Protein AF-0000000085152393 (afdb_homodimer)

pLDDT: mean 83.65, std 14.24, range [37.91, 97.69]

Sequence (770 aa):
MPQLDILIYAHDGRGLGHASRSIAIGSALRRLAPDAKVLFVSGCAMSGELIADAPLDWCKLPSYKTMVVDGKSRGIRGESGFTDEALGLLRARQLQSLVEVYRPRIVLVDHAPQGKHRELLPALESEAGQAAHWLLGVRGVVGGVNQTLSDYPARIFSRYYKSLLWYGDRAVLGEGHLQTLKDTYGQEAQECGYVSRFFEQGQQTDVAKSYAGVISIPWLGEHSLQFLQALLVALENVGGGWGPWRIFMDGEGSPEAKRLYAGFAALDHCRVEPPGRAYLQALTASRIAVIYGGYNSLVDLLSLRIPALVCLRAMRDREQQIHLQSLQENVAHGFQVFAEEEVTAEELQTMLLVALQEEDGIRHEVRLSGADRAAEIMLEMLSYSMPQLDILIYAHDGRGLGHASRSIAIGSALRRLAPDAKVLFVSGCAMSGELIADAPLDWCKLPSYKTMVVDGKSRGIRGESGFTDEALGLLRARQLQSLVEVYRPRIVLVDHAPQGKHRELLPALESEAGQAAHWLLGVRGVVGGVNQTLSDYPARIFSRYYKSLLWYGDRAVLGEGHLQTLKDTYGQEAQECGYVSRFFEQGQQTDVAKSYAGVISIPWLGEHSLQFLQALLVALENVGGGWGPWRIFMDGEGSPEAKRLYAGFAALDHCRVEPPGRAYLQALTASRIAVIYGGYNSLVDLLSLRIPALVCLRAMRDREQQIHLQSLQENVAHGFQVFAEEEVTAEELQTMLLVALQEEDGIRHEVRLSGADRAAEIMLEMLSYS

Foldseek 3Di:
DPAQEEEEEFAAALDCVRLLLSLLLVQLLCVVPVRHAYEYEYQFQQSCQNCVPGPHHYDHQPHDQHDPFQNNSVGCCVCCCDDPVRSLQRLLVVLLVCLVVSLHQEYEYEDALCGPNNSCVNNLPDPSNQNHAYEYEYEAQDDDPPDPPPLPRLVSLQVRHDAYEYQADCLQQNPVRVVVVCVSNNVRYDYQFHAAPCQPVLVPDDDAAQAQEEEADQGDDPLNLVVLVLQLVLCVVCACVSAAYEYEYDLPRDPSSVVSQVSQVPRPRYDYDYDDPVRLVNHLNHQEYEEEQDRHVVLSQVSNLHAYEYEYEPDDDSRSVSNVVSCCVRWKPRYHYDYSNDDHSVRVNVVSVVNSPCRVGIGGDGDHRSSNSSSVVSVVVVVVD/DPAQEEEEEFAAALDCVRLLLSLLLVQLLCVVPVRHAYEYEYQFQQSCQNCVPGPHHYDHQPHDQHDPFQNNSVGCSVCCCDDPVRSLQRLLVVLLVCLVVSLHQEYEYEDALCGPNNSCVNNLPDPSNQNHAYEYEYEAQDDDPPDPPPLPRLVSLQVRHDAYEYAADCLQQNPVRVVVVCVSNHVRYDYQFHAAPCQPVLVPDDDAAQAQEEEADQGDDPLNLVVLVLQLVLCVVCACVSAAYEYEYDLPRDPSSVVSQVSQVPRPRYDYDYDDPVRLVNHLNHQEYEEEQDRHVVLSQVSNLHAYEYEYEPPDDSRSVSNVVSCCVRWWVRYHYDYSNDDHSVRVNVVSVVNSPCRVGIGGDGDHRSSNRSSVVSVVVVVVD

Radius of gyration: 27.08 Å; Cα contacts (8 Å, |Δi|>4): 1602; chains: 2; bounding box: 64×71×63 Å

Solvent-accessible surface area (backbone atoms only — not comparable to full-atom values): 39309 Å² total; per-residue (Å²): 126,83,84,44,33,34,35,38,40,26,43,66,56,91,56,62,55,46,46,49,44,50,50,31,24,51,44,33,33,35,69,78,34,73,82,42,16,40,35,36,35,31,25,46,76,64,45,32,63,68,42,69,83,40,90,43,17,50,30,34,40,67,49,70,73,42,66,55,52,82,80,42,49,71,44,65,43,19,53,52,72,63,50,69,67,55,45,31,50,46,49,18,52,41,46,25,48,48,34,58,66,64,48,31,52,32,34,40,30,37,72,42,73,37,38,91,70,50,26,36,46,62,22,55,71,32,72,43,33,63,69,24,45,28,32,35,34,40,61,61,69,70,58,48,95,78,47,64,69,57,64,60,52,40,51,52,33,63,71,62,40,68,36,35,39,33,32,30,37,54,82,45,67,32,66,64,52,56,50,51,49,24,68,61,63,34,85,46,54,39,79,30,12,28,53,34,83,40,45,73,60,36,71,50,83,80,64,73,62,78,24,40,26,26,38,47,45,64,70,68,46,78,50,51,49,51,38,49,50,21,48,47,52,29,49,60,73,58,49,59,76,71,44,36,33,42,34,26,34,51,44,78,64,45,74,65,34,33,48,50,43,50,54,44,49,69,36,88,38,35,46,63,40,63,59,56,72,67,51,60,58,43,51,67,21,20,51,23,36,38,34,55,48,43,73,60,51,47,38,46,29,61,36,61,21,37,16,27,42,31,35,41,72,78,82,84,46,63,44,41,51,53,50,52,50,27,34,50,72,59,49,39,86,37,65,43,75,47,54,39,89,71,56,48,29,68,55,49,42,51,54,50,52,57,35,68,64,48,80,83,39,39,63,68,82,74,51,45,51,9,19,49,41,48,27,48,53,53,51,55,57,56,70,75,98,126,84,84,45,34,35,34,37,39,26,43,66,56,90,58,62,54,46,45,48,44,49,49,33,24,51,42,33,33,36,69,79,34,72,78,41,18,40,34,36,35,30,26,45,76,64,46,33,64,68,42,69,83,40,89,46,16,50,31,34,41,66,49,68,73,39,62,54,51,78,80,43,49,71,43,61,41,19,54,53,70,62,49,69,65,56,44,31,50,46,49,18,51,43,46,26,46,46,35,61,68,65,48,31,51,32,35,40,29,36,74,42,71,38,36,92,70,49,26,37,45,63,22,55,70,32,72,43,33,63,69,24,46,28,32,36,34,39,61,61,68,70,58,49,94,79,47,64,67,57,66,60,52,40,51,52,33,63,72,62,41,69,36,35,40,32,33,29,37,54,84,44,66,32,65,65,53,56,49,50,49,24,68,61,63,33,85,48,52,39,79,30,13,27,54,32,83,40,44,73,60,36,70,51,83,80,66,73,62,79,24,39,25,26,38,47,46,65,70,67,46,77,49,51,50,51,36,48,51,21,48,48,52,28,48,62,73,58,49,58,77,70,46,37,33,42,35,25,34,51,44,77,60,46,74,65,35,32,50,49,44,50,54,43,47,68,37,90,38,35,46,63,40,63,58,58,73,66,50,61,59,46,51,65,21,22,50,23,37,36,34,56,47,43,71,59,52,46,38,47,30,60,37,62,21,37,15,26,42,31,34,41,73,77,81,84,48,62,43,38,52,53,50,51,50,27,35,50,74,59,49,38,86,36,64,44,75,44,52,40,87,70,55,48,29,68,57,48,43,51,52,49,52,57,36,68,64,49,81,83,38,37,63,68,82,76,50,46,54,10,18,50,41,49,27,48,53,54,51,53,55,56,70,75,98

Structure (mmCIF, N/CA/C/O backbone):
data_AF-0000000085152393-model_v1
#
loop_
_entity.id
_entity.type
_entity.pdbx_description
1 polymer 'Glycosyl transferase family 28 C-terminal domain-containing protein'
#
loop_
_atom_site.group_PDB
_atom_site.id
_atom_site.type_symbol
_atom_site.label_atom_id
_atom_site.label_alt_id
_atom_site.label_comp_id
_atom_site.label_asym_id
_atom_site.label_entity_id
_atom_site.label_seq_id
_atom_site.pdbx_PDB_ins_code
_atom_site.Cartn_x
_atom_site.Cartn_y
_atom_site.Cartn_z
_atom_site.occupancy
_atom_site.B_iso_or_equiv
_atom_site.auth_seq_id
_atom_site.auth_comp_id
_atom_site.auth_asym_id
_atom_site.auth_atom_id
_atom_site.pdbx_PDB_model_num
ATOM 1 N N . MET A 1 1 ? 8.477 22.828 -22.938 1 42.06 1 MET A N 1
ATOM 2 C CA . MET A 1 1 ? 8.289 23.312 -21.578 1 42.06 1 MET A CA 1
ATOM 3 C C . MET A 1 1 ? 9.344 22.719 -20.641 1 42.06 1 MET A C 1
ATOM 5 O O . MET A 1 1 ? 9.836 21.609 -20.875 1 42.06 1 MET A O 1
ATOM 9 N N . PRO A 1 2 ? 9.922 23.609 -19.922 1 51.25 2 PRO A N 1
ATOM 10 C CA . PRO A 1 2 ? 10.984 23.078 -19.062 1 51.25 2 PRO A CA 1
ATOM 11 C C . PRO A 1 2 ? 10.555 21.844 -18.266 1 51.25 2 PRO A C 1
ATOM 13 O O . PRO A 1 2 ? 9.367 21.703 -17.953 1 51.25 2 PRO A O 1
ATOM 16 N N . GLN A 1 3 ? 11.375 20.812 -18.25 1 63.56 3 GLN A N 1
ATOM 17 C CA . GLN A 1 3 ? 11.125 19.562 -17.547 1 63.56 3 GLN A CA 1
ATOM 18 C C . GLN A 1 3 ? 10.875 19.812 -16.062 1 63.56 3 GLN A C 1
ATOM 20 O O . GLN A 1 3 ? 11.633 20.531 -15.406 1 63.56 3 GLN A O 1
ATOM 25 N N . LEU A 1 4 ? 9.656 19.75 -15.547 1 81.38 4 LEU A N 1
ATOM 26 C CA . LEU A 1 4 ? 9.242 19.938 -14.156 1 81.38 4 LEU A CA 1
ATOM 27 C C . LEU A 1 4 ? 9.398 18.656 -13.359 1 81.38 4 LEU A C 1
ATOM 29 O O . LEU A 1 4 ? 8.414 17.953 -13.102 1 81.38 4 LEU A O 1
ATOM 33 N N . ASP A 1 5 ? 10.711 18.453 -12.977 1 89.06 5 ASP A N 1
ATOM 34 C CA . ASP A 1 5 ? 11.008 17.25 -12.195 1 89.06 5 ASP A CA 1
ATOM 35 C C . ASP A 1 5 ? 11.148 17.578 -10.711 1 89.06 5 ASP A C 1
ATOM 37 O O . ASP A 1 5 ? 12.023 18.344 -10.312 1 89.06 5 ASP A O 1
ATOM 41 N N . ILE A 1 6 ? 10.281 17.016 -9.961 1 93.69 6 ILE A N 1
ATOM 42 C CA . ILE A 1 6 ? 10.219 17.344 -8.539 1 93.69 6 ILE A CA 1
ATOM 43 C C . ILE A 1 6 ? 10.344 16.062 -7.715 1 93.69 6 ILE A C 1
ATOM 45 O O . ILE A 1 6 ? 9.742 15.031 -8.055 1 93.69 6 ILE A O 1
ATOM 49 N N . LEU A 1 7 ? 11.227 16.109 -6.754 1 94.69 7 LEU A N 1
ATOM 50 C CA . LEU A 1 7 ? 11.359 15.031 -5.781 1 94.69 7 LEU A CA 1
ATOM 51 C C . LEU A 1 7 ? 10.836 15.461 -4.418 1 94.69 7 LEU A C 1
ATOM 53 O O . LEU A 1 7 ? 11.18 16.547 -3.926 1 94.69 7 LEU A O 1
ATOM 57 N N . ILE A 1 8 ? 9.938 14.641 -3.844 1 95.75 8 ILE A N 1
ATOM 58 C CA . ILE A 1 8 ? 9.414 14.914 -2.51 1 95.75 8 ILE A CA 1
ATOM 59 C C . ILE A 1 8 ? 9.852 13.805 -1.549 1 95.75 8 ILE A C 1
ATOM 61 O O . ILE A 1 8 ? 9.57 12.625 -1.777 1 95.75 8 ILE A O 1
ATOM 65 N N . TYR A 1 9 ? 10.555 14.188 -0.506 1 96.19 9 TYR A N 1
ATOM 66 C CA . TYR A 1 9 ? 11 13.281 0.542 1 96.19 9 TYR A CA 1
ATOM 67 C C . TYR A 1 9 ? 10.203 13.492 1.822 1 96.19 9 TYR A C 1
ATOM 69 O O . TYR A 1 9 ? 10.133 14.609 2.342 1 96.19 9 TYR A O 1
ATOM 77 N N . ALA A 1 10 ? 9.617 12.422 2.258 1 91 10 ALA A N 1
ATOM 78 C CA . ALA A 1 10 ? 8.859 12.508 3.504 1 91 10 ALA A CA 1
ATOM 79 C C . ALA A 1 10 ? 9.57 11.766 4.633 1 91 10 ALA A C 1
ATOM 81 O O . ALA A 1 10 ? 10.031 10.633 4.449 1 91 10 ALA A O 1
ATOM 82 N N . HIS A 1 11 ? 9.539 12.375 5.75 1 77.31 11 HIS A N 1
ATOM 83 C CA . HIS A 1 11 ? 10.125 11.852 6.977 1 77.31 11 HIS A CA 1
ATOM 84 C C . HIS A 1 11 ? 9.359 10.633 7.477 1 77.31 11 HIS A C 1
ATOM 86 O O . HIS A 1 11 ? 8.125 10.594 7.406 1 77.31 11 HIS A O 1
ATOM 92 N N . ASP A 1 12 ? 10.219 9.641 7.953 1 73.06 12 ASP A N 1
ATOM 93 C CA . ASP A 1 12 ? 9.609 8.477 8.578 1 73.06 12 ASP A CA 1
ATOM 94 C C . ASP A 1 12 ? 9.234 8.758 10.031 1 73.06 12 ASP A C 1
ATOM 96 O O . ASP A 1 12 ? 10.094 8.773 10.906 1 73.06 12 ASP A O 1
ATOM 100 N N . GLY A 1 13 ? 8.062 9.227 10.203 1 64.81 13 GLY A N 1
ATOM 101 C CA . GLY A 1 13 ? 7.633 9.438 11.578 1 64.81 13 GLY A CA 1
ATOM 102 C C . GLY A 1 13 ? 6.812 8.281 12.125 1 64.81 13 GLY A C 1
ATOM 103 O O . GLY A 1 13 ? 6.828 7.184 11.57 1 64.81 13 GLY A O 1
ATOM 104 N N . ARG A 1 14 ? 6.336 8.383 13.305 1 62.5 14 ARG A N 1
ATOM 105 C CA . ARG A 1 14 ? 5.504 7.391 13.969 1 62.5 14 ARG A CA 1
ATOM 106 C C . ARG A 1 14 ? 4.195 7.18 13.211 1 62.5 14 ARG A C 1
ATOM 108 O O . ARG A 1 14 ? 3.68 6.062 13.156 1 62.5 14 ARG A O 1
ATOM 115 N N . GLY A 1 15 ? 3.857 8.297 12.664 1 67.06 15 GLY A N 1
ATOM 116 C CA . GLY A 1 15 ? 2.582 8.258 11.969 1 67.06 15 GLY A CA 1
ATOM 117 C C . GLY A 1 15 ? 2.711 8.484 10.477 1 67.06 15 GLY A C 1
ATOM 118 O O . GLY A 1 15 ? 3.814 8.438 9.93 1 67.06 15 GLY A O 1
ATOM 119 N N . LEU A 1 16 ? 1.561 8.625 9.891 1 74.56 16 LEU A N 1
ATOM 120 C CA . LEU A 1 16 ? 1.479 8.773 8.438 1 74.56 16 LEU A CA 1
ATOM 121 C C . LEU A 1 16 ? 1.343 10.242 8.047 1 74.56 16 LEU A C 1
ATOM 123 O O . LEU A 1 16 ? 1.14 10.555 6.871 1 74.56 16 LEU A O 1
ATOM 127 N N . GLY A 1 17 ? 1.538 11.07 9.039 1 83.31 17 GLY A N 1
ATOM 128 C CA . GLY A 1 17 ? 1.242 12.477 8.805 1 83.31 17 GLY A CA 1
ATOM 129 C C . GLY A 1 17 ? 2.162 13.109 7.781 1 83.31 17 GLY A C 1
ATOM 130 O O . GLY A 1 17 ? 1.705 13.828 6.891 1 83.31 17 GLY A O 1
ATOM 131 N N . HIS A 1 18 ? 3.441 12.805 7.883 1 87.56 18 HIS A N 1
ATOM 132 C CA . HIS A 1 18 ? 4.418 13.375 6.961 1 87.56 18 HIS A CA 1
ATOM 133 C C . HIS A 1 18 ? 4.16 12.914 5.531 1 87.56 18 HIS A C 1
ATOM 135 O O . HIS A 1 18 ? 4.184 13.719 4.598 1 87.56 18 HIS A O 1
ATOM 141 N N . ALA A 1 19 ? 3.912 11.672 5.449 1 88.06 19 ALA A N 1
ATOM 142 C CA . ALA A 1 19 ? 3.635 11.117 4.125 1 88.06 19 ALA A CA 1
ATOM 143 C C . ALA A 1 19 ? 2.34 11.688 3.553 1 88.06 19 ALA A C 1
ATOM 145 O O . ALA A 1 19 ? 2.283 12.055 2.375 1 88.06 19 ALA A O 1
ATOM 146 N N . SER A 1 20 ? 1.373 11.781 4.406 1 87.44 20 SER A N 1
ATOM 147 C CA . SER A 1 20 ? 0.073 12.273 3.963 1 87.44 20 SER A CA 1
ATOM 148 C C . SER A 1 20 ? 0.173 13.695 3.428 1 87.44 20 SER A C 1
ATOM 150 O O . SER A 1 20 ? -0.351 14 2.354 1 87.44 20 SER A O 1
ATOM 152 N N . ARG A 1 21 ? 0.84 14.539 4.09 1 91.88 21 ARG A N 1
ATOM 153 C CA . ARG A 1 21 ? 1.004 15.922 3.666 1 91.88 21 ARG A CA 1
ATOM 154 C C . ARG A 1 21 ? 1.802 16 2.369 1 91.88 21 ARG A C 1
ATOM 156 O O . ARG A 1 21 ? 1.441 16.766 1.46 1 91.88 21 ARG A O 1
ATOM 163 N N . SER A 1 22 ? 2.836 15.242 2.305 1 93.5 22 SER A N 1
ATOM 164 C CA . SER A 1 22 ? 3.695 15.242 1.124 1 93.5 22 SER A CA 1
ATOM 165 C C . SER A 1 22 ? 2.939 14.758 -0.109 1 93.5 22 SER A C 1
ATOM 167 O O . SER A 1 22 ? 3.092 15.32 -1.196 1 93.5 22 SER A O 1
ATOM 169 N N . ILE A 1 23 ? 2.143 13.766 0.116 1 90.5 23 ILE A N 1
ATOM 170 C CA . ILE A 1 23 ? 1.356 13.219 -0.985 1 90.5 23 ILE A CA 1
ATOM 171 C C . ILE A 1 23 ? 0.313 14.242 -1.432 1 90.5 23 ILE A C 1
ATOM 173 O O . ILE A 1 23 ? 0.067 14.398 -2.629 1 90.5 23 ILE A O 1
ATOM 177 N N . ALA A 1 24 ? -0.283 14.953 -0.51 1 93 24 ALA A N 1
ATOM 178 C CA . ALA A 1 24 ? -1.245 16 -0.842 1 93 24 ALA A CA 1
ATOM 179 C C . ALA A 1 24 ? -0.594 17.094 -1.682 1 93 24 ALA A C 1
ATOM 181 O O . ALA A 1 24 ? -1.179 17.562 -2.66 1 93 24 ALA A O 1
ATOM 182 N N . ILE A 1 25 ? 0.583 17.438 -1.316 1 96 25 ILE A N 1
ATOM 183 C CA . ILE A 1 25 ? 1.304 18.469 -2.047 1 96 25 ILE A CA 1
ATOM 184 C C . ILE A 1 25 ? 1.676 17.969 -3.438 1 96 25 ILE A C 1
ATOM 186 O O . ILE A 1 25 ? 1.5 18.672 -4.434 1 96 25 ILE A O 1
ATOM 190 N N . GLY A 1 26 ? 2.188 16.75 -3.488 1 93.38 26 GLY A N 1
ATOM 191 C CA . GLY A 1 26 ? 2.479 16.156 -4.781 1 93.38 26 GLY A CA 1
ATOM 192 C C . GLY A 1 26 ? 1.267 16.078 -5.691 1 93.38 26 GLY A C 1
ATOM 193 O O . GLY A 1 26 ? 1.368 16.359 -6.887 1 93.38 26 GLY A O 1
ATOM 194 N N . SER A 1 27 ? 0.17 15.719 -5.125 1 90.62 27 SER A N 1
ATOM 195 C CA . SER A 1 27 ? -1.067 15.633 -5.895 1 90.62 27 SER A CA 1
ATOM 196 C C . SER A 1 27 ? -1.493 17 -6.406 1 90.62 27 SER A C 1
ATOM 198 O O . SER A 1 27 ? -1.963 17.141 -7.539 1 90.62 27 SER A O 1
ATOM 200 N N . ALA A 1 28 ? -1.357 18 -5.566 1 94.5 28 ALA A N 1
ATOM 201 C CA . ALA A 1 28 ? -1.66 19.359 -5.98 1 94.5 28 ALA A CA 1
ATOM 202 C C . ALA A 1 28 ? -0.766 19.797 -7.141 1 94.5 28 ALA A C 1
ATOM 204 O O . ALA A 1 28 ? -1.229 20.453 -8.078 1 94.5 28 ALA A O 1
ATOM 205 N N . LEU A 1 29 ? 0.496 19.438 -7.066 1 93.69 29 LEU A N 1
ATOM 206 C CA . LEU A 1 29 ? 1.439 19.75 -8.133 1 93.69 29 LEU A CA 1
ATOM 207 C C . LEU A 1 29 ? 0.974 19.156 -9.461 1 93.69 29 LEU A C 1
ATOM 209 O O . LEU A 1 29 ? 0.969 19.828 -10.484 1 93.69 29 LEU A O 1
ATOM 213 N N . ARG A 1 30 ? 0.553 17.906 -9.344 1 89.81 30 ARG A N 1
ATOM 214 C CA . ARG A 1 30 ? 0.117 17.219 -10.555 1 89.81 30 ARG A CA 1
ATOM 215 C C . ARG A 1 30 ? -1.177 17.812 -11.094 1 89.81 30 ARG A C 1
ATOM 217 O O . ARG A 1 30 ? -1.393 17.859 -12.305 1 89.81 30 ARG A O 1
ATOM 224 N N . ARG A 1 31 ? -2.014 18.266 -10.25 1 89.56 31 ARG A N 1
ATOM 225 C CA . ARG A 1 31 ? -3.258 18.922 -10.664 1 89.56 31 ARG A CA 1
ATOM 226 C C . ARG A 1 31 ? -2.984 20.25 -11.344 1 89.56 31 ARG A C 1
ATOM 228 O O . ARG A 1 31 ? -3.582 20.562 -12.383 1 89.56 31 ARG A O 1
ATOM 235 N N . LEU A 1 32 ? -2.113 21 -10.828 1 91.81 32 LEU A N 1
ATOM 236 C CA . LEU A 1 32 ? -1.829 22.328 -11.32 1 91.81 32 LEU A CA 1
ATOM 237 C C . LEU A 1 32 ? -0.91 22.281 -12.539 1 91.81 32 LEU A C 1
ATOM 239 O O . LEU A 1 32 ? -0.959 23.172 -13.398 1 91.81 32 LEU A O 1
ATOM 243 N N . ALA A 1 33 ? -0.079 21.266 -12.57 1 91.31 33 ALA A N 1
ATOM 244 C CA . ALA A 1 33 ? 0.85 21.031 -13.672 1 91.31 33 ALA A CA 1
ATOM 245 C C . ALA A 1 33 ? 0.893 19.562 -14.062 1 91.31 33 ALA A C 1
ATOM 247 O O . ALA A 1 33 ? 1.813 18.844 -13.672 1 91.31 33 ALA A O 1
ATOM 248 N N . PRO A 1 34 ? -0.002 19.125 -14.906 1 84.25 34 PRO A N 1
ATOM 249 C CA . PRO A 1 34 ? -0.147 17.703 -15.242 1 84.25 34 PRO A CA 1
ATOM 250 C C . PRO A 1 34 ? 1.1 17.125 -15.906 1 84.25 34 PRO A C 1
ATOM 252 O O . PRO A 1 34 ? 1.312 15.906 -15.867 1 84.25 34 PRO A O 1
ATOM 255 N N . ASP A 1 35 ? 1.93 17.969 -16.391 1 81.75 35 ASP A N 1
ATOM 256 C CA . ASP A 1 35 ? 3.119 17.484 -17.094 1 81.75 35 ASP A CA 1
ATOM 257 C C . ASP A 1 35 ? 4.305 17.375 -16.141 1 81.75 35 ASP A C 1
ATOM 259 O O . ASP A 1 35 ? 5.363 16.859 -16.5 1 81.75 35 ASP A O 1
ATOM 263 N N . ALA A 1 36 ? 4.109 17.875 -14.914 1 84.81 36 ALA A N 1
ATOM 264 C CA . ALA A 1 36 ? 5.188 17.766 -13.938 1 84.81 36 ALA A CA 1
ATOM 265 C C . ALA A 1 36 ? 5.438 16.312 -13.539 1 84.81 36 ALA A C 1
ATOM 267 O O . ALA A 1 36 ? 4.492 15.531 -13.398 1 84.81 36 ALA A O 1
ATOM 268 N N . LYS A 1 37 ? 6.664 16.016 -13.484 1 84.62 37 LYS A N 1
ATOM 269 C CA . LYS A 1 37 ? 7.055 14.719 -12.938 1 84.62 37 LYS A CA 1
ATOM 270 C C . LYS A 1 37 ? 7.344 14.812 -11.445 1 84.62 37 LYS A C 1
ATOM 272 O O . LYS A 1 37 ? 8.203 15.594 -11.023 1 84.62 37 LYS A O 1
ATOM 277 N N . VAL A 1 38 ? 6.594 14.047 -10.719 1 89.88 38 VAL A N 1
ATOM 278 C CA . VAL A 1 38 ? 6.738 14.102 -9.273 1 89.88 38 VAL A CA 1
ATOM 279 C C . VAL A 1 38 ? 7.051 12.703 -8.734 1 89.88 38 VAL A C 1
ATOM 281 O O . VAL A 1 38 ? 6.297 11.758 -8.969 1 89.88 38 VAL A O 1
ATOM 284 N N . LEU A 1 39 ? 8.188 12.617 -8.109 1 89.31 39 LEU A N 1
ATOM 285 C CA . LEU A 1 39 ? 8.586 11.375 -7.461 1 89.31 39 LEU A CA 1
ATOM 286 C C . LEU A 1 39 ? 8.523 11.508 -5.941 1 89.31 39 LEU A C 1
ATOM 288 O O . LEU A 1 39 ? 9.148 12.398 -5.367 1 89.31 39 LEU A O 1
ATOM 292 N N . PHE A 1 40 ? 7.762 10.617 -5.352 1 90.56 40 PHE A N 1
ATOM 293 C CA . PHE A 1 40 ? 7.617 10.586 -3.9 1 90.56 40 PHE A CA 1
ATOM 294 C C . PHE A 1 40 ? 8.523 9.531 -3.289 1 90.56 40 PHE A C 1
ATOM 296 O O . PHE A 1 40 ? 8.562 8.391 -3.762 1 90.56 40 PHE A O 1
ATOM 303 N N . VAL A 1 41 ? 9.289 9.93 -2.223 1 92.06 41 VAL A N 1
ATOM 304 C CA . VAL A 1 41 ? 10.219 9.008 -1.573 1 92.06 41 VAL A CA 1
ATOM 305 C C . VAL A 1 41 ? 9.961 9 -0.067 1 92.06 41 VAL A C 1
ATOM 307 O O . VAL A 1 41 ? 9.891 10.055 0.565 1 92.06 41 VAL A O 1
ATOM 310 N N . SER A 1 42 ? 9.82 7.828 0.504 1 89 42 SER A N 1
ATOM 311 C CA . SER A 1 42 ? 9.609 7.711 1.943 1 89 42 SER A CA 1
ATOM 312 C C . SER A 1 42 ? 10.031 6.34 2.457 1 89 42 SER A C 1
ATOM 314 O O . SER A 1 42 ? 10.102 5.379 1.689 1 89 42 SER A O 1
ATOM 316 N N . GLY A 1 43 ? 10.336 6.297 3.707 1 84.31 43 GLY A N 1
ATOM 317 C CA . GLY A 1 43 ? 10.602 5.016 4.348 1 84.31 43 GLY A CA 1
ATOM 318 C C . GLY A 1 43 ? 9.414 4.48 5.121 1 84.31 43 GLY A C 1
ATOM 319 O O . GLY A 1 43 ? 9.477 3.395 5.699 1 84.31 43 GLY A O 1
ATOM 320 N N . CYS A 1 44 ? 8.383 5.191 5.059 1 75.88 44 CYS A N 1
ATOM 321 C CA . CYS A 1 44 ? 7.215 4.801 5.836 1 75.88 44 CYS A CA 1
ATOM 322 C C . CYS A 1 44 ? 6.531 3.588 5.219 1 75.88 44 CYS A C 1
ATOM 324 O O . CYS A 1 44 ? 6.191 3.602 4.031 1 75.88 44 CYS A O 1
ATOM 326 N N . ALA A 1 45 ? 6.273 2.557 5.984 1 67.69 45 ALA A N 1
ATOM 327 C CA . ALA A 1 45 ? 5.711 1.289 5.523 1 67.69 45 ALA A CA 1
ATOM 328 C C . ALA A 1 45 ? 4.301 1.479 4.98 1 67.69 45 ALA A C 1
ATOM 330 O O . ALA A 1 45 ? 3.891 0.789 4.043 1 67.69 45 ALA A O 1
ATOM 331 N N . MET A 1 46 ? 3.619 2.375 5.516 1 63.56 46 MET A N 1
ATOM 332 C CA . MET A 1 46 ? 2.201 2.523 5.195 1 63.56 46 MET A CA 1
ATOM 333 C C . MET A 1 46 ? 2.004 3.492 4.035 1 63.56 46 MET A C 1
ATOM 335 O O . MET A 1 46 ? 0.873 3.75 3.621 1 63.56 46 MET A O 1
ATOM 339 N N . SER A 1 47 ? 3.09 3.908 3.533 1 59.44 47 SER A N 1
ATOM 340 C CA . SER A 1 47 ? 3.002 4.867 2.438 1 59.44 47 SER A CA 1
ATOM 341 C C . SER A 1 47 ? 2.338 4.246 1.213 1 59.44 47 SER A C 1
ATOM 343 O O . SER A 1 47 ? 1.672 4.941 0.442 1 59.44 47 SER A O 1
ATOM 345 N N . GLY A 1 48 ? 2.508 2.939 1.172 1 62.88 48 GLY A N 1
ATOM 346 C CA . GLY A 1 48 ? 1.933 2.275 0.012 1 62.88 48 GLY A CA 1
ATOM 347 C C . GLY A 1 48 ? 0.419 2.363 -0.036 1 62.88 48 GLY A C 1
ATOM 348 O O . GLY A 1 48 ? -0.162 2.568 -1.104 1 62.88 48 GLY A O 1
ATOM 349 N N . GLU A 1 49 ? -0.168 2.33 1.066 1 65 49 GLU A N 1
ATOM 350 C CA . GLU A 1 49 ? -1.623 2.428 1.125 1 65 49 GLU A CA 1
ATOM 351 C C . GLU A 1 49 ? -2.094 3.85 0.826 1 65 49 GLU A C 1
ATOM 353 O O . GLU A 1 49 ? -3.129 4.043 0.187 1 65 49 GLU A O 1
ATOM 358 N N . LEU A 1 50 ? -1.235 4.777 1.236 1 68.5 50 LEU A N 1
ATOM 359 C CA . LEU A 1 50 ? -1.618 6.176 1.092 1 68.5 50 LEU A CA 1
ATOM 360 C C . LEU A 1 50 ? -1.456 6.641 -0.352 1 68.5 50 LEU A C 1
ATOM 362 O O . LEU A 1 50 ? -2.211 7.492 -0.823 1 68.5 50 LEU A O 1
ATOM 366 N N . ILE A 1 51 ? -0.5 5.996 -0.976 1 70.88 51 ILE A N 1
ATOM 367 C CA . ILE A 1 51 ? -0.108 6.512 -2.283 1 70.88 51 ILE A CA 1
ATOM 368 C C . ILE A 1 51 ? -0.915 5.812 -3.375 1 70.88 51 ILE A C 1
ATOM 370 O O . ILE A 1 51 ? -0.949 6.273 -4.52 1 70.88 51 ILE A O 1
ATOM 374 N N . ALA A 1 52 ? -1.587 4.781 -3.053 1 64.5 52 ALA A N 1
ATOM 375 C CA . ALA A 1 52 ? -2.238 3.916 -4.031 1 64.5 52 ALA A CA 1
ATOM 376 C C . ALA A 1 52 ? -3.154 4.719 -4.953 1 64.5 52 ALA A C 1
ATOM 378 O O . ALA A 1 52 ? -3.219 4.457 -6.156 1 64.5 52 ALA A O 1
ATOM 379 N N . ASP A 1 53 ? -3.746 5.82 -4.484 1 67.38 53 ASP A N 1
ATOM 380 C CA . ASP A 1 53 ? -4.703 6.562 -5.297 1 67.38 53 ASP A CA 1
ATOM 381 C C . ASP A 1 53 ? -4.125 7.902 -5.746 1 67.38 53 ASP A C 1
ATOM 383 O O . ASP A 1 53 ? -4.809 8.695 -6.395 1 67.38 53 ASP A O 1
ATOM 387 N N . ALA A 1 54 ? -2.879 8.094 -5.387 1 77.69 54 ALA A N 1
ATOM 388 C CA . ALA A 1 54 ? -2.246 9.359 -5.75 1 77.69 54 ALA A CA 1
ATOM 389 C C . ALA A 1 54 ? -1.573 9.266 -7.113 1 77.69 54 ALA A C 1
ATOM 391 O O . ALA A 1 54 ? -1.039 8.219 -7.48 1 77.69 54 ALA A O 1
ATOM 392 N N . PRO A 1 55 ? -1.661 10.328 -7.875 1 80.31 55 PRO A N 1
ATOM 393 C CA . PRO A 1 55 ? -1.018 10.344 -9.188 1 80.31 55 PRO A CA 1
ATOM 394 C C . PRO A 1 55 ? 0.488 10.578 -9.109 1 80.31 55 PRO A C 1
ATOM 396 O O . PRO A 1 55 ? 1.022 11.43 -9.828 1 80.31 55 PRO A O 1
ATOM 399 N N . LEU A 1 56 ? 1.17 9.867 -8.227 1 82.19 56 LEU A N 1
ATOM 400 C CA . LEU A 1 56 ? 2.605 10.023 -8.016 1 82.19 56 LEU A CA 1
ATOM 401 C C . LEU A 1 56 ? 3.324 8.688 -8.195 1 82.19 56 LEU A C 1
ATOM 403 O O . LEU A 1 56 ? 2.785 7.637 -7.844 1 82.19 56 LEU A O 1
ATOM 407 N N . ASP A 1 57 ? 4.477 8.789 -8.781 1 80.38 57 ASP A N 1
ATOM 408 C CA . ASP A 1 57 ? 5.379 7.656 -8.617 1 80.38 57 ASP A CA 1
ATOM 409 C C . ASP A 1 57 ? 6.078 7.707 -7.262 1 80.38 57 ASP A C 1
ATOM 411 O O . ASP A 1 57 ? 6.109 8.758 -6.613 1 80.38 57 ASP A O 1
ATOM 415 N N . TRP A 1 58 ? 6.559 6.543 -6.848 1 83.88 58 TRP A N 1
ATOM 416 C CA . TRP A 1 58 ? 7.125 6.574 -5.504 1 83.88 58 TRP A CA 1
ATOM 417 C C . TRP A 1 58 ? 8.219 5.52 -5.348 1 83.88 58 TRP A C 1
ATOM 419 O O . TRP A 1 58 ? 8.281 4.566 -6.125 1 83.88 58 TRP A O 1
ATOM 429 N N . CYS A 1 59 ? 9.109 5.832 -4.492 1 86.06 59 CYS A N 1
ATOM 430 C CA . CYS A 1 59 ? 10.156 4.941 -4.008 1 86.06 59 CYS A CA 1
ATOM 431 C C . CYS A 1 59 ? 10.047 4.738 -2.502 1 86.06 59 CYS A C 1
ATOM 433 O O . CYS A 1 59 ? 9.93 5.707 -1.747 1 86.06 59 CYS A O 1
ATOM 435 N N . LYS A 1 60 ? 9.938 3.486 -2.131 1 85.81 60 LYS A N 1
ATOM 436 C CA . LYS A 1 60 ? 9.914 3.16 -0.708 1 85.81 60 LYS A CA 1
ATOM 437 C C . LYS A 1 60 ? 11.297 2.73 -0.22 1 85.81 60 LYS A C 1
ATOM 439 O O . LYS A 1 60 ? 11.844 1.733 -0.692 1 85.81 60 LYS A O 1
ATOM 444 N N . LEU A 1 61 ? 11.844 3.531 0.707 1 87.5 61 LEU A N 1
ATOM 445 C CA . LEU A 1 61 ? 13.094 3.18 1.36 1 87.5 61 LEU A CA 1
ATOM 446 C C . LEU A 1 61 ? 12.867 2.168 2.477 1 87.5 61 LEU A C 1
ATOM 448 O O . LEU A 1 61 ? 11.758 2.066 3.006 1 87.5 61 LEU A O 1
ATOM 452 N N . PRO A 1 62 ? 13.898 1.421 2.805 1 82.44 62 PRO A N 1
ATOM 453 C CA . PRO A 1 62 ? 13.734 0.558 3.977 1 82.44 62 PRO A CA 1
ATOM 454 C C . PRO A 1 62 ? 13.375 1.338 5.238 1 82.44 62 PRO A C 1
ATOM 456 O O . PRO A 1 62 ? 13.852 2.455 5.434 1 82.44 62 PRO A O 1
ATOM 459 N N . SER A 1 63 ? 12.523 0.772 6.031 1 79.69 63 SER A N 1
ATOM 460 C CA . SER A 1 63 ? 11.945 1.503 7.156 1 79.69 63 SER A CA 1
ATOM 461 C C . SER A 1 63 ? 12.852 1.424 8.383 1 79.69 63 SER A C 1
ATOM 463 O O . SER A 1 63 ? 13.445 0.381 8.656 1 79.69 63 SER A O 1
ATOM 465 N N . TYR A 1 64 ? 12.992 2.605 8.938 1 76.5 64 TYR A N 1
ATOM 466 C CA . TYR A 1 64 ? 13.523 2.541 10.297 1 76.5 64 TYR A CA 1
ATOM 467 C C . TYR A 1 64 ? 12.508 1.908 11.25 1 76.5 64 TYR A C 1
ATOM 469 O O . TYR A 1 64 ? 11.305 1.951 11 1 76.5 64 TYR A O 1
ATOM 477 N N . LYS A 1 65 ? 13.039 1.112 12.133 1 60.06 65 LYS A N 1
ATOM 478 C CA . LYS A 1 65 ? 12.172 0.456 13.102 1 60.06 65 LYS A CA 1
ATOM 479 C C . LYS A 1 65 ? 11.203 1.451 13.727 1 60.06 65 LYS A C 1
ATOM 481 O O . LYS A 1 65 ? 11.594 2.559 14.102 1 60.06 65 LYS A O 1
ATOM 486 N N . THR A 1 66 ? 10.164 1.58 13.094 1 52.56 66 THR A N 1
ATOM 487 C CA . THR A 1 66 ? 9.195 2.42 13.797 1 52.56 66 THR A CA 1
ATOM 488 C C . THR A 1 66 ? 8.984 1.923 15.227 1 52.56 66 THR A C 1
ATOM 490 O O . THR A 1 66 ? 9.234 0.753 15.523 1 52.56 66 THR A O 1
ATOM 493 N N . MET A 1 67 ? 8.445 2.707 16.016 1 42.44 67 MET A N 1
ATOM 494 C CA . MET A 1 67 ? 8.125 2.648 17.438 1 42.44 67 MET A CA 1
ATOM 495 C C . MET A 1 67 ? 7.262 1.429 17.75 1 42.44 67 MET A C 1
ATOM 497 O O . MET A 1 67 ? 6.363 1.083 16.984 1 42.44 67 MET A O 1
ATOM 501 N N . VAL A 1 68 ? 7.895 0.348 18.188 1 40.47 68 VAL A N 1
ATOM 502 C CA . VAL A 1 68 ? 7.184 -0.609 19.031 1 40.47 68 VAL A CA 1
ATOM 503 C C . VAL A 1 68 ? 6.184 0.126 19.906 1 40.47 68 VAL A C 1
ATOM 505 O O . VAL A 1 68 ? 6.547 1.059 20.625 1 40.47 68 VAL A O 1
ATOM 508 N N . VAL A 1 69 ? 5.129 0.297 19.547 1 38.22 69 VAL A N 1
ATOM 509 C CA . VAL A 1 69 ? 4.219 0.713 20.609 1 38.22 69 VAL A CA 1
ATOM 510 C C . VAL A 1 69 ? 3.688 -0.515 21.344 1 38.22 69 VAL A C 1
ATOM 512 O O . VAL A 1 69 ? 3.125 -1.422 20.734 1 38.22 69 VAL A O 1
ATOM 515 N N . ASP A 1 70 ? 3.715 -0.471 22.641 1 38.84 70 ASP A N 1
ATOM 516 C CA . ASP A 1 70 ? 3.377 -1.37 23.734 1 38.84 70 ASP A CA 1
ATOM 517 C C . ASP A 1 70 ? 3.77 -2.809 23.406 1 38.84 70 ASP A C 1
ATOM 519 O O . ASP A 1 70 ? 3 -3.74 23.656 1 38.84 70 ASP A O 1
ATOM 523 N N . GLY A 1 71 ? 4.77 -2.988 22.797 1 37.91 71 GLY A N 1
ATOM 524 C CA . GLY A 1 71 ? 5.406 -4.285 22.609 1 37.91 71 GLY A CA 1
ATOM 525 C C . GLY A 1 71 ? 5.227 -4.84 21.219 1 37.91 71 GLY A C 1
ATOM 526 O O . GLY A 1 71 ? 5.742 -5.91 20.891 1 37.91 71 GLY A O 1
ATOM 527 N N . LYS A 1 72 ? 4.148 -4.406 20.625 1 40.75 72 LYS A N 1
ATOM 528 C CA . LYS A 1 72 ? 3.902 -4.941 19.297 1 40.75 72 LYS A CA 1
ATOM 529 C C . LYS A 1 72 ? 4.273 -3.928 18.219 1 40.75 72 LYS A C 1
ATOM 531 O O . LYS A 1 72 ? 3.938 -2.746 18.328 1 40.75 72 LYS A O 1
ATOM 536 N N . SER A 1 73 ? 5.281 -4.02 17.641 1 39.81 73 SER A N 1
ATOM 537 C CA . SER A 1 73 ? 5.766 -3.24 16.5 1 39.81 73 SER A CA 1
ATOM 538 C C . SER A 1 73 ? 4.727 -3.182 15.391 1 39.81 73 SER A C 1
ATOM 540 O O . SER A 1 73 ? 4.25 -4.219 14.922 1 39.81 73 SER A O 1
ATOM 542 N N . ARG A 1 74 ? 3.684 -2.465 15.602 1 42.06 74 ARG A N 1
ATOM 543 C CA . ARG A 1 74 ? 2.68 -2.41 14.539 1 42.06 74 ARG A CA 1
ATOM 544 C C . ARG A 1 74 ? 3.307 -2.021 13.211 1 42.06 74 ARG A C 1
ATOM 546 O O . ARG A 1 74 ? 2.643 -2.051 12.172 1 42.06 74 ARG A O 1
ATOM 553 N N . GLY A 1 75 ? 4.105 -1.007 13.219 1 40.25 75 GLY A N 1
ATOM 554 C CA . GLY A 1 75 ? 4.715 -0.794 11.914 1 40.25 75 GLY A CA 1
ATOM 555 C C . GLY A 1 75 ? 5.414 -2.027 11.375 1 40.25 75 GLY A C 1
ATOM 556 O O . GLY A 1 75 ? 5.762 -2.934 12.133 1 40.25 75 GLY A O 1
ATOM 557 N N . ILE A 1 76 ? 5.09 -2.389 10.297 1 39.31 76 ILE A N 1
ATOM 558 C CA . ILE A 1 76 ? 5.875 -3.465 9.703 1 39.31 76 ILE A CA 1
ATOM 559 C C . ILE A 1 76 ? 7.316 -3.383 10.195 1 39.31 76 ILE A C 1
ATOM 561 O O . ILE A 1 76 ? 8.055 -2.463 9.828 1 39.31 76 ILE A O 1
ATOM 565 N N . ARG A 1 77 ? 7.543 -3.316 11.445 1 42.19 77 ARG A N 1
ATOM 566 C CA . ARG A 1 77 ? 8.961 -3.512 11.734 1 42.19 77 ARG A CA 1
ATOM 567 C C . ARG A 1 77 ? 9.602 -4.449 10.711 1 42.19 77 ARG A C 1
ATOM 569 O O . ARG A 1 77 ? 9.328 -5.648 10.703 1 42.19 77 ARG A O 1
ATOM 576 N N . GLY A 1 78 ? 9.539 -4.168 9.539 1 45.81 78 GLY A N 1
ATOM 577 C CA . GLY A 1 78 ? 10.43 -4.953 8.703 1 45.81 78 GLY A CA 1
ATOM 578 C C . GLY A 1 78 ? 11.75 -5.273 9.375 1 45.81 78 GLY A C 1
ATOM 579 O O . GLY A 1 78 ? 12.555 -4.379 9.633 1 45.81 78 GLY A O 1
ATOM 580 N N . GLU A 1 79 ? 11.648 -5.891 10.484 1 51.88 79 GLU A N 1
ATOM 581 C CA . GLU A 1 79 ? 12.953 -6.254 11.031 1 51.88 79 GLU A CA 1
ATOM 582 C C . GLU A 1 79 ? 13.938 -6.602 9.922 1 51.88 79 GLU A C 1
ATOM 584 O O . GLU A 1 79 ? 14.031 -7.758 9.508 1 51.88 79 GLU A O 1
ATOM 589 N N . SER A 1 80 ? 14.102 -5.625 9.008 1 56.09 80 SER A N 1
ATOM 590 C CA . SER A 1 80 ? 15.133 -5.848 8 1 56.09 80 SER A CA 1
ATOM 591 C C . SER A 1 80 ? 16.422 -6.34 8.641 1 56.09 80 SER A C 1
ATOM 593 O O . SER A 1 80 ? 17.281 -6.906 7.969 1 56.09 80 SER A O 1
ATOM 595 N N . GLY A 1 81 ? 16.344 -6.402 10.047 1 63.5 81 GLY A N 1
ATOM 596 C CA . GLY A 1 81 ? 17.547 -6.84 10.734 1 63.5 81 GLY A CA 1
ATOM 597 C C . GLY A 1 81 ? 18.719 -5.879 10.562 1 63.5 81 GLY A C 1
ATOM 598 O O . GLY A 1 81 ? 19.797 -6.102 11.117 1 63.5 81 GLY A O 1
ATOM 599 N N . PHE A 1 82 ? 18.453 -4.676 9.828 1 70.5 82 PHE A N 1
ATOM 600 C CA . PHE A 1 82 ? 19.516 -3.693 9.664 1 70.5 82 PHE A CA 1
ATOM 601 C C . PHE A 1 82 ? 19.781 -2.953 10.977 1 70.5 82 PHE A C 1
ATOM 603 O O . PHE A 1 82 ? 18.844 -2.664 11.727 1 70.5 82 PHE A O 1
ATOM 610 N N . THR A 1 83 ? 21.047 -2.771 11.234 1 75.25 83 THR A N 1
ATOM 611 C CA . THR A 1 83 ? 21.344 -1.759 12.242 1 75.25 83 THR A CA 1
ATOM 612 C C . THR A 1 83 ? 20.969 -0.369 11.742 1 75.25 83 THR A C 1
ATOM 614 O O . THR A 1 83 ? 20.875 -0.143 10.531 1 75.25 83 THR A O 1
ATOM 617 N N . ASP A 1 84 ? 20.766 0.528 12.602 1 77.69 84 ASP A N 1
ATOM 618 C CA . ASP A 1 84 ? 20.438 1.896 12.211 1 77.69 84 ASP A CA 1
ATOM 619 C C . ASP A 1 84 ? 21.531 2.498 11.336 1 77.69 84 ASP A C 1
ATOM 621 O O . ASP A 1 84 ? 21.25 3.236 10.391 1 77.69 84 ASP A O 1
ATOM 625 N N . GLU A 1 85 ? 22.703 2.158 11.695 1 83.25 85 GLU A N 1
ATOM 626 C CA . GLU A 1 85 ? 23.828 2.68 10.922 1 83.25 85 GLU A CA 1
ATOM 627 C C . GLU A 1 85 ? 23.812 2.146 9.492 1 83.25 85 GLU A C 1
ATOM 629 O O . GLU A 1 85 ? 23.969 2.91 8.539 1 83.25 85 GLU A O 1
ATOM 634 N N . ALA A 1 86 ? 23.641 0.888 9.367 1 83.44 86 ALA A N 1
ATOM 635 C CA . ALA A 1 86 ? 23.594 0.266 8.047 1 83.44 86 ALA A CA 1
ATOM 636 C C . ALA A 1 86 ? 22.406 0.784 7.238 1 83.44 86 ALA A C 1
ATOM 638 O O . ALA A 1 86 ? 22.516 1.033 6.039 1 83.44 86 ALA A O 1
ATOM 639 N N . LEU A 1 87 ? 21.344 0.904 7.922 1 86.25 87 LEU A N 1
ATOM 640 C CA . LEU A 1 87 ? 20.141 1.421 7.27 1 86.25 87 LEU A CA 1
ATOM 641 C C . LEU A 1 87 ? 20.359 2.861 6.812 1 86.25 87 LEU A C 1
ATOM 643 O O . LEU A 1 87 ? 19.953 3.23 5.707 1 86.25 87 LEU A O 1
ATOM 647 N N . GLY A 1 88 ? 20.984 3.607 7.715 1 87.88 88 GLY A N 1
ATOM 648 C CA . GLY A 1 88 ? 21.297 4.98 7.348 1 87.88 88 GLY A CA 1
ATOM 649 C C . GLY A 1 88 ? 22.172 5.086 6.117 1 87.88 88 GLY A C 1
ATOM 650 O O . GLY A 1 88 ? 21.922 5.914 5.238 1 87.88 88 GLY A O 1
ATOM 651 N N . LEU A 1 89 ? 23.141 4.246 6.078 1 89.69 89 LEU A N 1
ATOM 652 C CA . LEU A 1 89 ? 24.047 4.227 4.938 1 89.69 89 LEU A CA 1
ATOM 653 C C . LEU A 1 89 ? 23.312 3.816 3.666 1 89.69 89 LEU A C 1
ATOM 655 O O . LEU A 1 89 ? 23.484 4.43 2.611 1 89.69 89 LEU A O 1
ATOM 659 N N . LEU A 1 90 ? 22.531 2.807 3.746 1 88.81 90 LEU A N 1
ATOM 660 C CA . LEU A 1 90 ? 21.766 2.326 2.604 1 88.81 90 LEU A CA 1
ATOM 661 C C . LEU A 1 90 ? 20.844 3.412 2.078 1 88.81 90 LEU A C 1
ATOM 663 O O . LEU A 1 90 ? 20.812 3.688 0.876 1 88.81 90 LEU A O 1
ATOM 667 N N . ARG A 1 91 ? 20.141 4.012 2.947 1 92.19 91 ARG A N 1
ATOM 668 C CA . ARG A 1 91 ? 19.203 5.062 2.553 1 92.19 91 ARG A CA 1
ATOM 669 C C . ARG A 1 91 ? 19.938 6.25 1.944 1 92.19 91 ARG A C 1
ATOM 671 O O . ARG A 1 91 ? 19.469 6.832 0.96 1 92.19 91 ARG A O 1
ATOM 678 N N . ALA A 1 92 ? 21.062 6.578 2.553 1 94.44 92 ALA A N 1
ATOM 679 C CA . ALA A 1 92 ? 21.859 7.684 2.023 1 94.44 92 ALA A CA 1
ATOM 680 C C . ALA A 1 92 ? 22.297 7.402 0.589 1 94.44 92 ALA A C 1
ATOM 682 O O . ALA A 1 92 ? 22.203 8.273 -0.279 1 94.44 92 ALA A O 1
ATOM 683 N N . ARG A 1 93 ? 22.75 6.211 0.317 1 91.88 93 ARG A N 1
ATOM 684 C CA . ARG A 1 93 ? 23.172 5.832 -1.021 1 91.88 93 ARG A CA 1
ATOM 685 C C . ARG A 1 93 ? 22.016 5.855 -2.004 1 91.88 93 ARG A C 1
ATOM 687 O O . ARG A 1 93 ? 22.156 6.309 -3.141 1 91.88 93 ARG A O 1
ATOM 694 N N . GLN A 1 94 ? 20.953 5.363 -1.59 1 91.56 94 GLN A N 1
ATOM 695 C CA . GLN A 1 94 ? 19.766 5.328 -2.447 1 91.56 94 GLN A CA 1
ATOM 696 C C . GLN A 1 94 ? 19.312 6.738 -2.807 1 91.56 94 GLN A C 1
ATOM 698 O O . GLN A 1 94 ? 19.031 7.031 -3.973 1 91.56 94 GLN A O 1
ATOM 703 N N . LEU A 1 95 ? 19.297 7.551 -1.833 1 95.12 95 LEU A N 1
ATOM 704 C CA . LEU A 1 95 ? 18.844 8.922 -2.045 1 95.12 95 LEU A CA 1
ATOM 705 C C . LEU A 1 95 ? 19.812 9.688 -2.926 1 95.12 95 LEU A C 1
ATOM 707 O O . LEU A 1 95 ? 19.406 10.453 -3.799 1 95.12 95 LEU A O 1
ATOM 711 N N . GLN A 1 96 ? 21.047 9.492 -2.672 1 95.5 96 GLN A N 1
ATOM 712 C CA . GLN A 1 96 ? 22.047 10.133 -3.512 1 95.5 96 GLN A CA 1
ATOM 713 C C . GLN A 1 96 ? 21.922 9.688 -4.965 1 95.5 96 GLN A C 1
ATOM 715 O O . GLN A 1 96 ? 21.938 10.516 -5.879 1 95.5 96 GLN A O 1
ATOM 720 N N . SER A 1 97 ? 21.766 8.398 -5.184 1 91.38 97 SER A N 1
ATOM 721 C CA . SER A 1 97 ? 21.609 7.867 -6.531 1 91.38 97 SER A CA 1
ATOM 722 C C . SER A 1 97 ? 20.344 8.422 -7.199 1 91.38 97 SER A C 1
ATOM 724 O O . SER A 1 97 ? 20.359 8.742 -8.391 1 91.38 97 SER A O 1
ATOM 726 N N . LEU A 1 98 ? 19.344 8.531 -6.449 1 91.56 98 LEU A N 1
ATOM 727 C CA . LEU A 1 98 ? 18.094 9.062 -6.969 1 91.56 98 LEU A CA 1
ATOM 728 C C . LEU A 1 98 ? 18.266 10.5 -7.457 1 91.56 98 LEU A C 1
ATOM 730 O O . LEU A 1 98 ? 17.844 10.836 -8.562 1 91.56 98 LEU A O 1
ATOM 734 N N . VAL A 1 99 ? 18.906 11.289 -6.672 1 94.25 99 VAL A N 1
ATOM 735 C CA . VAL A 1 99 ? 19.094 12.688 -7.027 1 94.25 99 VAL A CA 1
ATOM 736 C C . VAL A 1 99 ? 20.031 12.789 -8.234 1 94.25 99 VAL A C 1
ATOM 738 O O . VAL A 1 99 ? 19.797 13.602 -9.141 1 94.25 99 VAL A O 1
ATOM 741 N N . GLU A 1 100 ? 20.969 11.969 -8.32 1 92.56 100 GLU A N 1
ATOM 742 C CA . GLU A 1 100 ? 21.953 12.023 -9.391 1 92.56 100 GLU A CA 1
ATOM 743 C C . GLU A 1 100 ? 21.359 11.57 -10.719 1 92.56 100 GLU A C 1
ATOM 745 O O . GLU A 1 100 ? 21.75 12.055 -11.781 1 92.56 100 GLU A O 1
ATOM 750 N N . VAL A 1 101 ? 20.469 10.703 -10.648 1 87.19 101 VAL A N 1
ATOM 751 C CA . VAL A 1 101 ? 19.906 10.141 -11.875 1 87.19 101 VAL A CA 1
ATOM 752 C C . VAL A 1 101 ? 18.656 10.914 -12.273 1 87.19 101 VAL A C 1
ATOM 754 O O . VAL A 1 101 ? 18.469 11.258 -13.445 1 87.19 101 VAL A O 1
ATOM 757 N N . TYR A 1 102 ? 17.859 11.227 -11.305 1 85.5 102 TYR A N 1
ATOM 758 C CA . TYR A 1 102 ? 16.609 11.922 -11.562 1 85.5 102 TYR A CA 1
ATOM 759 C C . TYR A 1 102 ? 16.844 13.391 -11.867 1 85.5 102 TYR A C 1
ATOM 761 O O . TYR A 1 102 ? 16.109 14 -12.641 1 85.5 102 TYR A O 1
ATOM 769 N N . ARG A 1 103 ? 17.844 13.922 -11.266 1 90 103 ARG A N 1
ATOM 770 C CA . ARG A 1 103 ? 18.25 15.32 -11.422 1 90 103 ARG A CA 1
ATOM 771 C C . ARG A 1 103 ? 17.047 16.25 -11.273 1 90 103 ARG A C 1
ATOM 773 O O . ARG A 1 103 ? 16.766 17.047 -12.164 1 90 103 ARG A O 1
ATOM 780 N N . PRO A 1 104 ? 16.406 16.156 -10.148 1 92.5 104 PRO A N 1
ATOM 781 C CA . PRO A 1 104 ? 15.25 17.031 -9.938 1 92.5 104 PRO A CA 1
ATOM 782 C C . PRO A 1 104 ? 15.617 18.516 -9.93 1 92.5 104 PRO A C 1
ATOM 784 O O . PRO A 1 104 ? 16.719 18.875 -9.484 1 92.5 104 PRO A O 1
ATOM 787 N N . ARG A 1 105 ? 14.719 19.297 -10.422 1 93.5 105 ARG A N 1
ATOM 788 C CA . ARG A 1 105 ? 14.906 20.734 -10.328 1 93.5 105 ARG A CA 1
ATOM 789 C C . ARG A 1 105 ? 14.57 21.25 -8.93 1 93.5 105 ARG A C 1
ATOM 791 O O . ARG A 1 105 ? 15.164 22.219 -8.461 1 93.5 105 ARG A O 1
ATOM 798 N N . ILE A 1 106 ? 13.609 20.609 -8.312 1 95.88 106 ILE A N 1
ATOM 799 C CA . ILE A 1 106 ? 13.195 20.953 -6.957 1 95.88 106 ILE A CA 1
ATOM 800 C C . ILE A 1 106 ? 13.148 19.703 -6.09 1 95.88 106 ILE A C 1
ATOM 802 O O . ILE A 1 106 ? 12.688 18.641 -6.535 1 95.88 106 ILE A O 1
ATOM 806 N N . VAL A 1 107 ? 13.664 19.812 -4.887 1 97.19 107 VAL A N 1
ATOM 807 C CA . VAL A 1 107 ? 13.516 18.781 -3.865 1 97.19 107 VAL A CA 1
ATOM 808 C C . VAL A 1 107 ? 12.797 19.344 -2.648 1 97.19 107 VAL A C 1
ATOM 810 O O . VAL A 1 107 ? 13.266 20.312 -2.037 1 97.19 107 VAL A O 1
ATOM 813 N N . LEU A 1 108 ? 11.656 18.828 -2.354 1 97.69 108 LEU A N 1
ATOM 814 C CA . LEU A 1 108 ? 10.922 19.203 -1.155 1 97.69 108 LEU A CA 1
ATOM 815 C C . LEU A 1 108 ? 11.117 18.172 -0.045 1 97.69 108 LEU A C 1
ATOM 817 O O . LEU A 1 108 ? 10.852 16.984 -0.235 1 97.69 108 LEU A O 1
ATOM 821 N N . VAL A 1 109 ? 11.602 18.625 1.07 1 96.94 109 VAL A N 1
ATOM 822 C CA . VAL A 1 109 ? 11.836 17.766 2.23 1 96.94 109 VAL A CA 1
ATOM 823 C C . VAL A 1 109 ? 10.859 18.141 3.346 1 96.94 109 VAL A C 1
ATOM 825 O O . VAL A 1 109 ? 10.727 19.312 3.695 1 96.94 109 VAL A O 1
ATOM 828 N N . ASP A 1 110 ? 10.25 17.156 3.871 1 94.12 110 ASP A N 1
ATOM 829 C CA . ASP A 1 110 ? 9.32 17.391 4.973 1 94.12 110 ASP A CA 1
ATOM 830 C C . ASP A 1 110 ? 10.008 17.172 6.32 1 94.12 110 ASP A C 1
ATOM 832 O O . ASP A 1 110 ? 10.547 16.109 6.59 1 94.12 110 ASP A O 1
ATOM 836 N N . HIS A 1 111 ? 10.055 18.234 7.191 1 89.75 111 HIS A N 1
ATOM 837 C CA . HIS A 1 111 ? 10.328 18.172 8.625 1 89.75 111 HIS A CA 1
ATOM 838 C C . HIS A 1 111 ? 11.82 18.297 8.906 1 89.75 111 HIS A C 1
ATOM 840 O O . HIS A 1 111 ? 12.258 19.266 9.531 1 89.75 111 HIS A O 1
ATOM 846 N N . ALA A 1 112 ? 12.648 17.359 8.414 1 89.62 112 ALA A N 1
ATOM 847 C CA . ALA A 1 112 ? 14.062 17.375 8.781 1 89.62 112 ALA A CA 1
ATOM 848 C C . ALA A 1 112 ? 14.938 17.594 7.551 1 89.62 112 ALA A C 1
ATOM 850 O O . ALA A 1 112 ? 15.055 16.719 6.691 1 89.62 112 ALA A O 1
ATOM 851 N N . PRO A 1 113 ? 15.641 18.75 7.535 1 93.38 113 PRO A N 1
ATOM 852 C CA . PRO A 1 113 ? 16.406 19.094 6.336 1 93.38 113 PRO A CA 1
ATOM 853 C C . PRO A 1 113 ? 17.531 18.094 6.051 1 93.38 113 PRO A C 1
ATOM 855 O O . PRO A 1 113 ? 17.953 17.953 4.898 1 93.38 113 PRO A O 1
ATOM 858 N N . GLN A 1 114 ? 18.078 17.406 7.07 1 93.75 114 GLN A N 1
ATOM 859 C CA . GLN A 1 114 ? 19.156 16.453 6.875 1 93.75 114 GLN A CA 1
ATOM 860 C C . GLN A 1 114 ? 18.609 15.039 6.664 1 93.75 114 GLN A C 1
ATOM 862 O O . GLN A 1 114 ? 19.375 14.102 6.414 1 93.75 114 GLN A O 1
ATOM 867 N N . GLY A 1 115 ? 17.281 14.891 6.703 1 91 115 GLY A N 1
ATOM 868 C CA . GLY A 1 115 ? 16.703 13.562 6.766 1 91 115 GLY A CA 1
ATOM 869 C C . GLY A 1 115 ? 16.688 12.977 8.164 1 91 115 GLY A C 1
ATOM 870 O O . GLY A 1 115 ? 17.297 13.531 9.078 1 91 115 GLY A O 1
ATOM 871 N N . LYS A 1 116 ? 16.016 11.914 8.383 1 85.38 116 LYS A N 1
ATOM 872 C CA . LYS A 1 116 ? 15.828 11.32 9.703 1 85.38 116 LYS A CA 1
ATOM 873 C C . LYS A 1 116 ? 17.172 10.977 10.352 1 85.38 116 LYS A C 1
ATOM 875 O O . LYS A 1 116 ? 17.406 11.305 11.516 1 85.38 116 LYS A O 1
ATOM 880 N N . HIS A 1 117 ? 18.094 10.414 9.672 1 86 117 HIS A N 1
ATOM 881 C CA . HIS A 1 117 ? 19.422 10.07 10.18 1 86 117 HIS A CA 1
ATOM 882 C C . HIS A 1 117 ? 20.516 10.617 9.273 1 86 117 HIS A C 1
ATOM 884 O O . HIS A 1 117 ? 21.469 9.898 8.922 1 86 117 HIS A O 1
ATOM 890 N N . ARG A 1 118 ? 20.297 11.883 8.828 1 91.94 118 ARG A N 1
ATOM 891 C CA . ARG A 1 118 ? 21.25 12.617 8.016 1 91.94 118 ARG A CA 1
ATOM 892 C C . ARG A 1 118 ? 21.438 11.945 6.656 1 91.94 118 ARG A C 1
ATOM 894 O O . ARG A 1 118 ? 22.469 12.133 5.996 1 91.94 118 ARG A O 1
ATOM 901 N N . GLU A 1 119 ? 20.453 11.18 6.305 1 94 119 GLU A N 1
ATOM 902 C CA . GLU A 1 119 ? 20.562 10.367 5.102 1 94 119 GLU A CA 1
ATOM 903 C C . GLU A 1 119 ? 20.484 11.227 3.844 1 94 119 GLU A C 1
ATOM 905 O O . GLU A 1 119 ? 20.797 10.766 2.744 1 94 119 GLU A O 1
ATOM 910 N N . LEU A 1 120 ? 20.188 12.492 3.965 1 96.56 120 LEU A N 1
ATOM 911 C CA . LEU A 1 120 ? 20.062 13.359 2.797 1 96.56 120 LEU A CA 1
ATOM 912 C C . LEU A 1 120 ? 21.391 14.062 2.51 1 96.56 120 LEU A C 1
ATOM 914 O O . LEU A 1 120 ? 21.562 14.648 1.44 1 96.56 120 LEU A O 1
ATOM 918 N N . LEU A 1 121 ? 22.312 14.039 3.428 1 96.69 121 LEU A N 1
ATOM 919 C CA . LEU A 1 121 ? 23.516 14.859 3.344 1 96.69 121 LEU A CA 1
ATOM 920 C C . LEU A 1 121 ? 24.312 14.531 2.086 1 96.69 121 LEU A C 1
ATOM 922 O O . LEU A 1 121 ? 24.703 15.43 1.341 1 96.69 121 LEU A O 1
ATOM 926 N N . PRO A 1 122 ? 24.531 13.242 1.754 1 96.56 122 PRO A N 1
ATOM 927 C CA . PRO A 1 122 ? 25.281 12.953 0.529 1 96.56 122 PRO A CA 1
ATOM 928 C C . PRO A 1 122 ? 24.594 13.484 -0.725 1 96.56 122 PRO A C 1
ATOM 930 O O . PRO A 1 122 ? 25.266 13.93 -1.66 1 96.56 122 PRO A O 1
ATOM 933 N N . ALA A 1 123 ? 23.312 13.383 -0.75 1 96.94 123 ALA A N 1
ATOM 934 C CA . ALA A 1 123 ? 22.578 13.914 -1.889 1 96.94 123 ALA A CA 1
ATOM 935 C C . ALA A 1 123 ? 22.703 15.43 -1.97 1 96.94 123 ALA A C 1
ATOM 937 O O . ALA A 1 123 ? 22.922 15.984 -3.051 1 96.94 123 ALA A O 1
ATOM 938 N N . LEU A 1 124 ? 22.578 16.109 -0.82 1 97.5 124 LEU A N 1
ATOM 939 C CA . LEU A 1 124 ? 22.719 17.562 -0.744 1 97.5 124 LEU A CA 1
ATOM 940 C C . LEU A 1 124 ? 24.078 18 -1.256 1 97.5 124 LEU A C 1
ATOM 942 O O . LEU A 1 124 ? 24.188 19.047 -1.914 1 97.5 124 LEU A O 1
ATOM 946 N N . GLU A 1 125 ? 25.078 17.266 -1.02 1 96.75 125 GLU A N 1
ATOM 947 C CA . GLU A 1 125 ? 26.453 17.641 -1.302 1 96.75 125 GLU A CA 1
ATOM 948 C C . GLU A 1 125 ? 26.859 17.234 -2.715 1 96.75 125 GLU A C 1
ATOM 950 O O . GLU A 1 125 ? 27.875 17.703 -3.232 1 96.75 125 GLU A O 1
ATOM 955 N N . SER A 1 126 ? 26.078 16.391 -3.342 1 96.25 126 SER A N 1
ATOM 956 C CA . SER A 1 126 ? 26.406 15.953 -4.695 1 96.25 126 SER A CA 1
ATOM 957 C C . SER A 1 126 ? 26.25 17.094 -5.699 1 96.25 126 SER A C 1
ATOM 959 O O . SER A 1 126 ? 25.594 18.094 -5.418 1 96.25 126 SER A O 1
ATOM 961 N N . GLU A 1 127 ? 26.812 16.922 -6.898 1 94.44 127 GLU A N 1
ATOM 962 C CA . GLU A 1 127 ? 26.703 17.922 -7.957 1 94.44 127 GLU A CA 1
ATOM 963 C C . GLU A 1 127 ? 25.25 18.109 -8.383 1 94.44 127 GLU A C 1
ATOM 965 O O . GLU A 1 127 ? 24.781 19.25 -8.516 1 94.44 127 GLU A O 1
ATOM 970 N N . ALA A 1 128 ? 24.625 17.031 -8.547 1 91.5 128 ALA A N 1
ATOM 971 C CA . ALA A 1 128 ? 23.219 17.094 -8.938 1 91.5 128 ALA A CA 1
ATOM 972 C C . ALA A 1 128 ? 22.375 17.766 -7.852 1 91.5 128 ALA A C 1
ATOM 974 O O . ALA A 1 128 ? 21.453 18.531 -8.156 1 91.5 128 ALA A O 1
ATOM 975 N N . GLY A 1 129 ? 22.734 17.469 -6.609 1 94.75 129 GLY A N 1
ATOM 976 C CA . GLY A 1 129 ? 22.031 18.109 -5.5 1 94.75 129 GLY A CA 1
ATOM 977 C C . GLY A 1 129 ? 22.219 19.609 -5.445 1 94.75 129 GLY A C 1
ATOM 978 O O . GLY A 1 129 ? 21.281 20.344 -5.172 1 94.75 129 GLY A O 1
ATOM 979 N N . GLN A 1 130 ? 23.359 20.016 -5.773 1 93.88 130 GLN A N 1
ATOM 980 C CA . GLN A 1 130 ? 23.672 21.438 -5.715 1 93.88 130 GLN A CA 1
ATOM 981 C C . GLN A 1 130 ? 23 22.188 -6.859 1 93.88 130 GLN A C 1
ATOM 983 O O . GLN A 1 130 ? 22.875 23.422 -6.805 1 93.88 130 GLN A O 1
ATOM 988 N N . ALA A 1 131 ? 22.625 21.484 -7.855 1 94.31 131 ALA A N 1
ATOM 989 C CA . ALA A 1 131 ? 21.953 22.109 -8.992 1 94.31 131 ALA A CA 1
ATOM 990 C C . ALA A 1 131 ? 20.453 22.25 -8.734 1 94.31 131 ALA A C 1
ATOM 992 O O . ALA A 1 131 ? 19.766 22.984 -9.445 1 94.31 131 ALA A O 1
ATOM 993 N N . ALA A 1 132 ? 19.922 21.594 -7.727 1 95.12 132 ALA A N 1
ATOM 994 C CA . ALA A 1 132 ? 18.484 21.609 -7.426 1 95.12 132 ALA A CA 1
ATOM 995 C C . ALA A 1 132 ? 18.141 22.703 -6.426 1 95.12 132 ALA A C 1
ATOM 997 O O . ALA A 1 132 ? 19.016 23.156 -5.672 1 95.12 132 ALA A O 1
ATOM 998 N N . HIS A 1 133 ? 16.938 23.125 -6.453 1 95.38 133 HIS A N 1
ATOM 999 C CA . HIS A 1 133 ? 16.406 23.969 -5.391 1 95.38 133 HIS A CA 1
ATOM 1000 C C . HIS A 1 133 ? 15.781 23.141 -4.281 1 95.38 133 HIS A C 1
ATOM 1002 O O . HIS A 1 133 ? 14.789 22.438 -4.504 1 95.38 133 HIS A O 1
ATOM 1008 N N . TRP A 1 134 ? 16.391 23.219 -3.127 1 97 134 TRP A N 1
ATOM 1009 C CA . TRP A 1 134 ? 15.883 22.469 -1.983 1 97 134 TRP A CA 1
ATOM 1010 C C . TRP A 1 134 ? 14.93 23.312 -1.154 1 97 134 TRP A C 1
ATOM 1012 O O . TRP A 1 134 ? 15.234 24.453 -0.815 1 97 134 TRP A O 1
ATOM 1022 N N . LEU A 1 135 ? 13.758 22.797 -0.875 1 96.75 135 LEU A N 1
ATOM 1023 C CA . LEU A 1 135 ? 12.75 23.422 -0.022 1 96.75 135 LEU A CA 1
ATOM 1024 C C . LEU A 1 135 ? 12.453 22.547 1.194 1 96.75 135 LEU A C 1
ATOM 1026 O O . LEU A 1 135 ? 12.445 21.312 1.096 1 96.75 135 LEU A O 1
ATOM 1030 N N . LEU A 1 136 ? 12.234 23.219 2.309 1 95.5 136 LEU A N 1
ATOM 1031 C CA . LEU A 1 136 ? 11.867 22.516 3.535 1 95.5 136 LEU A CA 1
ATOM 1032 C C . LEU A 1 136 ? 10.422 22.828 3.926 1 95.5 136 LEU A C 1
ATOM 1034 O O . LEU A 1 136 ? 10.023 23.984 3.98 1 95.5 136 LEU A O 1
ATOM 1038 N N . GLY A 1 137 ? 9.641 21.781 4.074 1 94.56 137 GLY A N 1
ATOM 1039 C CA . GLY A 1 137 ? 8.305 21.938 4.629 1 94.56 137 GLY A CA 1
ATOM 1040 C C . GLY A 1 137 ? 8.234 21.625 6.113 1 94.56 137 GLY A C 1
ATOM 1041 O O . GLY A 1 137 ? 8.781 20.625 6.57 1 94.56 137 GLY A O 1
ATOM 1042 N N . VAL A 1 138 ? 7.574 22.484 6.855 1 90.5 138 VAL A N 1
ATOM 1043 C CA . VAL A 1 138 ? 7.41 22.266 8.289 1 90.5 138 VAL A CA 1
ATOM 1044 C C . VAL A 1 138 ? 5.961 22.516 8.688 1 90.5 138 VAL A C 1
ATOM 1046 O O . VAL A 1 138 ? 5.324 23.438 8.172 1 90.5 138 VAL A O 1
ATOM 1049 N N . ARG A 1 139 ? 5.516 21.609 9.586 1 87.06 139 ARG A N 1
ATOM 1050 C CA . ARG A 1 139 ? 4.117 21.734 9.992 1 87.06 139 ARG A CA 1
ATOM 1051 C C . ARG A 1 139 ? 3.979 22.578 11.258 1 87.06 139 ARG A C 1
ATOM 1053 O O . ARG A 1 139 ? 4.84 22.531 12.141 1 87.06 139 ARG A O 1
ATOM 1060 N N . GLY A 1 140 ? 2.832 23.25 11.312 1 74.44 140 GLY A N 1
ATOM 1061 C CA . GLY A 1 140 ? 2.209 23.844 12.484 1 74.44 140 GLY A CA 1
ATOM 1062 C C . GLY A 1 140 ? 3.193 24.578 13.375 1 74.44 140 GLY A C 1
ATOM 1063 O O . GLY A 1 140 ? 3.893 25.484 12.922 1 74.44 140 GLY A O 1
ATOM 1064 N N . VAL A 1 141 ? 3.172 23.969 14.594 1 70.06 141 VAL A N 1
ATOM 1065 C CA . VAL A 1 141 ? 3.91 24.609 15.664 1 70.06 141 VAL A CA 1
ATOM 1066 C C . VAL A 1 141 ? 5.344 24.094 15.695 1 70.06 141 VAL A C 1
ATOM 1068 O O . VAL A 1 141 ? 5.57 22.891 15.805 1 70.06 141 VAL A O 1
ATOM 1071 N N . VAL A 1 142 ? 6.195 24.953 15.055 1 61.44 142 VAL A N 1
ATOM 1072 C CA . VAL A 1 142 ? 7.609 24.594 15.102 1 61.44 142 VAL A CA 1
ATOM 1073 C C . VAL A 1 142 ? 8.203 25.047 16.438 1 61.44 142 VAL A C 1
ATOM 1075 O O . VAL A 1 142 ? 7.977 26.172 16.891 1 61.44 142 VAL A O 1
ATOM 1078 N N . GLY A 1 143 ? 9.078 24.234 17.188 1 53.03 143 GLY A N 1
ATOM 1079 C CA . GLY A 1 143 ? 9.805 24.625 18.375 1 53.03 143 GLY A CA 1
ATOM 1080 C C . GLY A 1 143 ? 8.953 24.578 19.641 1 53.03 143 GLY A C 1
ATOM 1081 O O . GLY A 1 143 ? 8.062 25.406 19.812 1 53.03 143 GLY A O 1
ATOM 1082 N N . GLY A 1 144 ? 8.43 23.469 20 1 44.47 144 GLY A N 1
ATOM 1083 C CA . GLY A 1 144 ? 8.023 23.719 21.375 1 44.47 144 GLY A CA 1
ATOM 1084 C C . GLY A 1 144 ? 8.992 24.609 22.125 1 44.47 144 GLY A C 1
ATOM 1085 O O . GLY A 1 144 ? 10.086 24.906 21.641 1 44.47 144 GLY A O 1
ATOM 1086 N N . VAL A 1 145 ? 8.492 25.234 23.359 1 39.62 145 VAL A N 1
ATOM 1087 C CA . VAL A 1 145 ? 9.242 26.172 24.188 1 39.62 145 VAL A CA 1
ATOM 1088 C C . VAL A 1 145 ? 10.727 25.812 24.156 1 39.62 145 VAL A C 1
ATOM 1090 O O . VAL A 1 145 ? 11.578 26.703 24.0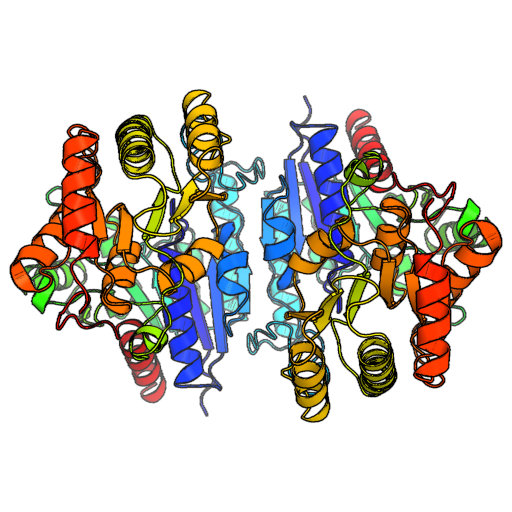16 1 39.62 145 VAL A O 1
ATOM 1093 N N . ASN A 1 146 ? 11.016 24.703 24.672 1 38.03 146 ASN A N 1
ATOM 1094 C CA . ASN A 1 146 ? 12.383 24.375 25.047 1 38.03 146 ASN A CA 1
ATOM 1095 C C . ASN A 1 146 ? 13.117 23.656 23.906 1 38.03 146 ASN A C 1
ATOM 1097 O O . ASN A 1 146 ? 14.219 23.141 24.109 1 38.03 146 ASN A O 1
ATOM 1101 N N . GLN A 1 147 ? 12.492 23.297 22.922 1 41.94 147 GLN A N 1
ATOM 1102 C CA . GLN A 1 147 ? 13.406 22.578 22.031 1 41.94 147 GLN A CA 1
ATOM 1103 C C . GLN A 1 147 ? 14.164 23.562 21.125 1 41.94 147 GLN A C 1
ATOM 1105 O O . GLN A 1 147 ? 13.555 24.266 20.328 1 41.94 147 GLN A O 1
ATOM 1110 N N . THR A 1 148 ? 15.008 24.094 21.672 1 39.84 148 THR A N 1
ATOM 1111 C CA . THR A 1 148 ? 16.078 24.703 20.875 1 39.84 148 THR A CA 1
ATOM 1112 C C . THR A 1 148 ? 16.234 23.969 19.547 1 39.84 148 THR A C 1
ATOM 1114 O O . THR A 1 148 ? 16.516 22.781 19.516 1 39.84 148 THR A O 1
ATOM 1117 N N . LEU A 1 149 ? 15.305 24.281 18.562 1 50.19 149 LEU A N 1
ATOM 1118 C CA . LEU A 1 149 ? 15.734 23.75 17.281 1 50.19 149 LEU A CA 1
ATOM 1119 C C . LEU A 1 149 ? 17.25 23.516 17.266 1 50.19 149 LEU A C 1
ATOM 1121 O O . LEU A 1 149 ? 18.016 24.406 17.578 1 50.19 149 LEU A O 1
ATOM 1125 N N . SER A 1 150 ? 17.609 22.359 17.688 1 56.53 150 SER A N 1
ATOM 1126 C CA . SER A 1 150 ? 19.047 22.109 17.516 1 56.53 150 SER A CA 1
ATOM 1127 C C . SER A 1 150 ? 19.594 22.891 16.344 1 56.53 150 SER A C 1
ATOM 1129 O O . SER A 1 150 ? 18.906 23.125 15.352 1 56.53 150 SER A O 1
ATOM 1131 N N . ASP A 1 151 ? 20.562 23.578 16.594 1 69.94 151 ASP A N 1
ATOM 1132 C CA . ASP A 1 151 ? 21.359 24.391 15.672 1 69.94 151 ASP A CA 1
ATOM 1133 C C . ASP A 1 151 ? 21.703 23.609 14.414 1 69.94 151 ASP A C 1
ATOM 1135 O O . ASP A 1 151 ? 21.844 24.188 13.328 1 69.94 151 ASP A O 1
ATOM 1139 N N . TYR A 1 152 ? 21.484 22.344 14.523 1 77.56 152 TYR A N 1
ATOM 1140 C CA . TYR A 1 152 ? 22.047 21.578 13.406 1 77.56 152 TYR A CA 1
ATOM 1141 C C . TYR A 1 152 ? 21.109 21.625 12.203 1 77.56 152 TYR A C 1
ATOM 1143 O O . TYR A 1 152 ? 21.531 21.953 11.094 1 77.56 152 TYR A O 1
ATOM 1151 N N . PRO A 1 153 ? 19.797 21.516 12.391 1 82.06 153 PRO A N 1
ATOM 1152 C CA . PRO A 1 153 ? 18.906 21.641 11.227 1 82.06 153 PRO A CA 1
ATOM 1153 C C . PRO A 1 153 ? 18.953 23.031 10.594 1 82.06 153 PRO A C 1
ATOM 1155 O O . PRO A 1 153 ? 18.891 23.156 9.367 1 82.06 153 PRO A O 1
ATOM 1158 N N . ALA A 1 154 ? 19.047 23.969 11.461 1 85.31 154 ALA A N 1
ATOM 1159 C CA . ALA A 1 154 ? 19.109 25.344 10.953 1 85.31 154 ALA A CA 1
ATOM 1160 C C . ALA A 1 154 ? 20.375 25.562 10.133 1 85.31 154 ALA A C 1
ATOM 1162 O O . ALA A 1 154 ? 20.344 26.281 9.125 1 85.31 154 ALA A O 1
ATOM 1163 N N . ARG A 1 155 ? 21.406 24.953 10.531 1 88.44 155 ARG A N 1
ATOM 1164 C CA . ARG A 1 155 ? 22.672 25.078 9.797 1 88.44 155 ARG A CA 1
ATOM 1165 C C . ARG A 1 155 ? 22.578 24.391 8.438 1 88.44 155 ARG A C 1
ATOM 1167 O O . ARG A 1 155 ? 23.047 24.922 7.43 1 88.44 155 ARG A O 1
ATOM 1174 N N . ILE A 1 156 ? 22.016 23.219 8.438 1 92.06 156 ILE A N 1
ATOM 1175 C CA . ILE A 1 156 ? 21.844 22.5 7.18 1 92.06 156 ILE A CA 1
ATOM 1176 C C . ILE A 1 156 ? 20.938 23.297 6.242 1 92.06 156 ILE A C 1
ATOM 1178 O O . ILE A 1 156 ? 21.219 23.422 5.051 1 92.06 156 ILE A O 1
ATOM 1182 N N . PHE A 1 157 ? 19.906 23.828 6.855 1 92.62 157 PHE A N 1
ATOM 1183 C CA . PHE A 1 157 ? 18.984 24.641 6.07 1 92.62 157 PHE A CA 1
ATOM 1184 C C . PHE A 1 157 ? 19.703 25.828 5.426 1 92.62 157 PHE A C 1
ATOM 1186 O O . PHE A 1 157 ? 19.594 26.031 4.215 1 92.62 157 PHE A O 1
ATOM 1193 N N . SER A 1 158 ? 20.406 26.516 6.188 1 90.5 158 SER A N 1
ATOM 1194 C CA . SER A 1 158 ? 21.078 27.719 5.715 1 90.5 158 SER A CA 1
ATOM 1195 C C . SER A 1 158 ? 22.062 27.406 4.605 1 90.5 158 SER A C 1
ATOM 1197 O O . SER A 1 158 ? 22.266 28.203 3.688 1 90.5 158 SER A O 1
ATOM 1199 N N . ARG A 1 159 ? 22.594 26.281 4.68 1 92.69 159 ARG A N 1
ATOM 1200 C CA . ARG A 1 159 ? 23.656 25.922 3.746 1 92.69 159 ARG A CA 1
ATOM 1201 C C . ARG A 1 159 ? 23.078 25.422 2.426 1 92.69 159 ARG A C 1
ATOM 1203 O O . ARG A 1 159 ? 23.641 25.688 1.359 1 92.69 159 ARG A O 1
ATOM 1210 N N . TYR A 1 160 ? 21.969 24.719 2.496 1 95.31 160 TYR A N 1
ATOM 1211 C CA . TYR A 1 160 ? 21.609 23.969 1.304 1 95.31 160 TYR A CA 1
ATOM 1212 C C . TYR A 1 160 ? 20.219 24.359 0.809 1 95.31 160 TYR A C 1
ATOM 1214 O O . TYR A 1 160 ? 19.875 24.109 -0.346 1 95.31 160 TYR A O 1
ATOM 1222 N N . TYR A 1 161 ? 19.375 24.953 1.591 1 95.44 161 TYR A N 1
ATOM 1223 C CA . TYR A 1 161 ? 17.969 25.125 1.247 1 95.44 161 TYR A CA 1
ATOM 1224 C C . TYR A 1 161 ? 17.688 26.547 0.793 1 95.44 161 TYR A C 1
ATOM 1226 O O . TYR A 1 161 ? 18.281 27.5 1.3 1 95.44 161 TYR A O 1
ATOM 1234 N N . LYS A 1 162 ? 16.719 26.609 -0.105 1 93 162 LYS A N 1
ATOM 1235 C CA . LYS A 1 162 ? 16.375 27.891 -0.706 1 93 162 LYS A CA 1
ATOM 1236 C C . LYS A 1 162 ? 15.227 28.562 0.056 1 93 162 LYS A C 1
ATOM 1238 O O . LYS A 1 162 ? 15.18 29.781 0.166 1 93 162 LYS A O 1
ATOM 1243 N N . SER A 1 163 ? 14.266 27.797 0.507 1 93 163 SER A N 1
ATOM 1244 C CA . SER A 1 163 ? 13.078 28.375 1.128 1 93 163 SER A CA 1
ATOM 1245 C C . SER A 1 163 ? 12.414 27.391 2.08 1 93 163 SER A C 1
ATOM 1247 O O . SER A 1 163 ? 12.602 26.172 1.957 1 93 163 SER A O 1
ATOM 1249 N N . LEU A 1 164 ? 11.734 27.984 3.027 1 93.56 164 LEU A N 1
ATOM 1250 C CA . LEU A 1 164 ? 10.938 27.219 3.98 1 93.56 164 LEU A CA 1
ATOM 1251 C C . LEU A 1 164 ? 9.445 27.406 3.707 1 93.56 164 LEU A C 1
ATOM 1253 O O . LEU A 1 164 ? 8.977 28.531 3.525 1 93.56 164 LEU A O 1
ATOM 1257 N N . LEU A 1 165 ? 8.773 26.297 3.561 1 95 165 LEU A N 1
ATOM 1258 C CA . LEU A 1 165 ? 7.316 26.312 3.447 1 95 165 LEU A CA 1
ATOM 1259 C C . LEU A 1 165 ? 6.664 25.953 4.777 1 95 165 LEU A C 1
ATOM 1261 O O . LEU A 1 165 ? 6.84 24.844 5.281 1 95 165 LEU A O 1
ATOM 1265 N N . TRP A 1 166 ? 5.961 26.875 5.332 1 93.81 166 TRP A N 1
ATOM 1266 C CA . TRP A 1 166 ? 5.289 26.656 6.609 1 93.81 166 TRP A CA 1
ATOM 1267 C C . TRP A 1 166 ? 3.838 26.234 6.395 1 93.81 166 TRP A C 1
ATOM 1269 O O . TRP A 1 166 ? 3.051 26.969 5.805 1 93.81 166 TRP A O 1
ATOM 1279 N N . TYR A 1 167 ? 3.525 25.016 6.852 1 94.44 167 TYR A N 1
ATOM 1280 C CA . TYR A 1 167 ? 2.172 24.484 6.738 1 94.44 167 TYR A CA 1
ATOM 1281 C C . TYR A 1 167 ? 1.315 24.922 7.926 1 94.44 167 TYR A C 1
ATOM 1283 O O . TYR A 1 167 ? 0.853 24.078 8.703 1 94.44 167 TYR A O 1
ATOM 1291 N N . GLY A 1 168 ? 1.125 26.188 8.055 1 92.12 168 GLY A N 1
ATOM 1292 C CA . GLY A 1 168 ? 0.336 26.812 9.102 1 92.12 168 GLY A CA 1
ATOM 1293 C C . GLY A 1 168 ? -0.347 28.094 8.648 1 92.12 168 GLY A C 1
ATOM 1294 O O . GLY A 1 168 ? -0.151 28.531 7.512 1 92.12 168 GLY A O 1
ATOM 1295 N N . ASP A 1 169 ? -1.146 28.547 9.484 1 91.94 169 ASP A N 1
ATOM 1296 C CA . ASP A 1 169 ? -1.916 29.766 9.273 1 91.94 169 ASP A CA 1
ATOM 1297 C C . ASP A 1 169 ? -1.657 30.781 10.391 1 91.94 169 ASP A C 1
ATOM 1299 O O . ASP A 1 169 ? -1.943 30.516 11.562 1 91.94 169 ASP A O 1
ATOM 1303 N N . ARG A 1 170 ? -1.182 31.938 9.961 1 89.88 170 ARG A N 1
ATOM 1304 C CA . ARG A 1 170 ? -0.845 32.969 10.961 1 89.88 170 ARG A CA 1
ATOM 1305 C C . ARG A 1 170 ? -2.09 33.438 11.703 1 89.88 170 ARG A C 1
ATOM 1307 O O . ARG A 1 170 ? -2.008 33.875 12.852 1 89.88 170 ARG A O 1
ATOM 1314 N N . ALA A 1 171 ? -3.209 33.312 11.094 1 88.88 171 ALA A N 1
ATOM 1315 C CA . ALA A 1 171 ? -4.453 33.688 11.766 1 88.88 171 ALA A CA 1
ATOM 1316 C C . ALA A 1 171 ? -4.754 32.719 12.914 1 88.88 171 ALA A C 1
ATOM 1318 O O . ALA A 1 171 ? -5.477 33.062 13.852 1 88.88 171 ALA A O 1
ATOM 1319 N N . VAL A 1 172 ? -4.191 31.547 12.859 1 89.5 172 VAL A N 1
ATOM 1320 C CA . VAL A 1 172 ? -4.41 30.547 13.891 1 89.5 172 VAL A CA 1
ATOM 1321 C C . VAL A 1 172 ? -3.271 30.594 14.906 1 89.5 172 VAL A C 1
ATOM 1323 O O . VAL A 1 172 ? -3.51 30.719 16.109 1 89.5 172 VAL A O 1
ATOM 1326 N N . LEU A 1 173 ? -2.057 30.562 14.445 1 87.56 173 LEU A N 1
ATOM 1327 C CA . LEU A 1 173 ? -0.915 30.359 15.328 1 87.56 173 LEU A CA 1
ATOM 1328 C C . LEU A 1 173 ? -0.275 31.688 15.711 1 87.56 173 LEU A C 1
ATOM 1330 O O . LEU A 1 173 ? 0.553 31.75 16.625 1 87.56 173 LEU A O 1
ATOM 1334 N N . GLY A 1 174 ? -0.642 32.75 15.039 1 84.06 174 GLY A N 1
ATOM 1335 C CA . GLY A 1 174 ? -0.15 34.062 15.383 1 84.06 174 GLY A CA 1
ATOM 1336 C C . GLY A 1 174 ? 1.049 34.469 14.555 1 84.06 174 GLY A C 1
ATOM 1337 O O . GLY A 1 174 ? 1.766 33.625 14.008 1 84.06 174 GLY A O 1
ATOM 1338 N N . GLU A 1 175 ? 1.319 35.719 14.547 1 84.81 175 GLU A N 1
ATOM 1339 C CA . GLU A 1 175 ? 2.441 36.312 13.82 1 84.81 175 GLU A CA 1
ATOM 1340 C C . GLU A 1 175 ? 3.773 35.938 14.461 1 84.81 175 GLU A C 1
ATOM 1342 O O . GLU A 1 175 ? 4.785 35.812 13.766 1 84.81 175 GLU A O 1
ATOM 1347 N N . GLY A 1 176 ? 3.713 35.719 15.719 1 81.69 176 GLY A N 1
ATOM 1348 C CA . GLY A 1 176 ? 4.918 35.375 16.453 1 81.69 176 GLY A CA 1
ATOM 1349 C C . GLY A 1 176 ? 5.535 34.062 16.016 1 81.69 176 GLY A C 1
ATOM 1350 O O . GLY A 1 176 ? 6.762 33.938 15.922 1 81.69 176 GLY A O 1
ATOM 1351 N N . HIS A 1 177 ? 4.719 33.156 15.719 1 82.31 177 HIS A N 1
ATOM 1352 C CA . HIS A 1 177 ? 5.219 31.859 15.273 1 82.31 177 HIS A CA 1
ATOM 1353 C C . HIS A 1 177 ? 5.949 31.984 13.945 1 82.31 177 HIS A C 1
ATOM 1355 O O . HIS A 1 177 ? 7.039 31.438 13.773 1 82.31 177 HIS A O 1
ATOM 1361 N N . LEU A 1 178 ? 5.352 32.625 13.055 1 81.12 178 LEU A N 1
ATOM 1362 C CA . LEU A 1 178 ? 5.969 32.844 11.75 1 81.12 178 LEU A CA 1
ATOM 1363 C C . LEU A 1 178 ? 7.289 33.594 11.883 1 81.12 178 LEU A C 1
ATOM 1365 O O . LEU A 1 178 ? 8.266 33.25 11.211 1 81.12 178 LEU A O 1
ATOM 1369 N N . GLN A 1 179 ? 7.27 34.562 12.727 1 82.75 179 GLN A N 1
ATOM 1370 C CA . GLN A 1 179 ? 8.492 35.312 12.945 1 82.75 179 GLN A CA 1
ATOM 1371 C C . GLN A 1 179 ? 9.602 34.438 13.516 1 82.75 179 GLN A C 1
ATOM 1373 O O . GLN A 1 179 ? 10.766 34.562 13.125 1 82.75 179 GLN A O 1
ATOM 1378 N N . THR A 1 180 ? 9.25 33.594 14.375 1 81.81 180 THR A N 1
ATOM 1379 C CA . THR A 1 180 ? 10.219 32.688 14.953 1 81.81 180 THR A CA 1
ATOM 1380 C C . THR A 1 180 ? 10.82 31.781 13.875 1 81.81 180 THR A C 1
ATOM 1382 O O . THR A 1 180 ? 12.023 31.531 13.883 1 81.81 180 THR A O 1
ATOM 1385 N N . LEU A 1 181 ? 10.039 31.328 13.023 1 82.44 181 LEU A N 1
ATOM 1386 C CA . LEU A 1 181 ? 10.508 30.5 11.922 1 82.44 181 LEU A CA 1
ATOM 1387 C C . LEU A 1 181 ? 11.469 31.281 11.023 1 82.44 181 LEU A C 1
ATOM 1389 O O . LEU A 1 181 ? 12.516 30.766 10.625 1 82.44 181 LEU A O 1
ATOM 1393 N N . LYS A 1 182 ? 11.078 32.5 10.766 1 82.38 182 LYS A N 1
ATOM 1394 C CA . LYS A 1 182 ? 11.914 33.344 9.922 1 82.38 182 LYS A CA 1
ATOM 1395 C C . LYS A 1 182 ? 13.258 33.625 10.578 1 82.38 182 LYS A C 1
ATOM 1397 O O . LYS A 1 182 ? 14.297 33.625 9.914 1 82.38 182 LYS A O 1
ATOM 1402 N N . ASP A 1 183 ? 13.203 33.812 11.867 1 81.94 183 ASP A N 1
ATOM 1403 C CA . ASP A 1 183 ? 14.43 34.062 12.609 1 81.94 183 ASP A CA 1
ATOM 1404 C C . ASP A 1 183 ? 15.328 32.844 12.648 1 81.94 183 ASP A C 1
ATOM 1406 O O . ASP A 1 183 ? 16.547 32.969 12.586 1 81.94 183 ASP A O 1
ATOM 1410 N N . THR A 1 184 ? 14.719 31.734 12.742 1 79.69 184 THR A N 1
ATOM 1411 C CA . THR A 1 184 ? 15.461 30.484 12.867 1 79.69 184 THR A CA 1
ATOM 1412 C C . THR A 1 184 ? 16.062 30.078 11.523 1 79.69 184 THR A C 1
ATOM 1414 O O . THR A 1 184 ? 17.234 29.719 11.445 1 79.69 184 THR A O 1
ATOM 1417 N N . TYR A 1 185 ? 15.258 30.156 10.438 1 81.5 185 TYR A N 1
ATOM 1418 C CA . TYR A 1 185 ? 15.68 29.609 9.156 1 81.5 185 TYR A CA 1
ATOM 1419 C C . TYR A 1 185 ? 16.047 30.734 8.18 1 81.5 185 TYR A C 1
ATOM 1421 O O . TYR A 1 185 ? 16.672 30.484 7.145 1 81.5 185 TYR A O 1
ATOM 1429 N N . GLY A 1 186 ? 15.734 31.844 8.562 1 73.06 186 GLY A N 1
ATOM 1430 C CA . GLY A 1 186 ? 16.031 32.969 7.711 1 73.06 186 GLY A CA 1
ATOM 1431 C C . GLY A 1 186 ? 14.812 33.5 6.949 1 73.06 186 GLY A C 1
ATOM 1432 O O . GLY A 1 186 ? 13.734 32.906 7.031 1 73.06 186 GLY A O 1
ATOM 1433 N N . GLN A 1 187 ? 14.742 34.562 6.277 1 66.06 187 GLN A N 1
ATOM 1434 C CA . GLN A 1 187 ? 13.688 35.375 5.68 1 66.06 187 GLN A CA 1
ATOM 1435 C C . GLN A 1 187 ? 12.953 34.594 4.59 1 66.06 187 GLN A C 1
ATOM 1437 O O . GLN A 1 187 ? 11.812 34.938 4.242 1 66.06 187 GLN A O 1
ATOM 1442 N N . GLU A 1 188 ? 13.266 33.469 4.363 1 80.25 188 GLU A N 1
ATOM 1443 C CA . GLU A 1 188 ? 12.703 32.781 3.213 1 80.25 188 GLU A CA 1
ATOM 1444 C C . GLU A 1 188 ? 11.625 31.781 3.646 1 80.25 188 GLU A C 1
ATOM 1446 O O . GLU A 1 188 ? 11.25 30.891 2.881 1 80.25 188 GLU A O 1
ATOM 1451 N N . ALA A 1 189 ? 10.945 32.156 4.66 1 84.81 189 ALA A N 1
ATOM 1452 C CA . ALA A 1 189 ? 9.836 31.312 5.078 1 84.81 189 ALA A CA 1
ATOM 1453 C C . ALA A 1 189 ? 8.523 31.781 4.457 1 84.81 189 ALA A C 1
ATOM 1455 O O . ALA A 1 189 ? 8.188 32.969 4.512 1 84.81 189 ALA A O 1
ATOM 1456 N N . GLN A 1 190 ? 7.836 30.906 3.836 1 90.88 190 GLN A N 1
ATOM 1457 C CA . GLN A 1 190 ? 6.574 31.219 3.17 1 90.88 190 GLN A CA 1
ATOM 1458 C C . GLN A 1 190 ? 5.406 30.5 3.842 1 90.88 190 GLN A C 1
ATOM 1460 O O . GLN A 1 190 ? 5.465 29.297 4.07 1 90.88 190 GLN A O 1
ATOM 1465 N N . GLU A 1 191 ? 4.426 31.281 4.133 1 93.06 191 GLU A N 1
ATOM 1466 C CA . GLU A 1 191 ? 3.199 30.719 4.695 1 93.06 191 GLU A CA 1
ATOM 1467 C C . GLU A 1 191 ? 2.354 30.047 3.617 1 93.06 191 GLU A C 1
ATOM 1469 O O . GLU A 1 191 ? 1.988 30.672 2.623 1 93.06 191 GLU A O 1
ATOM 1474 N N . CYS A 1 192 ? 1.991 28.828 3.82 1 95.25 192 CYS A N 1
ATOM 1475 C CA . CYS A 1 192 ? 1.214 28.094 2.822 1 95.25 192 CYS A CA 1
ATOM 1476 C C . CYS A 1 192 ? -0.235 27.938 3.268 1 95.25 192 CYS A C 1
ATOM 1478 O O . CYS A 1 192 ? -1.137 27.828 2.434 1 95.25 192 CYS A O 1
ATOM 1480 N N . GLY A 1 193 ? -0.442 27.984 4.598 1 95.19 193 GLY A N 1
ATOM 1481 C CA . GLY A 1 193 ? -1.673 27.438 5.148 1 95.19 193 GLY A CA 1
ATOM 1482 C C . GLY A 1 193 ? -1.57 25.969 5.5 1 95.19 193 GLY A C 1
ATOM 1483 O O . GLY A 1 193 ? -0.551 25.328 5.234 1 95.19 193 GLY A O 1
ATOM 1484 N N . TYR A 1 194 ? -2.652 25.469 6.086 1 95.31 194 TYR A N 1
ATOM 1485 C CA . TYR A 1 194 ? -2.654 24.062 6.48 1 95.31 194 TYR A CA 1
ATOM 1486 C C . TYR A 1 194 ? -2.777 23.156 5.262 1 95.31 194 TYR A C 1
ATOM 1488 O O . TYR A 1 194 ? -3.529 23.453 4.332 1 95.31 194 TYR A O 1
ATOM 1496 N N . VAL A 1 195 ? -2.039 22.062 5.277 1 96.19 195 VAL A N 1
ATOM 1497 C CA . VAL A 1 195 ? -2.092 21.094 4.195 1 96.19 195 VAL A CA 1
ATOM 1498 C C . VAL A 1 195 ? -3.158 20.031 4.496 1 96.19 195 VAL A C 1
ATOM 1500 O O . VAL A 1 195 ? -3.023 19.266 5.445 1 96.19 195 VAL A O 1
ATOM 1503 N N . SER A 1 196 ? -4.152 20.062 3.67 1 93.62 196 SER A N 1
ATOM 1504 C CA . SER A 1 196 ? -5.281 19.156 3.852 1 93.62 196 SER A CA 1
ATOM 1505 C C . SER A 1 196 ? -5.34 18.125 2.738 1 93.62 196 SER A C 1
ATOM 1507 O O . SER A 1 196 ? -5.23 18.453 1.559 1 93.62 196 SER A O 1
ATOM 1509 N N . ARG A 1 197 ? -5.578 16.922 3.137 1 88.19 197 ARG A N 1
ATOM 1510 C CA . ARG A 1 197 ? -5.82 15.875 2.146 1 88.19 197 ARG A CA 1
ATOM 1511 C C . ARG A 1 197 ? -7.277 15.875 1.697 1 88.19 197 ARG A C 1
ATOM 1513 O O . ARG A 1 197 ? -7.621 15.25 0.694 1 88.19 197 ARG A O 1
ATOM 1520 N N . PHE A 1 198 ? -8.148 16.578 2.404 1 84.38 198 PHE A N 1
ATOM 1521 C CA . PHE A 1 198 ? -9.57 16.594 2.102 1 84.38 198 PHE A CA 1
ATOM 1522 C C . PHE A 1 198 ? -10.008 17.953 1.562 1 84.38 198 PHE A C 1
ATOM 1524 O O . PHE A 1 198 ? -11.188 18.297 1.606 1 84.38 198 PHE A O 1
ATOM 1531 N N . PHE A 1 199 ? -9.078 18.672 1.077 1 80.5 199 PHE A N 1
ATOM 1532 C CA . PHE A 1 199 ? -9.398 20.031 0.688 1 80.5 199 PHE A CA 1
ATOM 1533 C C . PHE A 1 199 ? -10.516 20.062 -0.347 1 80.5 199 PHE A C 1
ATOM 1535 O O . PHE A 1 199 ? -11.5 20.781 -0.188 1 80.5 199 PHE A O 1
ATOM 1542 N N . GLU A 1 200 ? -10.43 19.234 -1.361 1 77.25 200 GLU A N 1
ATOM 1543 C CA . GLU A 1 200 ? -11.43 19.219 -2.424 1 77.25 200 GLU A CA 1
ATOM 1544 C C . GLU A 1 200 ? -12.758 18.656 -1.922 1 77.25 200 GLU A C 1
ATOM 1546 O O . GLU A 1 200 ? -13.82 19.188 -2.25 1 77.25 200 GLU A O 1
ATOM 1551 N N . GLN A 1 201 ? -12.695 17.609 -1.194 1 76.06 201 GLN A N 1
ATOM 1552 C CA . GLN A 1 201 ? -13.906 17 -0.659 1 76.06 201 GLN A CA 1
ATOM 1553 C C . GLN A 1 201 ? -14.641 17.953 0.279 1 76.06 201 GLN A C 1
ATOM 1555 O O . GLN A 1 201 ? -15.875 17.953 0.331 1 76.06 201 GLN A O 1
ATOM 1560 N N . GLY A 1 202 ? -13.875 18.688 1.027 1 76.12 202 GLY A N 1
ATOM 1561 C CA . GLY A 1 202 ? -14.453 19.609 1.984 1 76.12 202 GLY A CA 1
ATOM 1562 C C . GLY A 1 202 ? -15.258 20.719 1.328 1 76.12 202 GLY A C 1
ATOM 1563 O O . GLY A 1 202 ? -16.094 21.359 1.975 1 76.12 202 GLY A O 1
ATOM 1564 N N . GLN A 1 203 ? -14.992 20.891 0.134 1 71.5 203 GLN A N 1
ATOM 1565 C CA . GLN A 1 203 ? -15.711 21.922 -0.599 1 71.5 203 GLN A CA 1
ATOM 1566 C C . GLN A 1 203 ? -17.062 21.406 -1.087 1 71.5 203 GLN A C 1
ATOM 1568 O O . GLN A 1 203 ? -17.922 22.203 -1.475 1 71.5 203 GLN A O 1
ATOM 1573 N N . GLN A 1 204 ? -17.109 20.016 -0.986 1 70.88 204 GLN A N 1
ATOM 1574 C CA . GLN A 1 204 ? -18.375 19.422 -1.414 1 70.88 204 GLN A CA 1
ATOM 1575 C C . GLN A 1 204 ? -19.375 19.359 -0.262 1 70.88 204 GLN A C 1
ATOM 1577 O O . GLN A 1 204 ? -19.016 18.984 0.856 1 70.88 204 GLN A O 1
ATOM 1582 N N . THR A 1 205 ? -20.484 20 -0.25 1 62.72 205 THR A N 1
ATOM 1583 C CA . THR A 1 205 ? -21.422 20.234 0.845 1 62.72 205 THR A CA 1
ATOM 1584 C C . THR A 1 205 ? -22.328 19.031 1.033 1 62.72 205 THR A C 1
ATOM 1586 O O . THR A 1 205 ? -22.891 18.828 2.113 1 62.72 205 THR A O 1
ATOM 1589 N N . ASP A 1 206 ? -22.391 18.188 0.116 1 66.56 206 ASP A N 1
ATOM 1590 C CA . ASP A 1 206 ? -23.547 17.312 0.2 1 66.56 206 ASP A CA 1
ATOM 1591 C C . ASP A 1 206 ? -23.109 15.852 0.326 1 66.56 206 ASP A C 1
ATOM 1593 O O . ASP A 1 206 ? -23.656 14.977 -0.355 1 66.56 206 ASP A O 1
ATOM 1597 N N . VAL A 1 207 ? -22.312 15.664 1.406 1 67.69 207 VAL A N 1
ATOM 1598 C CA . VAL A 1 207 ? -22.016 14.242 1.551 1 67.69 207 VAL A CA 1
ATOM 1599 C C . VAL A 1 207 ? -22.938 13.633 2.605 1 67.69 207 VAL A C 1
ATOM 1601 O O . VAL A 1 207 ? -23.031 14.141 3.727 1 67.69 207 VAL A O 1
ATOM 1604 N N . ALA A 1 208 ? -23.734 12.633 2.186 1 79.81 208 ALA A N 1
ATOM 1605 C CA . ALA A 1 208 ? -24.625 11.93 3.094 1 79.81 208 ALA A CA 1
ATOM 1606 C C . ALA A 1 208 ? -23.859 11.289 4.246 1 79.81 208 ALA A C 1
ATOM 1608 O O . ALA A 1 208 ? -22.781 10.727 4.039 1 79.81 208 ALA A O 1
ATOM 1609 N N . LYS A 1 209 ? -24.312 11.625 5.523 1 87.88 209 LYS A N 1
ATOM 1610 C CA . LYS A 1 209 ? -23.703 11.031 6.711 1 87.88 209 LYS A CA 1
ATOM 1611 C C . LYS A 1 209 ? -24.375 9.711 7.07 1 87.88 209 LYS A C 1
ATOM 1613 O O . LYS A 1 209 ? -25.531 9.68 7.477 1 87.88 209 LYS A O 1
ATOM 1618 N N . SER A 1 210 ? -23.625 8.672 6.922 1 89 210 SER A N 1
ATOM 1619 C CA . SER A 1 210 ? -24.156 7.336 7.156 1 89 210 SER A CA 1
ATOM 1620 C C . SER A 1 210 ? -23.922 6.895 8.594 1 89 210 SER A C 1
ATOM 1622 O O . SER A 1 210 ? -24.562 5.957 9.078 1 89 210 SER A O 1
ATOM 1624 N N . TYR A 1 211 ? -23.047 7.637 9.305 1 94.19 211 TYR A N 1
ATOM 1625 C CA . TYR A 1 211 ? -22.688 7.219 10.656 1 94.19 211 TYR A CA 1
ATOM 1626 C C . TYR A 1 211 ? -22.875 8.352 11.656 1 94.19 211 TYR A C 1
ATOM 1628 O O . TYR A 1 211 ? -22.688 9.523 11.312 1 94.19 211 TYR A O 1
ATOM 1636 N N . ALA A 1 212 ? -23.281 7.898 12.875 1 95.56 212 ALA A N 1
ATOM 1637 C CA . ALA A 1 212 ? -23.328 8.867 13.961 1 95.56 212 ALA A CA 1
ATOM 1638 C C . ALA A 1 212 ? -21.938 9.414 14.266 1 95.56 212 ALA A C 1
ATOM 1640 O O . ALA A 1 212 ? -21.766 10.617 14.477 1 95.56 212 ALA A O 1
ATOM 1641 N N . GLY A 1 213 ? -21 8.492 14.273 1 96.69 213 GLY A N 1
ATOM 1642 C CA . GLY A 1 213 ? -19.656 8.961 14.547 1 96.69 213 GLY A CA 1
ATOM 1643 C C . GLY A 1 213 ? -18.594 7.938 14.219 1 96.69 213 GLY A C 1
ATOM 1644 O O . GLY A 1 213 ? -18.906 6.785 13.922 1 96.69 213 GLY A O 1
ATOM 1645 N N . VAL A 1 214 ? -17.406 8.453 14.219 1 97 214 VAL A N 1
ATOM 1646 C CA . VAL A 1 214 ? -16.219 7.617 14.039 1 97 214 VAL A CA 1
ATOM 1647 C C . VAL A 1 214 ? -15.25 7.828 15.203 1 97 214 VAL A C 1
ATOM 1649 O O . VAL A 1 214 ? -15.078 8.953 15.672 1 97 214 VAL A O 1
ATOM 1652 N N . ILE A 1 215 ? -14.719 6.738 15.734 1 95.69 215 ILE A N 1
ATOM 1653 C CA . ILE A 1 215 ? -13.656 6.758 16.734 1 95.69 215 ILE A CA 1
ATOM 1654 C C . ILE A 1 215 ? -12.375 6.18 16.125 1 95.69 215 ILE A C 1
ATOM 1656 O O . ILE A 1 215 ? -12.375 5.051 15.633 1 95.69 215 ILE A O 1
ATOM 1660 N N . SER A 1 216 ? -11.352 6.988 16.156 1 92.56 216 SER A N 1
ATOM 1661 C CA . SER A 1 216 ? -10.094 6.488 15.617 1 92.56 216 SER A CA 1
ATOM 1662 C C . SER A 1 216 ? -8.945 6.734 16.594 1 92.56 216 SER A C 1
ATOM 1664 O O . SER A 1 216 ? -8.508 7.875 16.766 1 92.56 216 SER A O 1
ATOM 1666 N N . ILE A 1 217 ? -8.461 5.645 17.156 1 86.06 217 ILE A N 1
ATOM 1667 C CA . ILE A 1 217 ? -7.309 5.641 18.047 1 86.06 217 ILE A CA 1
ATOM 1668 C C . ILE A 1 217 ? -6.309 4.578 17.609 1 86.06 217 ILE A C 1
ATOM 1670 O O . ILE A 1 217 ? -6.297 3.467 18.141 1 86.06 217 ILE A O 1
ATOM 1674 N N . PRO A 1 218 ? -5.473 4.977 16.672 1 74.81 218 PRO A N 1
ATOM 1675 C CA . PRO A 1 218 ? -4.652 3.967 16 1 74.81 218 PRO A CA 1
ATOM 1676 C C . PRO A 1 218 ? -3.611 3.342 16.938 1 74.81 218 PRO A C 1
ATOM 1678 O O . PRO A 1 218 ? -3.205 2.195 16.734 1 74.81 218 PRO A O 1
ATOM 1681 N N . TRP A 1 219 ? -3.139 4.082 17.859 1 70.62 219 TRP A N 1
ATOM 1682 C CA . TRP A 1 219 ? -2.152 3.555 18.797 1 70.62 219 TRP A CA 1
ATOM 1683 C C . TRP A 1 219 ? -2.695 3.564 20.234 1 70.62 219 TRP A C 1
ATOM 1685 O O . TRP A 1 219 ? -3.143 4.602 20.719 1 70.62 219 TRP A O 1
ATOM 1695 N N . LEU A 1 220 ? -2.604 2.314 20.734 1 69.5 220 LEU A N 1
ATOM 1696 C CA . LEU A 1 220 ? -3.195 2.203 22.062 1 69.5 220 LEU A CA 1
ATOM 1697 C C . LEU A 1 220 ? -2.113 2.186 23.141 1 69.5 220 LEU A C 1
ATOM 1699 O O . LEU A 1 220 ? -1.081 1.53 22.969 1 69.5 220 LEU A O 1
ATOM 1703 N N . GLY A 1 221 ? -2.148 3.121 23.969 1 70.69 221 GLY A N 1
ATOM 1704 C CA . GLY A 1 221 ? -1.397 3.121 25.219 1 70.69 221 GLY A CA 1
ATOM 1705 C C . GLY A 1 221 ? -2.281 3.064 26.453 1 70.69 221 GLY A C 1
ATOM 1706 O O . GLY A 1 221 ? -3.496 2.893 26.344 1 70.69 221 GLY A O 1
ATOM 1707 N N . GLU A 1 222 ? -1.623 3.049 27.531 1 69.19 222 GLU A N 1
ATOM 1708 C CA . GLU A 1 222 ? -2.361 2.941 28.797 1 69.19 222 GLU A CA 1
ATOM 1709 C C . GLU A 1 222 ? -3.457 3.998 28.875 1 69.19 222 GLU A C 1
ATOM 1711 O O . GLU A 1 222 ? -4.594 3.693 29.25 1 69.19 222 GLU A O 1
ATOM 1716 N N . HIS A 1 223 ? -3.121 5.164 28.453 1 72.38 223 HIS A N 1
ATOM 1717 C CA . HIS A 1 223 ? -4.078 6.254 28.594 1 72.38 223 HIS A CA 1
ATOM 1718 C C . HIS A 1 223 ? -5.199 6.137 27.562 1 72.38 223 HIS A C 1
ATOM 1720 O O . HIS A 1 223 ? -6.363 6.414 27.875 1 72.38 223 HIS A O 1
ATOM 1726 N N . SER A 1 224 ? -4.91 5.676 26.422 1 84.5 224 SER A N 1
ATOM 1727 C CA . SER A 1 224 ? -5.953 5.527 25.422 1 84.5 224 SER A CA 1
ATOM 1728 C C . SER A 1 224 ? -6.945 4.438 25.812 1 84.5 224 SER A C 1
ATOM 1730 O O . SER A 1 224 ? -8.141 4.555 25.547 1 84.5 224 SER A O 1
ATOM 1732 N N . LEU A 1 225 ? -6.438 3.494 26.516 1 87.44 225 LEU A N 1
ATOM 1733 C CA . LEU A 1 225 ? -7.305 2.393 26.922 1 87.44 225 LEU A CA 1
ATOM 1734 C C . LEU A 1 225 ? -8.352 2.869 27.922 1 87.44 225 LEU A C 1
ATOM 1736 O O . LEU A 1 225 ? -9.5 2.428 27.875 1 87.44 225 LEU A O 1
ATOM 1740 N N . GLN A 1 226 ? -7.988 3.77 28.75 1 88.06 226 GLN A N 1
ATOM 1741 C CA . GLN A 1 226 ? -8.891 4.266 29.781 1 88.06 226 GLN A CA 1
ATOM 1742 C C . GLN A 1 226 ? -10.062 5.035 29.172 1 88.06 226 GLN A C 1
ATOM 1744 O O . GLN A 1 226 ? -11.219 4.777 29.5 1 88.06 226 GLN A O 1
ATOM 1749 N N . PHE A 1 227 ? -9.75 5.926 28.328 1 91.12 227 PHE A N 1
ATOM 1750 C CA . PHE A 1 227 ? -10.875 6.699 27.828 1 91.12 227 PHE A CA 1
ATOM 1751 C C . PHE A 1 227 ? -11.68 5.891 26.812 1 91.12 227 PHE A C 1
ATOM 1753 O O . PHE A 1 227 ? -12.867 6.137 26.625 1 91.12 227 PHE A O 1
ATOM 1760 N N . LEU A 1 228 ? -11.055 4.93 26.188 1 93.44 228 LEU A N 1
ATOM 1761 C CA . LEU A 1 228 ? -11.805 4.051 25.297 1 93.44 228 LEU A CA 1
ATOM 1762 C C . LEU A 1 228 ? -12.797 3.205 26.078 1 93.44 228 LEU A C 1
ATOM 1764 O O . LEU A 1 228 ? -13.898 2.924 25.609 1 93.44 228 LEU A O 1
ATOM 1768 N N . GLN A 1 229 ? -12.352 2.801 27.266 1 94.06 229 GLN A N 1
ATOM 1769 C CA . GLN A 1 229 ? -13.273 2.086 28.141 1 94.06 229 GLN A CA 1
ATOM 1770 C C . GLN A 1 229 ? -14.469 2.957 28.5 1 94.06 229 GLN A C 1
ATOM 1772 O O . GLN A 1 229 ? -15.609 2.488 28.5 1 94.06 229 GLN A O 1
ATOM 1777 N N . ALA A 1 230 ? -14.195 4.145 28.859 1 95.12 230 ALA A N 1
ATOM 1778 C CA . ALA A 1 230 ? -15.266 5.086 29.172 1 95.12 230 ALA A CA 1
ATOM 1779 C C . ALA A 1 230 ? -16.188 5.289 27.969 1 95.12 230 ALA A C 1
ATOM 1781 O O . ALA A 1 230 ? -17.406 5.371 28.125 1 95.12 230 ALA A O 1
ATOM 1782 N N . LEU A 1 231 ? -15.648 5.371 26.797 1 96.12 231 LEU A N 1
ATOM 1783 C CA . LEU A 1 231 ? -16.438 5.527 25.562 1 96.12 231 LEU A CA 1
ATOM 1784 C C . LEU A 1 231 ? -17.312 4.305 25.328 1 96.12 231 LEU A C 1
ATOM 1786 O O . LEU A 1 231 ? -18.453 4.434 24.891 1 96.12 231 LEU A O 1
ATOM 1790 N N . LEU A 1 232 ? -16.672 3.154 25.531 1 96.81 232 LEU A N 1
ATOM 1791 C CA . LEU A 1 232 ? -17.438 1.921 25.391 1 96.81 232 LEU A CA 1
ATOM 1792 C C . LEU A 1 232 ? -18.672 1.938 26.281 1 96.81 232 LEU A C 1
ATOM 1794 O O . LEU A 1 232 ? -19.781 1.657 25.812 1 96.81 232 LEU A O 1
ATOM 1798 N N . VAL A 1 233 ? -18.484 2.297 27.5 1 96.62 233 VAL A N 1
ATOM 1799 C CA . VAL A 1 233 ? -19.578 2.357 28.469 1 96.62 233 VAL A CA 1
ATOM 1800 C C . VAL A 1 233 ? -20.609 3.398 28.016 1 96.62 233 VAL A C 1
ATOM 1802 O O . VAL A 1 233 ? -21.812 3.162 28.094 1 96.62 233 VAL A O 1
ATOM 1805 N N . ALA A 1 234 ? -20.172 4.504 27.578 1 96.5 234 ALA A N 1
ATOM 1806 C CA . ALA A 1 234 ? -21.062 5.566 27.094 1 96.5 234 ALA A CA 1
ATOM 1807 C C . ALA A 1 234 ? -21.938 5.078 25.953 1 96.5 234 ALA A C 1
ATOM 1809 O O . ALA A 1 234 ? -23.141 5.32 25.938 1 96.5 234 ALA A O 1
ATOM 1810 N N . LEU A 1 235 ? -21.406 4.391 24.969 1 96.56 235 LEU A N 1
ATOM 1811 C CA . LEU A 1 235 ? -22.125 3.924 23.797 1 96.56 235 LEU A CA 1
ATOM 1812 C C . LEU A 1 235 ? -23.062 2.771 24.156 1 96.56 235 LEU A C 1
ATOM 1814 O O . LEU A 1 235 ? -24.125 2.605 23.547 1 96.56 235 LEU A O 1
ATOM 1818 N N . GLU A 1 236 ? -22.562 1.995 25.141 1 96.31 236 GLU A N 1
ATOM 1819 C CA . GLU A 1 236 ? -23.453 0.95 25.656 1 96.31 236 GLU A CA 1
ATOM 1820 C C . GLU A 1 236 ? -24.719 1.546 26.266 1 96.31 236 GLU A C 1
ATOM 1822 O O . GLU A 1 236 ? -25.812 1.056 26.031 1 96.31 236 GLU A O 1
ATOM 1827 N N . ASN A 1 237 ? -24.547 2.541 26.984 1 94.75 237 ASN A N 1
ATOM 1828 C CA . ASN A 1 237 ? -25.641 3.189 27.703 1 94.75 237 ASN A CA 1
ATOM 1829 C C . ASN A 1 237 ? -26.672 3.789 26.734 1 94.75 237 ASN A C 1
ATOM 1831 O O . ASN A 1 237 ? -27.875 3.744 27 1 94.75 237 ASN A O 1
ATOM 1835 N N . VAL A 1 238 ? -26.219 4.332 25.672 1 93.44 238 VAL A N 1
ATOM 1836 C CA . VAL A 1 238 ? -27.094 5.047 24.75 1 93.44 238 VAL A CA 1
ATOM 1837 C C . VAL A 1 238 ? -27.75 4.055 23.797 1 93.44 238 VAL A C 1
ATOM 1839 O O . VAL A 1 238 ? -28.797 4.348 23.203 1 93.44 238 VAL A O 1
ATOM 1842 N N . GLY A 1 239 ? -27.125 2.941 23.578 1 90.81 239 GLY A N 1
ATOM 1843 C CA . GLY A 1 239 ? -27.625 1.973 22.625 1 90.81 239 GLY A CA 1
ATOM 1844 C C . GLY A 1 239 ? -27.562 2.469 21.188 1 90.81 239 GLY A C 1
ATOM 1845 O O . GLY A 1 239 ? -26.656 3.217 20.828 1 90.81 239 GLY A O 1
ATOM 1846 N N . GLY A 1 240 ? -28.453 2.021 20.375 1 91.5 240 GLY A N 1
ATOM 1847 C CA . GLY A 1 240 ? -28.438 2.361 18.969 1 91.5 240 GLY A CA 1
ATOM 1848 C C . GLY A 1 240 ? -29.109 3.689 18.672 1 91.5 240 GLY A C 1
ATOM 1849 O O . GLY A 1 240 ? -29.359 4.016 17.5 1 91.5 240 GLY A O 1
ATOM 1850 N N . GLY A 1 241 ? -29.406 4.465 19.688 1 91.94 241 GLY A N 1
ATOM 1851 C CA . GLY A 1 241 ? -30.234 5.656 19.547 1 91.94 241 GLY A CA 1
ATOM 1852 C C . GLY A 1 241 ? -29.578 6.746 18.719 1 91.94 241 GLY A C 1
ATOM 1853 O O . GLY A 1 241 ? -30.266 7.539 18.078 1 91.94 241 GLY A O 1
ATOM 1854 N N . TRP A 1 242 ? -28.266 6.836 18.719 1 94.38 242 TRP A N 1
ATOM 1855 C CA . TRP A 1 242 ? -27.547 7.887 18 1 94.38 242 TRP A CA 1
ATOM 1856 C C . TRP A 1 242 ? -27.219 7.453 16.578 1 94.38 242 TRP A C 1
ATOM 1858 O O . TRP A 1 242 ? -26.797 8.266 15.766 1 94.38 242 TRP A O 1
ATOM 1868 N N . GLY A 1 243 ? -27.453 6.16 16.25 1 95 243 GLY A N 1
ATOM 1869 C CA . GLY A 1 243 ? -27.062 5.625 14.953 1 95 243 GLY A CA 1
ATOM 1870 C C . GLY A 1 243 ? -25.797 4.797 15.016 1 95 243 GLY A C 1
ATOM 1871 O O . GLY A 1 243 ? -25.25 4.57 16.094 1 95 243 GLY A O 1
ATOM 1872 N N . PRO A 1 244 ? -25.281 4.398 13.906 1 96.44 244 PRO A N 1
ATOM 1873 C CA . PRO A 1 244 ? -24.141 3.484 13.867 1 96.44 244 PRO A CA 1
ATOM 1874 C C . PRO A 1 244 ? -22.797 4.203 14.031 1 96.44 244 PRO A C 1
ATOM 1876 O O . PRO A 1 244 ? -22.656 5.352 13.609 1 96.44 244 PRO A O 1
ATOM 1879 N N . TRP A 1 245 ? -21.828 3.443 14.625 1 97.12 245 TRP A N 1
ATOM 1880 C CA . TRP A 1 245 ? -20.469 3.953 14.867 1 97.12 245 TRP A CA 1
ATOM 1881 C C . TRP A 1 245 ? -19.438 3.066 14.195 1 97.12 245 TRP A C 1
ATOM 1883 O O . TRP A 1 245 ? -19.578 1.844 14.148 1 97.12 245 TRP A O 1
ATOM 1893 N N . ARG A 1 246 ? -18.469 3.748 13.664 1 96.44 246 ARG A N 1
ATOM 1894 C CA . ARG A 1 246 ? -17.281 3.045 13.18 1 96.44 246 ARG A CA 1
ATOM 1895 C C . ARG A 1 246 ? -16.078 3.291 14.086 1 96.44 246 ARG A C 1
ATOM 1897 O O . ARG A 1 246 ? -15.75 4.441 14.383 1 96.44 246 ARG A O 1
ATOM 1904 N N . ILE A 1 247 ? -15.484 2.213 14.586 1 96.12 247 ILE A N 1
ATOM 1905 C CA . ILE A 1 247 ? -14.398 2.322 15.547 1 96.12 247 ILE A CA 1
ATOM 1906 C C . ILE A 1 247 ? -13.125 1.711 14.953 1 96.12 247 ILE A C 1
ATOM 1908 O O . ILE A 1 247 ? -13.125 0.548 14.539 1 96.12 247 ILE A O 1
ATOM 1912 N N . PHE A 1 248 ? -12.078 2.527 14.914 1 91.38 248 PHE A N 1
ATOM 1913 C CA . PHE A 1 248 ? -10.789 2.074 14.406 1 91.38 248 PHE A CA 1
ATOM 1914 C C . PHE A 1 248 ? -9.758 2.02 15.523 1 91.38 248 PHE A C 1
ATOM 1916 O O . PHE A 1 248 ? -9.336 3.059 16.047 1 91.38 248 PHE A O 1
ATOM 1923 N N . MET A 1 249 ? -9.328 0.835 15.883 1 88.81 249 MET A N 1
ATOM 1924 C CA . MET A 1 249 ? -8.344 0.622 16.938 1 88.81 249 MET A CA 1
ATOM 1925 C C . MET A 1 249 ? -7.613 -0.704 16.734 1 88.81 249 MET A C 1
ATOM 1927 O O . MET A 1 249 ? -8.109 -1.595 16.047 1 88.81 249 MET A O 1
ATOM 1931 N N . ASP A 1 250 ? -6.414 -0.689 17.281 1 80.62 250 ASP A N 1
ATOM 1932 C CA . ASP A 1 250 ? -5.664 -1.94 17.25 1 80.62 250 ASP A CA 1
ATOM 1933 C C . ASP A 1 250 ? -6.094 -2.869 18.391 1 80.62 250 ASP A C 1
ATOM 1935 O O . ASP A 1 250 ? -5.879 -2.562 19.562 1 80.62 250 ASP A O 1
ATOM 1939 N N . GLY A 1 251 ? -6.664 -4.035 18.031 1 74.62 251 GLY A N 1
ATOM 1940 C CA . GLY A 1 251 ? -7.141 -4.988 19.031 1 74.62 251 GLY A CA 1
ATOM 1941 C C . GLY A 1 251 ? -6.133 -6.074 19.344 1 74.62 251 GLY A C 1
ATOM 1942 O O . GLY A 1 251 ? -6.461 -7.055 20.016 1 74.62 251 GLY A O 1
ATOM 1943 N N . GLU A 1 252 ? -4.969 -6.023 18.844 1 72.06 252 GLU A N 1
ATOM 1944 C CA . GLU A 1 252 ? -4.043 -7.141 19 1 72.06 252 GLU A CA 1
ATOM 1945 C C . GLU A 1 252 ? -2.939 -6.809 20 1 72.06 252 GLU A C 1
ATOM 1947 O O . GLU A 1 252 ? -2.084 -7.648 20.281 1 72.06 252 GLU A O 1
ATOM 1952 N N . GLY A 1 253 ? -2.951 -5.734 20.641 1 72.31 253 GLY A N 1
ATOM 1953 C CA . GLY A 1 253 ? -1.868 -5.332 21.531 1 72.31 253 GLY A CA 1
ATOM 1954 C C . GLY A 1 253 ? -1.979 -5.934 22.922 1 72.31 253 GLY A C 1
ATOM 1955 O O . GLY A 1 253 ? -1.591 -7.082 23.141 1 72.31 253 GLY A O 1
ATOM 1956 N N . SER A 1 254 ? -2.602 -5.492 23.828 1 80.38 254 SER A N 1
ATOM 1957 C CA . SER A 1 254 ? -2.746 -5.906 25.219 1 80.38 254 SER A CA 1
ATOM 1958 C C . SER A 1 254 ? -4.07 -6.633 25.438 1 80.38 254 SER A C 1
ATOM 1960 O O . SER A 1 254 ? -4.996 -6.504 24.641 1 80.38 254 SER A O 1
ATOM 1962 N N . PRO A 1 255 ? -4.055 -7.492 26.406 1 86.25 255 PRO A N 1
ATOM 1963 C CA . PRO A 1 255 ? -5.336 -8.117 26.75 1 86.25 255 PRO A CA 1
ATOM 1964 C C . PRO A 1 255 ? -6.465 -7.105 26.906 1 86.25 255 PRO A C 1
ATOM 1966 O O . PRO A 1 255 ? -7.605 -7.387 26.531 1 86.25 255 PRO A O 1
ATOM 1969 N N . GLU A 1 256 ? -6.098 -5.988 27.453 1 89.19 256 GLU A N 1
ATOM 1970 C CA . GLU A 1 256 ? -7.098 -4.938 27.625 1 89.19 256 GLU A CA 1
ATOM 1971 C C . GLU A 1 256 ? -7.59 -4.43 26.266 1 89.19 256 GLU A C 1
ATOM 1973 O O . GLU A 1 256 ? -8.781 -4.184 26.094 1 89.19 256 GLU A O 1
ATOM 1978 N N . ALA A 1 257 ? -6.691 -4.262 25.391 1 89.19 257 ALA A N 1
ATOM 1979 C CA . ALA A 1 257 ? -7.051 -3.836 24.047 1 89.19 257 ALA A CA 1
ATOM 1980 C C . ALA A 1 257 ? -7.977 -4.848 23.375 1 89.19 257 ALA A C 1
ATOM 1982 O O . ALA A 1 257 ? -8.961 -4.473 22.734 1 89.19 257 ALA A O 1
ATOM 1983 N N . LYS A 1 258 ? -7.629 -6.094 23.609 1 89.44 258 LYS A N 1
ATOM 1984 C CA . LYS A 1 258 ? -8.445 -7.164 23.031 1 89.44 258 LYS A CA 1
ATOM 1985 C C . LYS A 1 258 ? -9.859 -7.145 23.625 1 89.44 258 LYS A C 1
ATOM 1987 O O . LYS A 1 258 ? -10.836 -7.316 22.891 1 89.44 258 LYS A O 1
ATOM 1992 N N . ARG A 1 259 ? -9.938 -6.926 24.844 1 92.94 259 ARG A N 1
ATOM 1993 C CA . ARG A 1 259 ? -11.227 -6.871 25.516 1 92.94 259 ARG A CA 1
ATOM 1994 C C . ARG A 1 259 ? -12.055 -5.688 25.016 1 92.94 259 ARG A C 1
ATOM 1996 O O . ARG A 1 259 ? -13.258 -5.824 24.781 1 92.94 259 ARG A O 1
ATOM 2003 N N . LEU A 1 260 ? -11.453 -4.57 24.922 1 93.69 260 LEU A N 1
ATOM 2004 C CA . LEU A 1 260 ? -12.141 -3.381 24.438 1 93.69 260 LEU A CA 1
ATOM 2005 C C . LEU A 1 260 ? -12.633 -3.584 23 1 93.69 260 LEU A C 1
ATOM 2007 O O . LEU A 1 260 ? -13.766 -3.219 22.672 1 93.69 260 LEU A O 1
ATOM 2011 N N . TYR A 1 261 ? -11.727 -4.098 22.203 1 92.5 261 TYR A N 1
ATOM 2012 C CA . TYR A 1 261 ? -12.102 -4.402 20.828 1 92.5 261 TYR A CA 1
ATOM 2013 C C . TYR A 1 261 ? -13.344 -5.285 20.781 1 92.5 261 TYR A C 1
ATOM 2015 O O . TYR A 1 261 ? -14.305 -4.98 20.062 1 92.5 261 TYR A O 1
ATOM 2023 N N . ALA A 1 262 ? -13.367 -6.336 21.562 1 94 262 ALA A N 1
ATOM 2024 C CA . ALA A 1 262 ? -14.5 -7.246 21.641 1 94 262 ALA A CA 1
ATOM 2025 C C . ALA A 1 262 ? -15.734 -6.543 22.203 1 94 262 ALA A C 1
ATOM 2027 O O . ALA A 1 262 ? -16.859 -6.812 21.781 1 94 262 ALA A O 1
ATOM 2028 N N . GLY A 1 263 ? -15.523 -5.742 23.172 1 95.75 263 GLY A N 1
ATOM 2029 C CA . GLY A 1 263 ? -16.609 -4.98 23.766 1 95.75 263 GLY A CA 1
ATOM 2030 C C . GLY A 1 263 ? -17.344 -4.105 22.75 1 95.75 263 GLY A C 1
ATOM 2031 O O . GLY A 1 263 ? -18.578 -4.133 22.688 1 95.75 263 GLY A O 1
ATOM 2032 N N . PHE A 1 264 ? -16.578 -3.35 22 1 96.12 264 PHE A N 1
ATOM 2033 C CA . PHE A 1 264 ? -17.172 -2.525 20.969 1 96.12 264 PHE A CA 1
ATOM 2034 C C . PHE A 1 264 ? -17.875 -3.393 19.922 1 96.12 264 PHE A C 1
ATOM 2036 O O . PHE A 1 264 ? -18.969 -3.055 19.453 1 96.12 264 PHE A O 1
ATOM 2043 N N . ALA A 1 265 ? -17.234 -4.477 19.562 1 92.31 265 ALA A N 1
ATOM 2044 C CA . ALA A 1 265 ? -17.75 -5.367 18.531 1 92.31 265 ALA A CA 1
ATOM 2045 C C . ALA A 1 265 ? -19.078 -6.004 18.969 1 92.31 265 ALA A C 1
ATOM 2047 O O . ALA A 1 265 ? -19.875 -6.41 18.141 1 92.31 265 ALA A O 1
ATOM 2048 N N . ALA A 1 266 ? -19.281 -6.145 20.219 1 94.19 266 ALA A N 1
ATOM 2049 C CA . ALA A 1 266 ? -20.484 -6.773 20.766 1 94.19 266 ALA A CA 1
ATOM 2050 C C . ALA A 1 266 ? -21.688 -5.84 20.672 1 94.19 266 ALA A C 1
ATOM 2052 O O . ALA A 1 266 ? -22.828 -6.277 20.812 1 94.19 266 ALA A O 1
ATOM 2053 N N . LEU A 1 267 ? -21.438 -4.578 20.531 1 95.19 267 LEU A N 1
ATOM 2054 C CA . LEU A 1 267 ? -22.531 -3.625 20.391 1 95.19 267 LEU A CA 1
ATOM 2055 C C . LEU A 1 267 ? -23.078 -3.631 18.969 1 95.19 267 LEU A C 1
ATOM 2057 O O . LEU A 1 267 ? -22.344 -3.416 18.016 1 95.19 267 LEU A O 1
ATOM 2061 N N . ASP A 1 268 ? -24.328 -3.746 18.734 1 92.81 268 ASP A N 1
ATOM 2062 C CA . ASP A 1 268 ? -24.969 -3.895 17.438 1 92.81 268 ASP A CA 1
ATOM 2063 C C . ASP A 1 268 ? -24.766 -2.645 16.578 1 92.81 268 ASP A C 1
ATOM 2065 O O . ASP A 1 268 ? -24.734 -2.727 15.352 1 92.81 268 ASP A O 1
ATOM 2069 N N . HIS A 1 269 ? -24.625 -1.558 17.25 1 95.12 269 HIS A N 1
ATOM 2070 C CA . HIS A 1 269 ? -24.531 -0.299 16.516 1 95.12 269 HIS A CA 1
ATOM 2071 C C . HIS A 1 269 ? -23.094 0.119 16.297 1 95.12 269 HIS A C 1
ATOM 2073 O O . HIS A 1 269 ? -22.812 1.251 15.891 1 95.12 269 HIS A O 1
ATOM 2079 N N . CYS A 1 270 ? -22.125 -0.817 16.578 1 96 270 CYS A N 1
ATOM 2080 C CA . CYS A 1 270 ? -20.703 -0.512 16.391 1 96 270 CYS A CA 1
ATOM 2081 C C . CYS A 1 270 ? -20.047 -1.519 15.453 1 96 270 CYS A C 1
ATOM 2083 O O . CYS A 1 270 ? -20.344 -2.713 15.516 1 96 270 CYS A O 1
ATOM 2085 N N . ARG A 1 271 ? -19.297 -0.954 14.602 1 93.19 271 ARG A N 1
ATOM 2086 C CA . ARG A 1 271 ? -18.391 -1.767 13.797 1 93.19 271 ARG A CA 1
ATOM 2087 C C . ARG A 1 271 ? -16.938 -1.43 14.102 1 93.19 271 ARG A C 1
ATOM 2089 O O . ARG A 1 271 ? -16.5 -0.291 13.914 1 93.19 271 ARG A O 1
ATOM 2096 N N . VAL A 1 272 ? -16.188 -2.395 14.555 1 92.44 272 VAL A N 1
ATOM 2097 C CA . VAL A 1 272 ? -14.797 -2.164 14.945 1 92.44 272 VAL A CA 1
ATOM 2098 C C . VAL A 1 272 ? -13.859 -2.754 13.898 1 92.44 272 VAL A C 1
ATOM 2100 O O . VAL A 1 272 ? -14.102 -3.85 13.383 1 92.44 272 VAL A O 1
ATOM 2103 N N . GLU A 1 273 ? -12.891 -1.999 13.477 1 86.69 273 GLU A N 1
ATOM 2104 C CA . GLU A 1 273 ? -11.914 -2.383 12.461 1 86.69 273 GLU A CA 1
ATOM 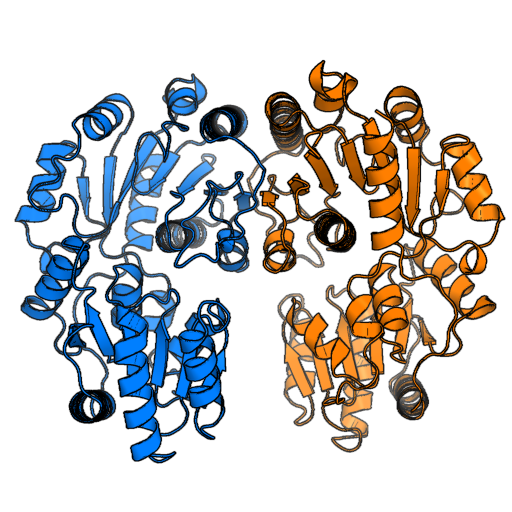2105 C C . GLU A 1 273 ? -10.5 -2 12.883 1 86.69 273 GLU A C 1
ATOM 2107 O O . GLU A 1 273 ? -10.312 -1.092 13.695 1 86.69 273 GLU A O 1
ATOM 2112 N N . PRO A 1 274 ? -9.484 -2.682 12.391 1 79.56 274 PRO A N 1
ATOM 2113 C CA . PRO A 1 274 ? -8.117 -2.219 12.609 1 79.56 274 PRO A CA 1
ATOM 2114 C C . PRO A 1 274 ? -7.84 -0.861 11.969 1 79.56 274 PRO A C 1
ATOM 2116 O O . PRO A 1 274 ? -8.531 -0.469 11.023 1 79.56 274 PRO A O 1
ATOM 2119 N N . PRO A 1 275 ? -6.871 -0.207 12.523 1 78.69 275 PRO A N 1
ATOM 2120 C CA . PRO A 1 275 ? -6.512 1.061 11.883 1 78.69 275 PRO A CA 1
ATOM 2121 C C . PRO A 1 275 ? -6.133 0.895 10.414 1 78.69 275 PRO A C 1
ATOM 2123 O O . PRO A 1 275 ? -5.52 -0.11 10.039 1 78.69 275 PRO A O 1
ATOM 2126 N N . GLY A 1 276 ? -6.523 1.854 9.609 1 71.25 276 GLY A N 1
ATOM 2127 C CA . GLY A 1 276 ? -6.238 1.797 8.188 1 71.25 276 GLY A CA 1
ATOM 2128 C C . GLY A 1 276 ? -6.941 2.879 7.395 1 71.25 276 GLY A C 1
ATOM 2129 O O . GLY A 1 276 ? -7.543 3.789 7.969 1 71.25 276 GLY A O 1
ATOM 2130 N N . ARG A 1 277 ? -6.91 2.711 6.152 1 70.38 277 ARG A N 1
ATOM 2131 C CA . ARG A 1 277 ? -7.426 3.734 5.246 1 70.38 277 ARG A CA 1
ATOM 2132 C C . ARG A 1 277 ? -8.945 3.824 5.336 1 70.38 277 ARG A C 1
ATOM 2134 O O . ARG A 1 277 ? -9.539 4.84 4.965 1 70.38 277 ARG A O 1
ATOM 2141 N N . ALA A 1 278 ? -9.523 2.75 5.75 1 75.56 278 ALA A N 1
ATOM 2142 C CA . ALA A 1 278 ? -10.984 2.75 5.84 1 75.56 278 ALA A CA 1
ATOM 2143 C C . ALA A 1 278 ? -11.477 3.867 6.754 1 75.56 278 ALA A C 1
ATOM 2145 O O . ALA A 1 278 ? -12.617 4.324 6.625 1 75.56 278 ALA A O 1
ATOM 2146 N N . TYR A 1 279 ? -10.586 4.32 7.617 1 86.31 279 TYR A N 1
ATOM 2147 C CA . TYR A 1 279 ? -10.922 5.402 8.539 1 86.31 279 TYR A CA 1
ATOM 2148 C C . TYR A 1 279 ? -11.266 6.676 7.773 1 86.31 279 TYR A C 1
ATOM 2150 O O . TYR A 1 279 ? -12.18 7.41 8.156 1 86.31 279 TYR A O 1
ATOM 2158 N N . LEU A 1 280 ? -10.586 6.945 6.695 1 83.38 280 LEU A N 1
ATOM 2159 C CA . LEU A 1 280 ? -10.781 8.188 5.957 1 83.38 280 LEU A CA 1
ATOM 2160 C C . LEU A 1 280 ? -12.172 8.242 5.34 1 83.38 280 LEU A C 1
ATOM 2162 O O . LEU A 1 280 ? -12.836 9.281 5.383 1 83.38 280 LEU A O 1
ATOM 2166 N N . GLN A 1 281 ? -12.547 7.121 4.832 1 82.94 281 GLN A N 1
ATOM 2167 C CA . GLN A 1 281 ? -13.898 7.051 4.281 1 82.94 281 GLN A CA 1
ATOM 2168 C C . GLN A 1 281 ? -14.945 7.176 5.379 1 82.94 281 GLN A C 1
ATOM 2170 O O . GLN A 1 281 ? -15.961 7.852 5.199 1 82.94 281 GLN A O 1
ATOM 2175 N N . ALA A 1 282 ? -14.688 6.527 6.438 1 90.62 282 ALA A N 1
ATOM 2176 C CA . ALA A 1 282 ? -15.617 6.586 7.559 1 90.62 282 ALA A CA 1
ATOM 2177 C C . ALA A 1 282 ? -15.742 8.016 8.094 1 90.62 282 ALA A C 1
ATOM 2179 O O . ALA A 1 282 ? -16.828 8.453 8.461 1 90.62 282 ALA A O 1
ATOM 2180 N N . LEU A 1 283 ? -14.641 8.672 8.133 1 93.25 283 LEU A N 1
ATOM 2181 C CA . LEU A 1 283 ? -14.633 10.039 8.633 1 93.25 283 LEU A CA 1
ATOM 2182 C C . LEU A 1 283 ? -15.523 10.93 7.777 1 93.25 283 LEU A C 1
ATOM 2184 O O . LEU A 1 283 ? -16.328 11.695 8.305 1 93.25 283 LEU A O 1
ATOM 2188 N N . THR A 1 284 ? -15.453 10.789 6.492 1 90.44 284 THR A N 1
ATOM 2189 C CA . THR A 1 284 ? -16.234 11.609 5.57 1 90.44 284 THR A CA 1
ATOM 2190 C C . THR A 1 284 ? -17.719 11.336 5.73 1 90.44 284 THR A C 1
ATOM 2192 O O . THR A 1 284 ? -18.547 12.195 5.438 1 90.44 284 THR A O 1
ATOM 2195 N N . ALA A 1 285 ? -18.047 10.164 6.211 1 91.19 285 ALA A N 1
ATOM 2196 C CA . ALA A 1 285 ? -19.438 9.75 6.293 1 91.19 285 ALA A CA 1
ATOM 2197 C C . ALA A 1 285 ? -19.969 9.867 7.719 1 91.19 285 ALA A C 1
ATOM 2199 O O . ALA A 1 285 ? -21.047 9.359 8.031 1 91.19 285 ALA A O 1
ATOM 2200 N N . SER A 1 286 ? -19.234 10.516 8.57 1 94.75 286 SER A N 1
ATOM 2201 C CA . SER A 1 286 ? -19.625 10.562 9.977 1 94.75 286 SER A CA 1
ATOM 2202 C C . SER A 1 286 ? -20.078 11.961 10.383 1 94.75 286 SER A C 1
ATOM 2204 O O . SER A 1 286 ? -19.547 12.953 9.883 1 94.75 286 SER A O 1
ATOM 2206 N N . ARG A 1 287 ? -21 12.016 11.312 1 94.31 287 ARG A N 1
ATOM 2207 C CA . ARG A 1 287 ? -21.469 13.289 11.836 1 94.31 287 ARG A CA 1
ATOM 2208 C C . ARG A 1 287 ? -20.469 13.891 12.805 1 94.31 287 ARG A C 1
ATOM 2210 O O . ARG A 1 287 ? -20.281 15.109 12.852 1 94.31 287 ARG A O 1
ATOM 2217 N N . ILE A 1 288 ? -19.875 13.023 13.594 1 95.88 288 ILE A N 1
ATOM 2218 C CA . ILE A 1 288 ? -18.891 13.508 14.539 1 95.88 288 ILE A CA 1
ATOM 2219 C C . ILE A 1 288 ? -17.703 12.539 14.594 1 95.88 288 ILE A C 1
ATOM 2221 O O . ILE A 1 288 ? -17.781 11.43 14.047 1 95.88 288 ILE A O 1
ATOM 2225 N N . ALA A 1 289 ? -16.609 12.984 15.242 1 96.56 289 ALA A N 1
ATOM 2226 C CA . ALA A 1 289 ? -15.438 12.141 15.375 1 96.56 289 ALA A CA 1
ATOM 2227 C C . ALA A 1 289 ? -14.859 12.219 16.781 1 96.56 289 ALA A C 1
ATOM 2229 O O . ALA A 1 289 ? -15.023 13.227 17.469 1 96.56 289 ALA A O 1
ATOM 2230 N N . VAL A 1 290 ? -14.266 11.133 17.25 1 95.75 290 VAL A N 1
ATOM 2231 C CA . VAL A 1 290 ? -13.43 11.086 18.453 1 95.75 290 VAL A CA 1
ATOM 2232 C C . VAL A 1 290 ? -12 10.695 18.062 1 95.75 290 VAL A C 1
ATOM 2234 O O . VAL A 1 290 ? -11.758 9.57 17.641 1 95.75 290 VAL A O 1
ATOM 2237 N N . ILE A 1 291 ? -11.125 11.617 18.266 1 92.81 291 ILE A N 1
ATOM 2238 C CA . ILE A 1 291 ? -9.789 11.383 17.734 1 92.81 291 ILE A CA 1
ATOM 2239 C C . ILE A 1 291 ? -8.75 12.07 18.625 1 92.81 291 ILE A C 1
ATOM 2241 O O . ILE A 1 291 ? -9.102 12.898 19.469 1 92.81 291 ILE A O 1
ATOM 2245 N N . TYR A 1 292 ? -7.457 11.703 18.438 1 87.44 292 TYR A N 1
ATOM 2246 C CA . TYR A 1 292 ? -6.359 12.484 18.984 1 87.44 292 TYR A CA 1
ATOM 2247 C C . TYR A 1 292 ? -6.16 13.773 18.203 1 87.44 292 TYR A C 1
ATOM 2249 O O . TYR A 1 292 ? -6.34 13.805 16.984 1 87.44 292 TYR A O 1
ATOM 2257 N N . GLY A 1 293 ? -5.695 14.758 18.859 1 84.88 293 GLY A N 1
ATOM 2258 C CA . GLY A 1 293 ? -5.613 16.094 18.281 1 84.88 293 GLY A CA 1
ATOM 2259 C C . GLY A 1 293 ? -4.281 16.359 17.609 1 84.88 293 GLY A C 1
ATOM 2260 O O . GLY A 1 293 ? -3.641 17.375 17.875 1 84.88 293 GLY A O 1
ATOM 2261 N N . GLY A 1 294 ? -3.84 15.5 16.781 1 85.19 294 GLY A N 1
ATOM 2262 C CA . GLY A 1 294 ? -2.652 15.781 15.984 1 85.19 294 GLY A CA 1
ATOM 2263 C C . GLY A 1 294 ? -2.92 16.703 14.812 1 85.19 294 GLY A C 1
ATOM 2264 O O . GLY A 1 294 ? -4.074 16.938 14.453 1 85.19 294 GLY A O 1
ATOM 2265 N N . TYR A 1 295 ? -1.861 17.219 14.211 1 88.25 295 TYR A N 1
ATOM 2266 C CA . TYR A 1 295 ? -1.951 18.172 13.109 1 88.25 295 TYR A CA 1
ATOM 2267 C C . TYR A 1 295 ? -2.887 17.656 12.023 1 88.25 295 TYR A C 1
ATOM 2269 O O . TYR A 1 295 ? -3.855 18.328 11.664 1 88.25 295 TYR A O 1
ATOM 2277 N N . ASN A 1 296 ? -2.633 16.484 11.523 1 89.44 296 ASN A N 1
ATOM 2278 C CA . ASN A 1 296 ? -3.383 15.969 10.383 1 89.44 296 ASN A CA 1
ATOM 2279 C C . ASN A 1 296 ? -4.844 15.719 10.742 1 89.44 296 ASN A C 1
ATOM 2281 O O . ASN A 1 296 ? -5.742 16 9.945 1 89.44 296 ASN A O 1
ATOM 2285 N N . SER A 1 297 ? -5.02 15.18 11.891 1 90.06 297 SER A N 1
ATOM 2286 C CA . SER A 1 297 ? -6.387 14.891 12.32 1 90.06 297 SER A CA 1
ATOM 2287 C C . SER A 1 297 ? -7.203 16.172 12.453 1 90.06 297 SER A C 1
ATOM 2289 O O . SER A 1 297 ? -8.352 16.234 12.008 1 90.06 297 SER A O 1
ATOM 2291 N N . LEU A 1 298 ? -6.656 17.141 13.047 1 90.38 298 LEU A N 1
ATOM 2292 C CA . LEU A 1 298 ? -7.352 18.406 13.203 1 90.38 298 LEU A CA 1
ATOM 2293 C C . LEU A 1 298 ? -7.648 19.031 11.852 1 90.38 298 LEU A C 1
ATOM 2295 O O . LEU A 1 298 ? -8.742 19.562 11.633 1 90.38 298 LEU A O 1
ATOM 2299 N N . VAL A 1 299 ? -6.699 18.953 11.016 1 92.62 299 VAL A N 1
ATOM 2300 C CA . VAL A 1 299 ? -6.875 19.531 9.688 1 92.62 299 VAL A CA 1
ATOM 2301 C C . VAL A 1 299 ? -7.973 18.781 8.938 1 92.62 299 VAL A C 1
ATOM 2303 O O . VAL A 1 299 ? -8.781 19.375 8.227 1 92.62 299 VAL A O 1
ATOM 2306 N N . ASP A 1 300 ? -8 17.484 9.094 1 92.62 300 ASP A N 1
ATOM 2307 C CA . ASP A 1 300 ? -9.062 16.688 8.492 1 92.62 300 ASP A CA 1
ATOM 2308 C C . ASP A 1 300 ? -10.438 17.141 8.977 1 92.62 300 ASP A C 1
ATOM 2310 O O . ASP A 1 300 ? -11.352 17.344 8.18 1 92.62 300 ASP A O 1
ATOM 2314 N N . LEU A 1 301 ? -10.531 17.328 10.266 1 92.12 301 LEU A N 1
ATOM 2315 C CA . LEU A 1 301 ? -11.789 17.75 10.859 1 92.12 301 LEU A CA 1
ATOM 2316 C C . LEU A 1 301 ? -12.203 19.125 10.336 1 92.12 301 LEU A C 1
ATOM 2318 O O . LEU A 1 301 ? -13.367 19.344 10.008 1 92.12 301 LEU A O 1
ATOM 2322 N N . LEU A 1 302 ? -11.281 20 10.266 1 91.62 302 LEU A N 1
ATOM 2323 C CA . LEU A 1 302 ? -11.555 21.344 9.773 1 91.62 302 LEU A CA 1
ATOM 2324 C C . LEU A 1 302 ? -11.984 21.297 8.305 1 91.62 302 LEU A C 1
ATOM 2326 O O . LEU A 1 302 ? -12.938 21.984 7.918 1 91.62 302 LEU A O 1
ATOM 2330 N N . SER A 1 303 ? -11.297 20.531 7.59 1 92.44 303 SER A N 1
ATOM 2331 C CA . SER A 1 303 ? -11.578 20.438 6.16 1 92.44 303 SER A CA 1
ATOM 2332 C C . SER A 1 303 ? -12.977 19.891 5.902 1 92.44 303 SER A C 1
ATOM 2334 O O . SER A 1 303 ? -13.68 20.359 5.012 1 92.44 303 SER A O 1
ATOM 2336 N N . LEU A 1 304 ? -13.328 18.938 6.652 1 91.25 304 LEU A N 1
ATOM 2337 C CA . LEU A 1 304 ? -14.609 18.266 6.457 1 91.25 304 LEU A CA 1
ATOM 2338 C C . LEU A 1 304 ? -15.688 18.906 7.324 1 91.25 304 LEU A C 1
ATOM 2340 O O . LEU A 1 304 ? -16.859 18.516 7.262 1 91.25 304 LEU A O 1
ATOM 2344 N N . ARG A 1 305 ? -15.297 19.828 8.156 1 90.44 305 ARG A N 1
ATOM 2345 C CA . ARG A 1 305 ? -16.188 20.562 9.062 1 90.44 305 ARG A CA 1
ATOM 2346 C C . ARG A 1 305 ? -16.953 19.609 9.977 1 90.44 305 ARG A C 1
ATOM 2348 O O . ARG A 1 305 ? -18.156 19.75 10.156 1 90.44 305 ARG A O 1
ATOM 2355 N N . ILE A 1 306 ? -16.234 18.688 10.523 1 92.5 306 ILE A N 1
ATOM 2356 C CA . ILE A 1 306 ? -16.828 17.672 11.383 1 92.5 306 ILE A CA 1
ATOM 2357 C C . ILE A 1 306 ? -16.609 18.031 12.852 1 92.5 306 ILE A C 1
ATOM 2359 O O . ILE A 1 306 ? -15.461 18.188 13.289 1 92.5 306 ILE A O 1
ATOM 2363 N N . PRO A 1 307 ? -17.734 18.188 13.602 1 92.88 307 PRO A N 1
ATOM 2364 C CA . PRO A 1 307 ? -17.547 18.312 15.047 1 92.88 307 PRO A CA 1
ATOM 2365 C C . PRO A 1 307 ? -16.875 17.094 15.672 1 92.88 307 PRO A C 1
ATOM 2367 O O . PRO A 1 307 ? -17 15.984 15.164 1 92.88 307 PRO A O 1
ATOM 2370 N N . ALA A 1 308 ? -16.125 17.391 16.781 1 94.31 308 ALA A N 1
ATOM 2371 C CA . ALA A 1 308 ? -15.344 16.25 17.266 1 94.31 308 ALA A CA 1
ATOM 2372 C C . ALA A 1 308 ? -15.031 16.391 18.75 1 94.31 308 ALA A C 1
ATOM 2374 O O . ALA A 1 308 ? -15.055 17.5 19.297 1 94.31 308 ALA A O 1
ATOM 2375 N N . LEU A 1 309 ? -14.898 15.281 19.391 1 94.25 309 LEU A N 1
ATOM 2376 C CA . LEU A 1 309 ? -14.172 15.18 20.656 1 94.25 309 LEU A CA 1
ATOM 2377 C C . LEU A 1 309 ? -12.695 14.922 20.422 1 94.25 309 LEU A C 1
ATOM 2379 O O . LEU A 1 309 ? -12.328 13.922 19.797 1 94.25 309 LEU A O 1
ATOM 2383 N N . VAL A 1 310 ? -11.914 15.828 20.875 1 91.75 310 VAL A N 1
ATOM 2384 C CA . VAL A 1 310 ? -10.477 15.742 20.625 1 91.75 310 VAL A CA 1
ATOM 2385 C C . VAL A 1 310 ? -9.758 15.422 21.938 1 91.75 310 VAL A C 1
ATOM 2387 O O . VAL A 1 310 ? -9.883 16.156 22.922 1 91.75 310 VAL A O 1
ATOM 2390 N N . CYS A 1 311 ? -9.078 14.32 21.891 1 89.31 311 CYS A N 1
ATOM 2391 C CA . CYS A 1 311 ? -8.297 13.914 23.047 1 89.31 311 CYS A CA 1
ATOM 2392 C C . CYS A 1 311 ? -6.895 14.5 23 1 89.31 311 CYS A C 1
ATOM 2394 O O . CYS A 1 311 ? -6.203 14.375 21.984 1 89.31 311 CYS A O 1
ATOM 2396 N N . LEU A 1 312 ? -6.531 15.172 24.078 1 82.06 312 LEU A N 1
ATOM 2397 C CA . LEU A 1 312 ? -5.168 15.688 24.188 1 82.06 312 LEU A CA 1
ATOM 2398 C C . LEU A 1 312 ? -4.277 14.711 24.953 1 82.06 312 LEU A C 1
ATOM 2400 O O . LEU A 1 312 ? -4.641 14.242 26.031 1 82.06 312 LEU A O 1
ATOM 2404 N N . ARG A 1 313 ? -3.279 14.312 24.281 1 71.75 313 ARG A N 1
ATOM 2405 C CA . ARG A 1 313 ? -2.338 13.43 24.953 1 71.75 313 ARG A CA 1
ATOM 2406 C C . ARG A 1 313 ? -1.595 14.164 26.062 1 71.75 313 ARG A C 1
ATOM 2408 O O . ARG A 1 313 ? -1.218 15.328 25.906 1 71.75 313 ARG A O 1
ATOM 2415 N N . ALA A 1 314 ? -1.812 13.703 27.484 1 58.16 314 ALA A N 1
ATOM 2416 C CA . ALA A 1 314 ? -1.199 14.352 28.641 1 58.16 314 ALA A CA 1
ATOM 2417 C C . ALA A 1 314 ? 0.231 14.781 28.344 1 58.16 314 ALA A C 1
ATOM 2419 O O . ALA A 1 314 ? 0.647 15.883 28.719 1 58.16 314 ALA A O 1
ATOM 2420 N N . MET A 1 315 ? 1.028 13.773 28.453 1 51.31 315 MET A N 1
ATOM 2421 C CA . MET A 1 315 ? 2.445 14.094 28.609 1 51.31 315 MET A CA 1
ATOM 2422 C C . MET A 1 315 ? 2.912 15.047 27.516 1 51.31 315 MET A C 1
ATOM 2424 O O . MET A 1 315 ? 3.6 16.031 27.797 1 51.31 315 MET A O 1
ATOM 2428 N N . ARG A 1 316 ? 3.521 14.508 26.438 1 51.09 316 ARG A N 1
ATOM 2429 C CA . ARG A 1 316 ? 4.742 14.75 25.672 1 51.09 316 ARG A CA 1
ATOM 2430 C C . ARG A 1 316 ? 4.469 15.648 24.469 1 51.09 316 ARG A C 1
ATOM 2432 O O . ARG A 1 316 ? 5.398 16.094 23.797 1 51.09 316 ARG A O 1
ATOM 2439 N N . ASP A 1 317 ? 3.064 16.047 24.266 1 61.19 317 ASP A N 1
ATOM 2440 C CA . ASP A 1 317 ? 3.166 16.672 22.953 1 61.19 317 ASP A CA 1
ATOM 2441 C C . ASP A 1 317 ? 2.717 18.125 23 1 61.19 317 ASP A C 1
ATOM 2443 O O . ASP A 1 317 ? 1.571 18.438 22.672 1 61.19 317 ASP A O 1
ATOM 2447 N N . ARG A 1 318 ? 3.52 19.047 23.625 1 70.31 318 ARG A N 1
ATOM 2448 C CA . ARG A 1 318 ? 3.328 20.484 23.734 1 70.31 318 ARG A CA 1
ATOM 2449 C C . ARG A 1 318 ? 2.883 21.094 22.422 1 70.31 318 ARG A C 1
ATOM 2451 O O . ARG A 1 318 ? 2.047 22 22.391 1 70.31 318 ARG A O 1
ATOM 2458 N N . GLU A 1 319 ? 3.303 20.547 21.391 1 75.56 319 GLU A N 1
ATOM 2459 C CA . GLU A 1 319 ? 2.932 21.062 20.078 1 75.56 319 GLU A CA 1
ATOM 2460 C C . GLU A 1 319 ? 1.441 20.875 19.797 1 75.56 319 GLU A C 1
ATOM 2462 O O . GLU A 1 319 ? 0.773 21.781 19.312 1 75.56 319 GLU A O 1
ATOM 2467 N N . GLN A 1 320 ? 0.916 19.797 20.203 1 77.31 320 GLN A N 1
ATOM 2468 C CA . GLN A 1 320 ? -0.496 19.5 19.969 1 77.31 320 GLN A CA 1
ATOM 2469 C C . GLN A 1 320 ? -1.387 20.391 20.828 1 77.31 320 GLN A C 1
ATOM 2471 O O . GLN A 1 320 ? -2.428 20.875 20.375 1 77.31 320 GLN A O 1
ATOM 2476 N N . GLN A 1 321 ? -0.877 20.594 22 1 80.94 321 GLN A N 1
ATOM 2477 C CA . GLN A 1 321 ? -1.638 21.438 22.906 1 80.94 321 GLN A CA 1
ATOM 2478 C C . GLN A 1 321 ? -1.69 22.875 22.406 1 80.94 321 GLN A C 1
ATOM 2480 O O . GLN A 1 321 ? -2.756 23.5 22.406 1 80.94 321 GLN A O 1
ATOM 2485 N N . ILE A 1 322 ? -0.562 23.359 22.047 1 81.88 322 ILE A N 1
ATOM 2486 C CA . ILE A 1 322 ? -0.483 24.734 21.562 1 81.88 322 ILE A CA 1
ATOM 2487 C C . ILE A 1 322 ? -1.346 24.891 20.312 1 81.88 322 ILE A C 1
ATOM 2489 O O . ILE A 1 322 ? -2.076 25.875 20.188 1 81.88 322 ILE A O 1
ATOM 2493 N N . HIS A 1 323 ? -1.279 23.969 19.484 1 85.31 323 HIS A N 1
ATOM 2494 C CA . HIS A 1 323 ? -2.045 24.016 18.25 1 85.31 323 HIS A CA 1
ATOM 2495 C C . HIS A 1 323 ? -3.543 24.031 18.516 1 85.31 323 HIS A C 1
ATOM 2497 O O . HIS A 1 323 ? -4.262 24.891 18 1 85.31 323 HIS A O 1
ATOM 2503 N N . LEU A 1 324 ? -3.936 23.141 19.312 1 82.75 324 LEU A N 1
ATOM 2504 C CA . LEU A 1 324 ? -5.355 23.031 19.625 1 82.75 324 LEU A CA 1
ATOM 2505 C C . LEU A 1 324 ? -5.844 24.281 20.344 1 82.75 324 LEU A C 1
ATOM 2507 O O . LEU A 1 324 ? -6.938 24.781 20.062 1 82.75 324 LEU A O 1
ATOM 2511 N N . GLN A 1 325 ? -5.07 24.688 21.266 1 82.31 325 GLN A N 1
ATOM 2512 C CA . GLN A 1 325 ? -5.43 25.906 22 1 82.31 325 GLN A CA 1
ATOM 2513 C C . GLN A 1 325 ? -5.551 27.094 21.062 1 82.31 325 GLN A C 1
ATOM 2515 O O . GLN A 1 325 ? -6.484 27.891 21.172 1 82.31 325 GLN A O 1
ATOM 2520 N N . SER A 1 326 ? -4.629 27.172 20.188 1 84.62 326 SER A N 1
ATOM 2521 C CA . SER A 1 326 ? -4.652 28.281 19.234 1 84.62 326 SER A CA 1
ATOM 2522 C C . SER A 1 326 ? -5.879 28.188 18.328 1 84.62 326 SER A C 1
ATOM 2524 O O . SER A 1 326 ? -6.484 29.203 18 1 84.62 326 SER A O 1
ATOM 2526 N N . LEU A 1 327 ? -6.199 27.031 17.953 1 83.75 327 LEU A N 1
ATOM 2527 C CA . LEU A 1 327 ? -7.371 26.828 17.109 1 83.75 327 LEU A CA 1
ATOM 2528 C C . LEU A 1 327 ? -8.648 27.219 17.844 1 83.75 327 LEU A C 1
ATOM 2530 O O . LEU A 1 327 ? -9.508 27.906 17.281 1 83.75 327 LEU A O 1
ATOM 2534 N N . GLN A 1 328 ? -8.719 26.844 19.031 1 80.62 328 GLN A N 1
ATOM 2535 C CA . GLN A 1 328 ? -9.922 27.109 19.828 1 80.62 328 GLN A CA 1
ATOM 2536 C C . GLN A 1 328 ? -10.07 28.594 20.125 1 80.62 328 GLN A C 1
ATOM 2538 O O . GLN A 1 328 ? -11.188 29.109 20.156 1 80.62 328 GLN A O 1
ATOM 2543 N N . GLU A 1 329 ? -9.07 29.141 20.406 1 80.38 329 GLU A N 1
ATOM 2544 C CA . GLU A 1 329 ? -9.094 30.562 20.766 1 80.38 329 GLU A CA 1
ATOM 2545 C C . GLU A 1 329 ? -9.406 31.422 19.547 1 80.38 329 GLU A C 1
ATOM 2547 O O . GLU A 1 329 ? -10.047 32.469 19.672 1 80.38 329 GLU A O 1
ATOM 2552 N N . ASN A 1 330 ? -9.016 31.047 18.516 1 71.38 330 ASN A N 1
ATOM 2553 C CA . ASN A 1 330 ? -9.047 31.984 17.391 1 71.38 330 ASN A CA 1
ATOM 2554 C C . ASN A 1 330 ? -10.133 31.609 16.391 1 71.38 330 ASN A C 1
ATOM 2556 O O . ASN A 1 330 ? -10.68 32.469 15.703 1 71.38 330 ASN A O 1
ATOM 2560 N N . VAL A 1 331 ? -10.422 30.375 16.109 1 62.59 331 VAL A N 1
ATOM 2561 C CA . VAL A 1 331 ? -11.164 30.141 14.875 1 62.59 331 VAL A CA 1
ATOM 2562 C C . VAL A 1 331 ? -12.234 29.078 15.094 1 62.59 331 VAL A C 1
ATOM 2564 O O . VAL A 1 331 ? -13.273 29.094 14.43 1 62.59 331 VAL A O 1
ATOM 2567 N N . ALA A 1 332 ? -11.992 28.047 15.789 1 61.53 332 ALA A N 1
ATOM 2568 C CA . ALA A 1 332 ? -12.859 26.875 15.633 1 61.53 332 ALA A CA 1
ATOM 2569 C C . ALA A 1 332 ? -13.586 26.562 16.938 1 61.53 332 ALA A C 1
ATOM 2571 O O . ALA A 1 332 ? -12.953 26.156 17.922 1 61.53 332 ALA A O 1
ATOM 2572 N N . HIS A 1 333 ? -14.984 26.969 16.984 1 67.69 333 HIS A N 1
ATOM 2573 C CA . HIS A 1 333 ? -15.82 26.625 18.125 1 67.69 333 HIS A CA 1
ATOM 2574 C C . HIS A 1 333 ? -16.5 25.281 17.922 1 67.69 333 HIS A C 1
ATOM 2576 O O . HIS A 1 333 ? -17.328 24.859 18.734 1 67.69 333 HIS A O 1
ATOM 2582 N N . GLY A 1 334 ? -15.82 24.281 17.688 1 73.62 334 GLY A N 1
ATOM 2583 C CA . GLY A 1 334 ? -16.562 23.062 17.406 1 73.62 334 GLY A CA 1
ATOM 2584 C C . GLY A 1 334 ? -15.898 21.812 17.969 1 73.62 334 GLY A C 1
ATOM 2585 O O . GLY A 1 334 ? -16.469 20.719 17.891 1 73.62 334 GLY A O 1
ATOM 2586 N N . PHE A 1 335 ? -14.805 22.078 18.672 1 85.88 335 PHE A N 1
ATOM 2587 C CA . PHE A 1 335 ? -14.141 20.891 19.203 1 85.88 335 PHE A CA 1
ATOM 2588 C C . PHE A 1 335 ? -14.367 20.781 20.719 1 85.88 335 PHE A C 1
ATOM 2590 O O . PHE A 1 335 ? -14.273 21.781 21.438 1 85.88 335 PHE A O 1
ATOM 2597 N N . GLN A 1 336 ? -14.828 19.688 21.109 1 88.75 336 GLN A N 1
ATOM 2598 C CA . GLN A 1 336 ? -14.789 19.344 22.531 1 88.75 336 GLN A CA 1
ATOM 2599 C C . GLN A 1 336 ? -13.469 18.672 22.891 1 88.75 336 GLN A C 1
ATOM 2601 O O . GLN A 1 336 ? -13.102 17.656 22.312 1 88.75 336 GLN A O 1
ATOM 2606 N N . VAL A 1 337 ? -12.812 19.312 23.844 1 89.31 337 VAL A N 1
ATOM 2607 C CA . VAL A 1 337 ? -11.484 18.812 24.156 1 89.31 337 VAL A CA 1
ATOM 2608 C C . VAL A 1 337 ? -11.5 18.156 25.531 1 89.31 337 VAL A C 1
ATOM 2610 O O . VAL A 1 337 ? -12.109 18.672 26.484 1 89.31 337 VAL A O 1
ATOM 2613 N N . PHE A 1 338 ? -10.852 17.016 25.609 1 88 338 PHE A N 1
ATOM 2614 C CA . PHE A 1 338 ? -10.734 16.359 26.906 1 88 338 PHE A CA 1
ATOM 2615 C C . PHE A 1 338 ? -9.344 15.758 27.078 1 88 338 PHE A C 1
ATOM 2617 O O . PHE A 1 338 ? -8.648 15.484 26.094 1 88 338 PHE A O 1
ATOM 2624 N N . ALA A 1 339 ? -8.938 15.656 28.359 1 83.44 339 ALA A N 1
ATOM 2625 C CA . ALA A 1 339 ? -7.668 15.016 28.688 1 83.44 339 ALA A CA 1
ATOM 2626 C C . ALA A 1 339 ? -7.848 13.516 28.891 1 83.44 339 ALA A C 1
ATOM 2628 O O . ALA A 1 339 ? -8.852 13.07 29.453 1 83.44 339 ALA A O 1
ATOM 2629 N N . GLU A 1 340 ? -6.859 12.719 28.422 1 76.44 340 GLU A N 1
ATOM 2630 C CA . GLU A 1 340 ? -6.934 11.266 28.422 1 76.44 340 GLU A CA 1
ATOM 2631 C C . GLU A 1 340 ? -7.113 10.719 29.844 1 76.44 340 GLU A C 1
ATOM 2633 O O . GLU A 1 340 ? -7.773 9.695 30.031 1 76.44 340 GLU A O 1
ATOM 2638 N N . GLU A 1 341 ? -6.562 11.391 30.891 1 76.12 341 GLU A N 1
ATOM 2639 C CA . GLU A 1 341 ? -6.5 10.844 32.25 1 76.12 341 GLU A CA 1
ATOM 2640 C C . GLU A 1 341 ? -7.727 11.242 33.062 1 76.12 341 GLU A C 1
ATOM 2642 O O . GLU A 1 341 ? -7.945 10.727 34.156 1 76.12 341 GLU A O 1
ATOM 2647 N N . GLU A 1 342 ? -8.68 11.875 32.5 1 73.81 342 GLU A N 1
ATOM 2648 C CA . GLU A 1 342 ? -9.641 12.516 33.406 1 73.81 342 GLU A CA 1
ATOM 2649 C C . GLU A 1 342 ? -11.062 12.406 32.875 1 73.81 342 GLU A C 1
ATOM 2651 O O . GLU A 1 342 ? -11.922 13.234 33.188 1 73.81 342 GLU A O 1
ATOM 2656 N N . VAL A 1 343 ? -11.336 11.359 32.219 1 86.06 343 VAL A N 1
ATOM 2657 C CA . VAL A 1 343 ? -12.672 11.477 31.625 1 86.06 343 VAL A CA 1
ATOM 2658 C C . VAL A 1 343 ? -13.508 10.266 32 1 86.06 343 VAL A C 1
ATOM 2660 O O . VAL A 1 343 ? -13 9.141 32.031 1 86.06 343 VAL A O 1
ATOM 2663 N N . THR A 1 344 ? -14.758 10.523 32.406 1 93.06 344 THR A N 1
ATOM 2664 C CA . THR A 1 344 ? -15.703 9.477 32.75 1 93.06 344 THR A CA 1
ATOM 2665 C C . THR A 1 344 ? -16.641 9.195 31.578 1 93.06 344 THR A C 1
ATOM 2667 O O . THR A 1 344 ? -16.719 9.977 30.625 1 93.06 344 THR A O 1
ATOM 2670 N N . ALA A 1 345 ? -17.328 8.062 31.703 1 95.38 345 ALA A N 1
ATOM 2671 C CA . ALA A 1 345 ? -18.312 7.699 30.688 1 95.38 345 ALA A CA 1
ATOM 2672 C C . ALA A 1 345 ? -19.406 8.75 30.578 1 95.38 345 ALA A C 1
ATOM 2674 O O . ALA A 1 345 ? -19.844 9.102 29.484 1 95.38 345 ALA A O 1
ATOM 26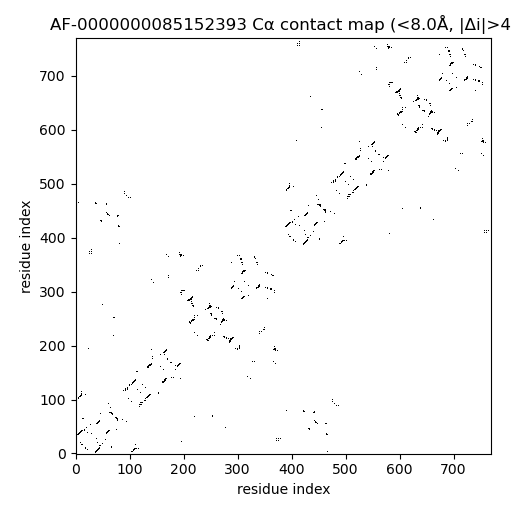75 N N . GLU A 1 346 ? -19.844 9.266 31.719 1 94.88 346 GLU A N 1
ATOM 2676 C CA . GLU A 1 346 ? -20.906 10.258 31.75 1 94.88 346 GLU A CA 1
ATOM 2677 C C . GLU A 1 346 ? -20.453 11.562 31.078 1 94.88 346 GLU A C 1
ATOM 2679 O O . GLU A 1 346 ? -21.219 12.18 30.344 1 94.88 346 GLU A O 1
ATOM 2684 N N . GLU A 1 347 ? -19.328 11.945 31.391 1 94.88 347 GLU A N 1
ATOM 2685 C CA . GLU A 1 347 ? -18.781 13.156 30.781 1 94.88 347 GLU A CA 1
ATOM 2686 C C . GLU A 1 347 ? -18.672 13.008 29.266 1 94.88 347 GLU A C 1
ATOM 2688 O O . GLU A 1 347 ? -19.047 13.906 28.531 1 94.88 347 GLU A O 1
ATOM 2693 N N . LEU A 1 348 ? -18.188 11.867 28.828 1 95.44 348 LEU A N 1
ATOM 2694 C CA . LEU A 1 348 ? -18.031 11.609 27.391 1 95.44 348 LEU A CA 1
ATOM 2695 C C . LEU A 1 348 ? -19.391 11.555 26.703 1 95.44 348 LEU A C 1
ATOM 2697 O O . LEU A 1 348 ? -19.547 12.039 25.578 1 95.44 348 LEU A O 1
ATOM 2701 N N . GLN A 1 349 ? -20.328 10.969 27.391 1 95.62 349 GLN A N 1
ATOM 2702 C CA . GLN A 1 349 ? -21.688 10.922 26.844 1 95.62 349 GLN A CA 1
ATOM 2703 C C . GLN A 1 349 ? -22.234 12.32 26.609 1 95.62 349 GLN A C 1
ATOM 2705 O O . GLN A 1 349 ? -22.844 12.594 25.562 1 95.62 349 GLN A O 1
ATOM 2710 N N . THR A 1 350 ? -22 13.133 27.578 1 95.31 350 THR A N 1
ATOM 2711 C CA . THR A 1 350 ? -22.469 14.516 27.469 1 95.31 350 THR A CA 1
ATOM 2712 C C . THR A 1 350 ? -21.766 15.227 26.312 1 95.31 350 THR A C 1
ATOM 2714 O O . THR A 1 350 ? -22.406 15.914 25.516 1 95.31 350 THR A O 1
ATOM 2717 N N . MET A 1 351 ? -20.516 15.086 26.234 1 94.69 351 MET A N 1
ATOM 2718 C CA . MET A 1 351 ? -19.734 15.711 25.172 1 94.69 351 MET A CA 1
ATOM 2719 C C . MET A 1 351 ? -20.172 15.219 23.797 1 94.69 351 MET A C 1
ATOM 2721 O O . MET A 1 351 ? -20.281 16 22.859 1 94.69 351 MET A O 1
ATOM 2725 N N . LEU A 1 352 ? -20.391 13.883 23.703 1 95.69 352 LEU A N 1
ATOM 2726 C CA . LEU A 1 352 ? -20.859 13.297 22.438 1 95.69 352 LEU A CA 1
ATOM 2727 C C . LEU A 1 352 ? -22.203 13.875 22.031 1 95.69 352 LEU A C 1
ATOM 2729 O O . LEU A 1 352 ? -22.406 14.203 20.859 1 95.69 352 LEU A O 1
ATOM 2733 N N . LEU A 1 353 ? -23.062 13.992 22.969 1 94.5 353 LEU A N 1
ATOM 2734 C CA . LEU A 1 353 ? -24.391 14.531 22.703 1 94.5 353 LEU A CA 1
ATOM 2735 C C . LEU A 1 353 ? -24.297 15.961 22.172 1 94.5 353 LEU A C 1
ATOM 2737 O O . LEU A 1 353 ? -24.984 16.328 21.219 1 94.5 353 LEU A O 1
ATOM 2741 N N . VAL A 1 354 ? -23.516 16.766 22.828 1 92.75 354 VAL A N 1
ATOM 2742 C CA . VAL A 1 354 ? -23.328 18.141 22.406 1 92.75 354 VAL A CA 1
ATOM 2743 C C . VAL A 1 354 ? -22.812 18.188 20.969 1 92.75 354 VAL A C 1
ATOM 2745 O O . VAL A 1 354 ? -23.312 18.953 20.156 1 92.75 354 VAL A O 1
ATOM 2748 N N . ALA A 1 355 ? -21.828 17.375 20.688 1 93.31 355 ALA A N 1
ATOM 2749 C CA . ALA A 1 355 ? -21.25 17.344 19.344 1 93.31 355 ALA A CA 1
ATOM 2750 C C . ALA A 1 355 ? -22.281 16.906 18.312 1 93.31 355 ALA A C 1
ATOM 2752 O O . ALA A 1 355 ? -22.328 17.453 17.203 1 93.31 355 ALA A O 1
ATOM 2753 N N . LEU A 1 356 ? -23.078 15.914 18.625 1 93.31 356 LEU A N 1
ATOM 2754 C CA . LEU A 1 356 ? -24.078 15.367 17.703 1 93.31 356 LEU A CA 1
ATOM 2755 C C . LEU A 1 356 ? -25.172 16.391 17.406 1 93.31 356 LEU A C 1
ATOM 2757 O O . LEU A 1 356 ? -25.859 16.281 16.391 1 93.31 356 LEU A O 1
ATOM 2761 N N . GLN A 1 357 ? -25.297 17.328 18.234 1 91.12 357 GLN A N 1
ATOM 2762 C CA . GLN A 1 357 ? -26.328 18.344 18.062 1 91.12 357 GLN A CA 1
ATOM 2763 C C . GLN A 1 357 ? -25.844 19.484 17.156 1 91.12 357 GLN A C 1
ATOM 2765 O O . GLN A 1 357 ? -26.625 20.312 16.719 1 91.12 357 GLN A O 1
ATOM 2770 N N . GLU A 1 358 ? -24.547 19.484 16.906 1 86.81 358 GLU A N 1
ATOM 2771 C CA . GLU A 1 358 ? -24 20.469 15.992 1 86.81 358 GLU A CA 1
ATOM 2772 C C . GLU A 1 358 ? -24.328 20.125 14.539 1 86.81 358 GLU A C 1
ATOM 2774 O O . GLU A 1 358 ? -23.469 19.625 13.812 1 86.81 358 GLU A O 1
ATOM 2779 N N . GLU A 1 359 ? -25.438 20.469 13.977 1 79.25 359 GLU A N 1
ATOM 2780 C CA . GLU A 1 359 ? -25.938 20.047 12.68 1 79.25 359 GLU A CA 1
ATOM 2781 C C . GLU A 1 359 ? -25.234 20.766 11.531 1 79.25 359 GLU A C 1
ATOM 2783 O O . GLU A 1 359 ? -25.109 20.219 10.43 1 79.25 359 GLU A O 1
ATOM 2788 N N . ASP A 1 360 ? -24.719 21.969 11.875 1 80.44 360 ASP A N 1
ATOM 2789 C CA . ASP A 1 360 ? -24.141 22.766 10.797 1 80.44 360 ASP A CA 1
ATOM 2790 C C . ASP A 1 360 ? -22.641 22.5 10.656 1 80.44 360 ASP A C 1
ATOM 2792 O O . ASP A 1 360 ? -21.969 23.094 9.812 1 80.44 360 ASP A O 1
ATOM 2796 N N . GLY A 1 361 ? -22.125 21.656 11.445 1 85.69 361 GLY A N 1
ATOM 2797 C CA . GLY A 1 361 ? -20.703 21.375 11.398 1 85.69 361 GLY A CA 1
ATOM 2798 C C . GLY A 1 361 ? -19.859 22.516 11.969 1 85.69 361 GLY A C 1
ATOM 2799 O O . GLY A 1 361 ? -20.391 23.438 12.578 1 85.69 361 GLY A O 1
ATOM 2800 N N . ILE A 1 362 ? -18.531 22.391 11.844 1 84.38 362 ILE A N 1
ATOM 2801 C CA . ILE A 1 362 ? -17.609 23.391 12.367 1 84.38 362 ILE A CA 1
ATOM 2802 C C . ILE A 1 362 ? -17.484 24.547 11.375 1 84.38 362 ILE A C 1
ATOM 2804 O O . ILE A 1 362 ? -17.297 24.328 10.18 1 84.38 362 ILE A O 1
ATOM 2808 N N . ARG A 1 363 ? -17.656 25.734 11.875 1 83.62 363 ARG A N 1
ATOM 2809 C CA . ARG A 1 363 ? -17.438 26.922 11.062 1 83.62 363 ARG A CA 1
ATOM 2810 C C . ARG A 1 363 ? -16.094 27.578 11.375 1 83.62 363 ARG A C 1
ATOM 2812 O O . ARG A 1 363 ? -15.742 27.75 12.539 1 83.62 363 ARG A O 1
ATOM 2819 N N . HIS A 1 364 ? -15.367 27.766 10.32 1 86.38 364 HIS A N 1
ATOM 2820 C CA . HIS A 1 364 ? -14.055 28.375 10.508 1 86.38 364 HIS A CA 1
ATOM 2821 C C . HIS A 1 364 ? -13.586 29.062 9.227 1 86.38 364 HIS A C 1
ATOM 2823 O O . HIS A 1 364 ? -14.172 28.859 8.164 1 86.38 364 HIS A O 1
ATOM 2829 N N . GLU A 1 365 ? -12.531 29.875 9.391 1 86.94 365 GLU A N 1
ATOM 2830 C CA . GLU A 1 365 ? -11.93 30.562 8.242 1 86.94 365 GLU A CA 1
ATOM 2831 C C . GLU A 1 365 ? -10.453 30.188 8.094 1 86.94 365 GLU A C 1
ATOM 2833 O O . GLU A 1 365 ? -9.648 31.016 7.652 1 86.94 365 GLU A O 1
ATOM 2838 N N . VAL A 1 366 ? -10.109 29.016 8.562 1 91.31 366 VAL A N 1
ATOM 2839 C CA . VAL A 1 366 ? -8.727 28.531 8.492 1 91.31 366 VAL A CA 1
ATOM 2840 C C . VAL A 1 366 ? -8.352 28.266 7.035 1 91.31 366 VAL A C 1
ATOM 2842 O O . VAL A 1 366 ? -9.148 27.719 6.273 1 91.31 366 VAL A O 1
ATOM 2845 N N . ARG A 1 367 ? -7.137 28.734 6.664 1 93.44 367 ARG A N 1
ATOM 2846 C CA . ARG A 1 367 ? -6.648 28.453 5.32 1 93.44 367 ARG A CA 1
ATOM 2847 C C . ARG A 1 367 ? -6.207 27 5.191 1 93.44 367 ARG A C 1
ATOM 2849 O O . ARG A 1 367 ? -5.18 26.609 5.75 1 93.44 367 ARG A O 1
ATOM 2856 N N . LEU A 1 368 ? -6.945 26.234 4.328 1 94.56 368 LEU A N 1
ATOM 2857 C CA . LEU A 1 368 ? -6.723 24.797 4.227 1 94.56 368 LEU A CA 1
ATOM 2858 C C . LEU A 1 368 ? -6.164 24.422 2.855 1 94.56 368 LEU A C 1
ATOM 2860 O O . LEU A 1 368 ? -6.059 23.234 2.52 1 94.56 368 LEU A O 1
ATOM 2864 N N . SER A 1 369 ? -5.773 25.438 2.084 1 95 369 SER A N 1
ATOM 2865 C CA . SER A 1 369 ? -5.281 25.203 0.729 1 95 369 SER A CA 1
ATOM 2866 C C . SER A 1 369 ? -3.758 25.125 0.699 1 95 369 SER A C 1
ATOM 2868 O O . SER A 1 369 ? -3.131 25.484 -0.302 1 95 369 SER A O 1
ATOM 2870 N N . GLY A 1 370 ? -3.215 24.719 1.807 1 97 370 GLY A N 1
ATOM 2871 C CA . GLY A 1 370 ? -1.767 24.719 1.935 1 97 370 GLY A CA 1
ATOM 2872 C C . GLY A 1 370 ? -1.079 23.875 0.88 1 97 370 GLY A C 1
ATOM 2873 O O . GLY A 1 370 ? 0.025 24.188 0.439 1 97 370 GLY A O 1
ATOM 2874 N N . ALA A 1 371 ? -1.672 22.75 0.475 1 96.94 371 ALA A N 1
ATOM 2875 C CA . ALA A 1 371 ? -1.104 21.906 -0.57 1 96.94 371 ALA A CA 1
ATOM 2876 C C . ALA A 1 371 ? -1.004 22.656 -1.894 1 96.94 371 ALA A C 1
ATOM 2878 O O . ALA A 1 371 ? 0.036 22.625 -2.555 1 96.94 371 ALA A O 1
ATOM 2879 N N . ASP A 1 372 ? -2.037 23.391 -2.24 1 96.69 372 ASP A N 1
ATOM 2880 C CA . ASP A 1 372 ? -2.061 24.156 -3.479 1 96.69 372 ASP A CA 1
ATOM 2881 C C . ASP A 1 372 ? -1.032 25.281 -3.441 1 96.69 372 ASP A C 1
ATOM 2883 O O . ASP A 1 372 ? -0.315 25.516 -4.418 1 96.69 372 ASP A O 1
ATOM 2887 N N . ARG A 1 373 ? -1.051 25.938 -2.33 1 97.25 373 ARG A N 1
ATOM 2888 C CA . ARG A 1 373 ? -0.118 27.062 -2.205 1 97.25 373 ARG A CA 1
ATOM 2889 C C . ARG A 1 373 ? 1.326 26.578 -2.303 1 97.25 373 ARG A C 1
ATOM 2891 O O . ARG A 1 373 ? 2.15 27.203 -2.971 1 97.25 373 ARG A O 1
ATOM 2898 N N . ALA A 1 374 ? 1.652 25.531 -1.594 1 97.25 374 ALA A N 1
ATOM 2899 C CA . ALA A 1 374 ? 2.99 24.953 -1.688 1 97.25 374 ALA A CA 1
ATOM 2900 C C . ALA A 1 374 ? 3.334 24.609 -3.133 1 97.25 374 ALA A C 1
ATOM 2902 O O . ALA A 1 374 ? 4.438 24.891 -3.604 1 97.25 374 ALA A O 1
ATOM 2903 N N . ALA A 1 375 ? 2.424 23.953 -3.805 1 96.69 375 ALA A N 1
ATOM 2904 C CA . ALA A 1 375 ? 2.611 23.594 -5.207 1 96.69 375 ALA A CA 1
ATOM 2905 C C . ALA A 1 375 ? 2.854 24.828 -6.062 1 96.69 375 ALA A C 1
ATOM 2907 O O . ALA A 1 375 ? 3.758 24.844 -6.902 1 96.69 375 ALA A O 1
ATOM 2908 N N . GLU A 1 376 ? 2.078 25.891 -5.816 1 96.5 376 GLU A N 1
ATOM 2909 C CA . GLU A 1 376 ? 2.215 27.125 -6.57 1 96.5 376 GLU A CA 1
ATOM 2910 C C . GLU A 1 376 ? 3.598 27.75 -6.371 1 96.5 376 GLU A C 1
ATOM 2912 O O . GLU A 1 376 ? 4.211 28.219 -7.328 1 96.5 376 GLU A O 1
ATOM 2917 N N . ILE A 1 377 ? 4.008 27.766 -5.195 1 95.5 377 ILE A N 1
ATOM 2918 C CA . ILE A 1 377 ? 5.32 28.328 -4.883 1 95.5 377 ILE A CA 1
ATOM 2919 C C . ILE A 1 377 ? 6.395 27.578 -5.672 1 95.5 377 ILE A C 1
ATOM 2921 O O . ILE A 1 377 ? 7.281 28.203 -6.266 1 95.5 377 ILE A O 1
ATOM 2925 N N . MET A 1 378 ? 6.344 26.266 -5.711 1 95.38 378 MET A N 1
ATOM 2926 C CA . MET A 1 378 ? 7.332 25.453 -6.422 1 95.38 378 MET A CA 1
ATOM 2927 C C . MET A 1 378 ? 7.27 25.719 -7.922 1 95.38 378 MET A C 1
ATOM 2929 O O . MET A 1 378 ? 8.305 25.859 -8.578 1 95.38 378 MET A O 1
ATOM 2933 N N . LEU A 1 379 ? 6.074 25.812 -8.422 1 94 379 LEU A N 1
ATOM 2934 C CA . LEU A 1 379 ? 5.906 26.047 -9.852 1 94 379 LEU A CA 1
ATOM 2935 C C . LEU A 1 379 ? 6.406 27.422 -10.242 1 94 379 LEU A C 1
ATOM 2937 O O . LEU A 1 379 ? 6.984 27.594 -11.32 1 94 379 LEU A O 1
ATOM 2941 N N . GLU A 1 380 ? 6.156 28.375 -9.359 1 92.69 380 GLU A N 1
ATOM 2942 C CA . GLU A 1 380 ? 6.66 29.734 -9.594 1 92.69 380 GLU A CA 1
ATOM 2943 C C . GLU A 1 380 ? 8.188 29.75 -9.633 1 92.69 380 GLU A C 1
ATOM 2945 O O . GLU A 1 380 ? 8.781 30.484 -10.422 1 92.69 380 GLU A O 1
ATOM 2950 N N . MET A 1 381 ? 8.797 28.969 -8.836 1 90.19 381 MET A N 1
ATOM 2951 C CA . MET A 1 381 ? 10.25 28.891 -8.781 1 90.19 381 MET A CA 1
ATOM 2952 C C . MET A 1 381 ? 10.82 28.297 -10.062 1 90.19 381 MET A C 1
ATOM 2954 O O . MET A 1 381 ? 11.93 28.641 -10.477 1 90.19 381 MET A O 1
ATOM 2958 N N . LEU A 1 382 ? 10.086 27.391 -10.656 1 86.81 382 LEU A N 1
ATOM 2959 C CA . LEU A 1 382 ? 10.547 26.703 -11.859 1 86.81 382 LEU A CA 1
ATOM 2960 C C . LEU A 1 382 ? 10.359 27.594 -13.086 1 86.81 382 LEU A C 1
ATOM 2962 O O . LEU A 1 382 ? 11.047 27.422 -14.094 1 86.81 382 LEU A O 1
ATOM 2966 N N . SER A 1 383 ? 9.367 28.422 -13.148 1 77.88 383 SER A N 1
ATOM 2967 C CA . SER A 1 383 ? 9.133 29.328 -14.266 1 77.88 383 SER A CA 1
ATOM 2968 C C . SER A 1 383 ? 10.219 30.391 -14.352 1 77.88 383 SER A C 1
ATOM 2970 O O . SER A 1 383 ? 10.539 30.875 -15.438 1 77.88 383 SER A O 1
ATOM 2972 N N . TYR A 1 384 ? 10.695 30.75 -13.297 1 61.75 384 TYR A N 1
ATOM 2973 C CA . TYR A 1 384 ? 11.688 31.828 -13.273 1 61.75 384 TYR A CA 1
ATOM 2974 C C . TYR A 1 384 ? 13.094 31.281 -13.484 1 61.75 384 TYR A C 1
ATOM 2976 O O . TYR A 1 384 ?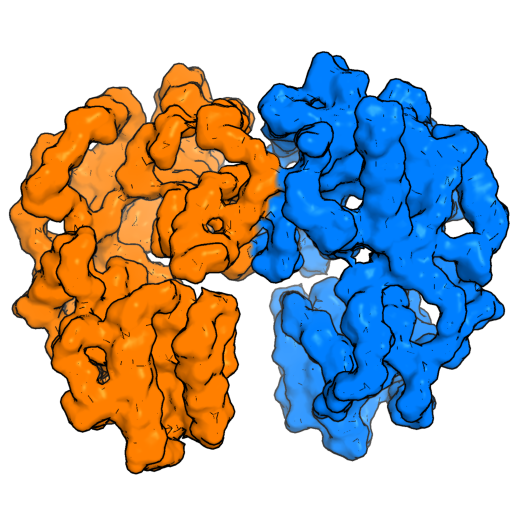 14.039 32.062 -13.68 1 61.75 384 TYR A O 1
ATOM 2984 N N . SER A 1 385 ? 13.219 29.984 -13.492 1 56.72 385 SER A N 1
ATOM 2985 C CA . SER A 1 385 ? 14.57 29.469 -13.68 1 56.72 385 SER A CA 1
ATOM 2986 C C . SER A 1 385 ? 14.82 29.109 -15.141 1 56.72 385 SER A C 1
ATOM 2988 O O . SER A 1 385 ? 13.898 28.672 -15.844 1 56.72 385 SER A O 1
ATOM 2990 N N . MET B 1 1 ? 22.844 -18.109 16.5 1 41.81 1 MET B N 1
ATOM 2991 C CA . MET B 1 1 ? 22.297 -18.688 15.281 1 41.81 1 MET B CA 1
ATOM 2992 C C . MET B 1 1 ? 22.672 -17.859 14.062 1 41.81 1 MET B C 1
ATOM 2994 O O . MET B 1 1 ? 22.875 -16.641 14.172 1 41.81 1 MET B O 1
ATOM 2998 N N . PRO B 1 2 ? 23.172 -18.562 13.117 1 51.28 2 PRO B N 1
ATOM 2999 C CA . PRO B 1 2 ? 23.625 -17.781 11.969 1 51.28 2 PRO B CA 1
ATOM 3000 C C . PRO B 1 2 ? 22.562 -16.797 11.469 1 51.28 2 PRO B C 1
ATOM 3002 O O . PRO B 1 2 ? 21.375 -17.047 11.625 1 51.28 2 PRO B O 1
ATOM 3005 N N . GLN B 1 3 ? 22.969 -15.57 11.203 1 63.31 3 GLN B N 1
ATOM 3006 C CA . GLN B 1 3 ? 22.094 -14.5 10.727 1 63.31 3 GLN B CA 1
ATOM 3007 C C . GLN B 1 3 ? 21.406 -14.898 9.43 1 63.31 3 GLN B C 1
ATOM 3009 O O . GLN B 1 3 ? 22.047 -15.391 8.492 1 63.31 3 GLN B O 1
ATOM 3014 N N . LEU B 1 4 ? 20.125 -15.242 9.422 1 81.19 4 LEU B N 1
ATOM 3015 C CA . LEU B 1 4 ? 19.297 -15.641 8.281 1 81.19 4 LEU B CA 1
ATOM 3016 C C . LEU B 1 4 ? 18.75 -14.414 7.559 1 81.19 4 LEU B C 1
ATOM 3018 O O . LEU B 1 4 ? 17.594 -14.055 7.738 1 81.19 4 LEU B O 1
ATOM 3022 N N . ASP B 1 5 ? 19.703 -13.859 6.699 1 89.06 5 ASP B N 1
ATOM 3023 C CA . ASP B 1 5 ? 19.312 -12.672 5.945 1 89.06 5 ASP B CA 1
ATOM 3024 C C . ASP B 1 5 ? 18.969 -13.031 4.5 1 89.06 5 ASP B C 1
ATOM 3026 O O . ASP B 1 5 ? 19.812 -13.531 3.758 1 89.06 5 ASP B O 1
ATOM 3030 N N . ILE B 1 6 ? 17.766 -12.797 4.172 1 93.75 6 ILE B N 1
ATOM 3031 C CA . ILE B 1 6 ? 17.266 -13.203 2.859 1 93.75 6 ILE B CA 1
ATOM 3032 C C . ILE B 1 6 ? 16.703 -11.992 2.129 1 93.75 6 ILE B C 1
ATOM 3034 O O . ILE B 1 6 ? 15.992 -11.18 2.729 1 93.75 6 ILE B O 1
ATOM 3038 N N . LEU B 1 7 ? 17.109 -11.844 0.899 1 94.69 7 LEU B N 1
ATOM 3039 C CA . LEU B 1 7 ? 16.547 -10.828 0.014 1 94.69 7 LEU B CA 1
ATOM 3040 C C . LEU B 1 7 ? 15.703 -11.469 -1.076 1 94.69 7 LEU B C 1
ATOM 3042 O O . LEU B 1 7 ? 16.141 -12.422 -1.726 1 94.69 7 LEU B O 1
ATOM 3046 N N . ILE B 1 8 ? 14.461 -10.984 -1.232 1 95.81 8 ILE B N 1
ATOM 3047 C CA . ILE B 1 8 ? 13.578 -11.469 -2.285 1 95.81 8 ILE B CA 1
ATOM 3048 C C . ILE B 1 8 ? 13.273 -10.344 -3.273 1 95.81 8 ILE B C 1
ATOM 3050 O O . ILE B 1 8 ? 12.773 -9.289 -2.883 1 95.81 8 ILE B O 1
ATOM 3054 N N . TYR B 1 9 ? 13.609 -10.562 -4.516 1 96.25 9 TYR B N 1
ATOM 3055 C CA . TYR B 1 9 ? 13.336 -9.625 -5.598 1 96.25 9 TYR B CA 1
ATOM 3056 C C . TYR B 1 9 ? 12.211 -10.133 -6.496 1 96.25 9 TYR B C 1
ATOM 3058 O O . TYR B 1 9 ? 12.289 -11.242 -7.02 1 96.25 9 TYR B O 1
ATOM 3066 N N . ALA B 1 10 ? 11.219 -9.32 -6.609 1 91.06 10 ALA B N 1
ATOM 3067 C CA . ALA B 1 10 ? 10.109 -9.695 -7.477 1 91.06 10 ALA B CA 1
ATOM 3068 C C . ALA B 1 10 ? 10.094 -8.859 -8.75 1 91.06 10 ALA B C 1
ATOM 3070 O O . ALA B 1 10 ? 10.234 -7.633 -8.695 1 91.06 10 ALA B O 1
ATOM 3071 N N . HIS B 1 11 ? 9.82 -9.523 -9.805 1 77.56 11 HIS B N 1
ATOM 3072 C CA . HIS B 1 11 ? 9.727 -8.922 -11.133 1 77.56 11 HIS B CA 1
ATOM 3073 C C . HIS B 1 11 ? 8.508 -8.008 -11.234 1 77.56 11 HIS B C 1
ATOM 3075 O O . HIS B 1 11 ? 7.438 -8.336 -10.711 1 77.56 11 HIS B O 1
ATOM 3081 N N . ASP B 1 12 ? 8.797 -6.836 -11.93 1 72.94 12 ASP B N 1
ATOM 3082 C CA . ASP B 1 12 ? 7.684 -5.934 -12.203 1 72.94 12 ASP B CA 1
ATOM 3083 C C . ASP B 1 12 ? 6.895 -6.391 -13.43 1 72.94 12 ASP B C 1
ATOM 3085 O O . ASP B 1 12 ? 7.328 -6.18 -14.562 1 72.94 12 ASP B O 1
ATOM 3089 N N . GLY B 1 13 ? 5.941 -7.188 -13.195 1 64.88 13 GLY B N 1
ATOM 3090 C CA . GLY B 1 13 ? 5.109 -7.586 -14.32 1 64.88 13 GLY B CA 1
ATOM 3091 C C . GLY B 1 13 ? 3.842 -6.766 -14.445 1 64.88 13 GLY B C 1
ATOM 3092 O O . GLY B 1 13 ? 3.738 -5.68 -13.867 1 64.88 13 GLY B O 1
ATOM 3093 N N . ARG B 1 14 ? 2.996 -7.066 -15.336 1 62.59 14 ARG B N 1
ATOM 3094 C CA . ARG B 1 14 ? 1.72 -6.402 -15.578 1 62.59 14 ARG B CA 1
ATOM 3095 C C . ARG B 1 14 ? 0.792 -6.547 -14.375 1 62.59 14 ARG B C 1
ATOM 3097 O O . ARG B 1 14 ? 0.032 -5.629 -14.055 1 62.59 14 ARG B O 1
ATOM 3104 N N . GLY B 1 15 ? 1.046 -7.668 -13.805 1 67.12 15 GLY B N 1
ATOM 3105 C CA . GLY B 1 15 ? 0.175 -7.965 -12.68 1 67.12 15 GLY B CA 1
ATOM 3106 C C . GLY B 1 15 ? 0.917 -8.062 -11.359 1 67.12 15 GLY B C 1
ATOM 3107 O O . GLY B 1 15 ? 2.082 -7.668 -11.266 1 67.12 15 GLY B O 1
ATOM 3108 N N . LEU B 1 16 ? 0.167 -8.492 -10.406 1 74.44 16 LEU B N 1
ATOM 3109 C CA . LEU B 1 16 ? 0.683 -8.57 -9.047 1 74.44 16 LEU B CA 1
ATOM 3110 C C . LEU B 1 16 ? 1.138 -9.984 -8.711 1 74.44 16 LEU B C 1
ATOM 3112 O O . LEU B 1 16 ? 1.491 -10.273 -7.57 1 74.44 16 LEU B O 1
ATOM 3116 N N . GLY B 1 17 ? 1.173 -10.781 -9.75 1 83.25 17 GLY B N 1
ATOM 3117 C CA . GLY B 1 17 ? 1.414 -12.195 -9.5 1 83.25 17 GLY B CA 1
ATOM 3118 C C . GLY B 1 17 ? 2.797 -12.469 -8.945 1 83.25 17 GLY B C 1
ATOM 3119 O O . GLY B 1 17 ? 2.941 -13.242 -7.992 1 83.25 17 GLY B O 1
ATOM 3120 N N . HIS B 1 18 ? 3.789 -11.812 -9.508 1 87.44 18 HIS B N 1
ATOM 3121 C CA . HIS B 1 18 ? 5.16 -12.016 -9.055 1 87.44 18 HIS B CA 1
ATOM 3122 C C . HIS B 1 18 ? 5.34 -11.57 -7.609 1 87.44 18 HIS B C 1
ATOM 3124 O O . HIS B 1 18 ? 5.949 -12.273 -6.805 1 87.44 18 HIS B O 1
ATOM 3130 N N . ALA B 1 19 ? 4.789 -10.445 -7.359 1 88.06 19 ALA B N 1
ATOM 3131 C CA . ALA B 1 19 ? 4.879 -9.93 -6 1 88.06 19 ALA B CA 1
ATOM 3132 C C . ALA B 1 19 ? 4.125 -10.82 -5.02 1 88.06 19 ALA B C 1
ATOM 3134 O O . ALA B 1 19 ? 4.625 -11.117 -3.93 1 88.06 19 ALA B O 1
ATOM 3135 N N . SER B 1 20 ? 2.979 -11.242 -5.453 1 87.38 20 SER B N 1
ATOM 3136 C CA . SER B 1 20 ? 2.146 -12.062 -4.582 1 87.38 20 SER B CA 1
ATOM 3137 C C . SER B 1 20 ? 2.855 -13.359 -4.207 1 87.38 20 SER B C 1
ATOM 3139 O O . SER B 1 20 ? 2.893 -13.742 -3.035 1 87.38 20 SER B O 1
ATOM 3141 N N . ARG B 1 21 ? 3.436 -14 -5.117 1 91.88 21 ARG B N 1
ATOM 3142 C CA . ARG B 1 21 ? 4.145 -15.25 -4.867 1 91.88 21 ARG B CA 1
ATOM 3143 C C . ARG B 1 21 ? 5.359 -15.023 -3.975 1 91.88 21 ARG B C 1
ATOM 3145 O O . ARG B 1 21 ? 5.609 -15.789 -3.043 1 91.88 21 ARG B O 1
ATOM 3152 N N . SER B 1 22 ? 6.074 -13.992 -4.262 1 93.56 22 SER B N 1
ATOM 3153 C CA . SER B 1 22 ? 7.273 -13.672 -3.496 1 93.56 22 SER B CA 1
ATOM 3154 C C . SER B 1 22 ? 6.938 -13.359 -2.043 1 93.56 22 SER B C 1
ATOM 3156 O O . SER B 1 22 ? 7.645 -13.789 -1.128 1 93.56 22 SER B O 1
ATOM 3158 N N . ILE B 1 23 ? 5.863 -12.656 -1.89 1 90.56 23 ILE B N 1
ATOM 3159 C CA . ILE B 1 23 ? 5.43 -12.305 -0.543 1 90.56 23 ILE B CA 1
ATOM 3160 C C . ILE B 1 23 ? 4.98 -13.555 0.203 1 90.56 23 ILE B C 1
ATOM 3162 O O . ILE B 1 23 ? 5.266 -13.711 1.394 1 90.56 23 ILE B O 1
ATOM 3166 N N . ALA B 1 24 ? 4.312 -14.461 -0.473 1 93 24 ALA B N 1
ATOM 3167 C CA . ALA B 1 24 ? 3.9 -15.727 0.136 1 93 24 ALA B CA 1
ATOM 3168 C C . ALA B 1 24 ? 5.109 -16.531 0.601 1 93 24 ALA B C 1
ATOM 3170 O O . ALA B 1 24 ? 5.105 -17.094 1.698 1 93 24 ALA B O 1
ATOM 3171 N N . ILE B 1 25 ? 6.109 -16.531 -0.192 1 96 25 ILE B N 1
ATOM 3172 C CA . ILE B 1 25 ? 7.324 -17.266 0.151 1 96 25 ILE B CA 1
ATOM 3173 C C . ILE B 1 25 ? 8.023 -16.594 1.325 1 96 25 ILE B C 1
ATOM 3175 O O . ILE B 1 25 ? 8.453 -17.25 2.27 1 96 25 ILE B O 1
ATOM 3179 N N . GLY B 1 26 ? 8.133 -15.289 1.254 1 93.44 26 GLY B N 1
ATOM 3180 C CA . GLY B 1 26 ? 8.703 -14.555 2.373 1 93.44 26 GLY B CA 1
ATOM 3181 C C . GLY B 1 26 ? 7.961 -14.789 3.678 1 93.44 26 GLY B C 1
ATOM 3182 O O . GLY B 1 26 ? 8.578 -14.953 4.73 1 93.44 26 GLY B O 1
ATOM 3183 N N . SER B 1 27 ? 6.676 -14.797 3.588 1 90.69 27 SER B N 1
ATOM 3184 C CA . SER B 1 27 ? 5.855 -15.039 4.77 1 90.69 27 SER B CA 1
ATOM 3185 C C . SER B 1 27 ? 6.082 -16.438 5.324 1 90.69 27 SER B C 1
ATOM 3187 O O . SER B 1 27 ? 6.133 -16.625 6.539 1 90.69 27 SER B O 1
ATOM 3189 N N . ALA B 1 28 ? 6.172 -17.391 4.434 1 94.5 28 ALA B N 1
ATOM 3190 C CA . ALA B 1 28 ? 6.465 -18.766 4.848 1 94.5 28 ALA B CA 1
ATOM 3191 C C . ALA B 1 28 ? 7.812 -18.844 5.555 1 94.5 28 ALA B C 1
ATOM 3193 O O . ALA B 1 28 ? 7.953 -19.547 6.559 1 94.5 28 ALA B O 1
ATOM 3194 N N . LEU B 1 29 ? 8.789 -18.125 5.035 1 93.81 29 LEU B N 1
ATOM 3195 C CA . LEU B 1 29 ? 10.109 -18.078 5.652 1 93.81 29 LEU B CA 1
ATOM 3196 C C . LEU B 1 29 ? 10.031 -17.578 7.086 1 93.81 29 LEU B C 1
ATOM 3198 O O . LEU B 1 29 ? 10.609 -18.172 7.996 1 93.81 29 LEU B O 1
ATOM 3202 N N . ARG B 1 30 ? 9.258 -16.531 7.211 1 89.88 30 ARG B N 1
ATOM 3203 C CA . ARG B 1 30 ? 9.125 -15.93 8.531 1 89.88 30 ARG B CA 1
ATOM 3204 C C . ARG B 1 30 ? 8.375 -16.859 9.484 1 89.88 30 ARG B C 1
ATOM 3206 O O . ARG B 1 30 ? 8.648 -16.891 10.688 1 89.88 30 ARG B O 1
ATOM 3213 N N . ARG B 1 31 ? 7.445 -17.578 8.992 1 89.69 31 ARG B N 1
ATOM 3214 C CA . ARG B 1 31 ? 6.699 -18.531 9.797 1 89.69 31 ARG B CA 1
ATOM 3215 C C . ARG B 1 31 ? 7.59 -19.688 10.25 1 89.69 31 ARG B C 1
ATOM 3217 O O . ARG B 1 31 ? 7.547 -20.094 11.406 1 89.69 31 ARG B O 1
ATOM 3224 N N . LEU B 1 32 ? 8.375 -20.172 9.406 1 91.81 32 LEU B N 1
ATOM 3225 C CA . LEU B 1 32 ? 9.211 -21.344 9.672 1 91.81 32 LEU B CA 1
ATOM 3226 C C . LEU B 1 32 ? 10.461 -20.953 10.445 1 91.81 32 LEU B C 1
ATOM 3228 O O . LEU B 1 32 ? 11 -21.766 11.203 1 91.81 32 LEU B O 1
ATOM 3232 N N . ALA B 1 33 ? 10.898 -19.734 10.227 1 91.31 33 ALA B N 1
ATOM 3233 C CA . ALA B 1 33 ? 12.062 -19.172 10.906 1 91.31 33 ALA B CA 1
ATOM 3234 C C . ALA B 1 33 ? 11.812 -17.734 11.344 1 91.31 33 ALA B C 1
ATOM 3236 O O . ALA B 1 33 ? 12.258 -16.797 10.68 1 91.31 33 ALA B O 1
ATOM 3237 N N . PRO B 1 34 ? 11.219 -17.531 12.492 1 84.38 34 PRO B N 1
ATOM 3238 C CA . PRO B 1 34 ? 10.805 -16.203 12.945 1 84.38 34 PRO B CA 1
ATOM 3239 C C . PRO B 1 34 ? 11.977 -15.25 13.117 1 84.38 34 PRO B C 1
ATOM 3241 O O . PRO B 1 34 ? 11.797 -14.031 13.07 1 84.38 34 PRO B O 1
ATOM 3244 N N . ASP B 1 35 ? 13.141 -15.781 13.211 1 82 35 ASP B N 1
ATOM 3245 C CA . ASP B 1 35 ? 14.305 -14.93 13.43 1 82 35 ASP B CA 1
ATOM 3246 C C . ASP B 1 35 ? 14.953 -14.531 12.109 1 82 35 ASP B C 1
ATOM 3248 O O . ASP B 1 35 ? 15.867 -13.695 12.086 1 82 35 ASP B O 1
ATOM 3252 N N . ALA B 1 36 ? 14.469 -15.125 11.023 1 84.81 36 ALA B N 1
ATOM 3253 C CA . ALA B 1 36 ? 15.016 -14.773 9.719 1 84.81 36 ALA B CA 1
ATOM 3254 C C . ALA B 1 36 ? 14.648 -13.336 9.344 1 84.81 36 ALA B C 1
ATOM 3256 O O . ALA B 1 36 ? 13.539 -12.883 9.609 1 84.81 36 ALA B O 1
ATOM 3257 N N . LYS B 1 37 ? 15.617 -12.688 8.844 1 84.81 37 LYS B N 1
ATOM 3258 C CA . LYS B 1 37 ? 15.375 -11.367 8.273 1 84.81 37 LYS B CA 1
ATOM 3259 C C . LYS B 1 37 ? 15.094 -11.461 6.773 1 84.81 37 LYS B C 1
ATOM 3261 O O . LYS B 1 37 ? 15.914 -11.984 6.016 1 84.81 37 LYS B O 1
ATOM 3266 N N . VAL B 1 38 ? 13.938 -10.992 6.43 1 89.94 38 VAL B N 1
ATOM 3267 C CA . VAL B 1 38 ? 13.539 -11.086 5.031 1 89.94 38 VAL B CA 1
ATOM 3268 C C . VAL B 1 38 ? 13.195 -9.695 4.496 1 89.94 38 VAL B C 1
ATOM 3270 O O . VAL B 1 38 ? 12.344 -8.992 5.051 1 89.94 38 VAL B O 1
ATOM 3273 N N . LEU B 1 39 ? 13.938 -9.312 3.48 1 89.38 39 LEU B N 1
ATOM 3274 C CA . LEU B 1 39 ? 13.68 -8.047 2.805 1 89.38 39 LEU B CA 1
ATOM 3275 C C . LEU B 1 39 ? 13.094 -8.281 1.419 1 89.38 39 LEU B C 1
ATOM 3277 O O . LEU B 1 39 ? 13.68 -8.992 0.601 1 89.38 39 LEU B O 1
ATOM 3281 N N . PHE B 1 40 ? 11.938 -7.699 1.218 1 90.88 40 PHE B N 1
ATOM 3282 C CA . PHE B 1 40 ? 11.25 -7.793 -0.066 1 90.88 40 PHE B CA 1
ATOM 3283 C C . PHE B 1 40 ? 11.508 -6.555 -0.911 1 90.88 40 PHE B C 1
ATOM 3285 O O . PHE B 1 40 ? 11.391 -5.426 -0.422 1 90.88 40 PHE B O 1
ATOM 3292 N N . VAL B 1 41 ? 11.891 -6.77 -2.199 1 92.06 41 VAL B N 1
ATOM 3293 C CA . VAL B 1 41 ? 12.188 -5.66 -3.096 1 92.06 41 VAL B CA 1
ATOM 3294 C C . VAL B 1 41 ? 11.391 -5.812 -4.391 1 92.06 41 VAL B C 1
ATOM 3296 O O . VAL B 1 41 ? 11.398 -6.879 -5.008 1 92.06 41 VAL B O 1
ATOM 3299 N N . SER B 1 42 ? 10.711 -4.762 -4.797 1 89.12 42 SER B N 1
ATOM 3300 C CA . SER B 1 42 ? 9.945 -4.797 -6.035 1 89.12 42 SER B CA 1
ATOM 3301 C C . SER B 1 42 ? 9.727 -3.393 -6.59 1 89.12 42 SER B C 1
ATOM 3303 O O . SER B 1 42 ? 9.805 -2.408 -5.852 1 89.12 42 SER B O 1
ATOM 3305 N N . GLY B 1 43 ? 9.523 -3.328 -7.859 1 84.44 43 GLY B N 1
ATOM 3306 C CA . GLY B 1 43 ? 9.148 -2.062 -8.469 1 84.44 43 GLY B CA 1
ATOM 3307 C C . GLY B 1 43 ? 7.652 -1.94 -8.719 1 84.44 43 GLY B C 1
ATOM 3308 O O . GLY B 1 43 ? 7.18 -0.915 -9.211 1 84.44 43 GLY B O 1
ATOM 3309 N N . CYS B 1 44 ? 6.973 -2.922 -8.312 1 75.94 44 CYS B N 1
ATOM 3310 C CA . CYS B 1 44 ? 5.535 -2.93 -8.57 1 75.94 44 CYS B CA 1
ATOM 3311 C C . CYS B 1 44 ? 4.809 -1.948 -7.66 1 75.94 44 CYS B C 1
ATOM 3313 O O . CYS B 1 44 ? 4.949 -2.01 -6.438 1 75.94 44 CYS B O 1
ATOM 3315 N N . ALA B 1 45 ? 4.008 -1.062 -8.211 1 67.62 45 ALA B N 1
ATOM 3316 C CA . ALA B 1 45 ? 3.318 0.002 -7.488 1 67.62 45 ALA B CA 1
ATOM 3317 C C . ALA B 1 45 ? 2.334 -0.573 -6.473 1 67.62 45 ALA B C 1
ATOM 3319 O O . ALA B 1 45 ? 2.123 0.006 -5.406 1 67.62 45 ALA B O 1
ATOM 3320 N N . MET B 1 46 ? 1.787 -1.656 -6.77 1 63.53 46 MET B N 1
ATOM 3321 C CA . MET B 1 46 ? 0.701 -2.205 -5.965 1 63.53 46 MET B CA 1
ATOM 3322 C C . MET B 1 46 ? 1.242 -3.123 -4.871 1 63.53 46 MET B C 1
ATOM 3324 O O . MET B 1 46 ? 0.476 -3.662 -4.074 1 63.53 46 MET B O 1
ATOM 3328 N N . SER B 1 47 ? 2.508 -3.172 -4.832 1 59.06 47 SER B N 1
ATOM 3329 C CA . SER B 1 47 ? 3.115 -4.059 -3.842 1 59.06 47 SER B CA 1
ATOM 3330 C C . SER B 1 47 ? 2.816 -3.586 -2.422 1 59.06 47 SER B C 1
ATOM 3332 O O . SER B 1 47 ? 2.738 -4.395 -1.497 1 59.06 47 SER B O 1
ATOM 3334 N N . GLY B 1 48 ? 2.594 -2.285 -2.371 1 62.78 48 GLY B N 1
ATOM 3335 C CA . GLY B 1 48 ? 2.338 -1.75 -1.043 1 62.78 48 GLY B CA 1
ATOM 3336 C C . GLY B 1 48 ? 1.054 -2.273 -0.426 1 62.78 48 GLY B C 1
ATOM 3337 O O . GLY B 1 48 ? 1.01 -2.57 0.77 1 62.78 48 GLY B O 1
ATOM 3338 N N . GLU B 1 49 ? 0.116 -2.49 -1.233 1 64.94 49 GLU B N 1
ATOM 3339 C CA . GLU B 1 49 ? -1.154 -3.01 -0.739 1 64.94 49 GLU B CA 1
ATOM 3340 C C . GLU B 1 49 ? -1.039 -4.484 -0.366 1 64.94 49 GLU B C 1
ATOM 3342 O O . GLU B 1 49 ? -1.656 -4.938 0.602 1 64.94 49 GLU B O 1
ATOM 3347 N N . LEU B 1 50 ? -0.167 -5.145 -1.11 1 68.5 50 LEU B N 1
ATOM 3348 C CA . LEU B 1 50 ? -0.037 -6.582 -0.913 1 68.5 50 LEU B CA 1
ATOM 3349 C C . LEU B 1 50 ? 0.787 -6.887 0.333 1 68.5 50 LEU B C 1
ATOM 3351 O O . LEU B 1 50 ? 0.553 -7.895 1.007 1 68.5 50 LEU B O 1
ATOM 3355 N N . ILE B 1 51 ? 1.666 -5.957 0.578 1 70.69 51 ILE B N 1
ATOM 3356 C CA . ILE B 1 51 ? 2.656 -6.258 1.604 1 70.69 51 ILE B CA 1
ATOM 3357 C C . ILE B 1 51 ? 2.16 -5.762 2.961 1 70.69 51 ILE B C 1
ATOM 3359 O O . ILE B 1 51 ? 2.697 -6.145 4.004 1 70.69 51 ILE B O 1
ATOM 3363 N N . ALA B 1 52 ? 1.149 -4.992 2.982 1 64.56 52 ALA B N 1
ATOM 3364 C CA . ALA B 1 52 ? 0.697 -4.301 4.188 1 64.56 52 ALA B CA 1
ATOM 3365 C C . ALA B 1 52 ? 0.48 -5.281 5.336 1 64.56 52 ALA B C 1
ATOM 3367 O O . ALA B 1 52 ? 0.807 -4.98 6.484 1 64.56 52 ALA B O 1
ATOM 3368 N N . ASP B 1 53 ? 0.099 -6.535 5.062 1 67.44 53 ASP B N 1
ATOM 3369 C CA . ASP B 1 53 ? -0.213 -7.473 6.137 1 67.44 53 ASP B CA 1
ATOM 3370 C C . ASP B 1 53 ? 0.858 -8.555 6.246 1 67.44 53 ASP B C 1
ATOM 3372 O O . ASP B 1 53 ? 0.734 -9.477 7.055 1 67.44 53 ASP B O 1
ATOM 3376 N N . ALA B 1 54 ? 1.862 -8.414 5.434 1 77.81 54 ALA B N 1
ATOM 3377 C CA . ALA B 1 54 ? 2.926 -9.414 5.449 1 77.81 54 ALA B CA 1
ATOM 3378 C C . ALA B 1 54 ? 4.004 -9.047 6.469 1 77.81 54 ALA B C 1
ATOM 3380 O O . ALA B 1 54 ? 4.301 -7.871 6.672 1 77.81 54 ALA B O 1
ATOM 3381 N N . PRO B 1 55 ? 4.531 -10.039 7.141 1 80.31 55 PRO B N 1
ATOM 3382 C CA . PRO B 1 55 ? 5.594 -9.789 8.109 1 80.31 55 PRO B CA 1
ATOM 3383 C C . PRO B 1 55 ? 6.957 -9.578 7.457 1 80.31 55 PRO B C 1
ATOM 3385 O O . PRO B 1 55 ? 7.945 -10.188 7.871 1 80.31 55 PRO B O 1
ATOM 3388 N N . LEU B 1 56 ? 7.016 -8.75 6.434 1 82.25 56 LEU B N 1
ATOM 3389 C CA . LEU B 1 56 ? 8.242 -8.492 5.684 1 82.25 56 LEU B CA 1
ATOM 3390 C C . LEU B 1 56 ? 8.547 -6.996 5.652 1 82.25 56 LEU B C 1
ATOM 3392 O O . LEU B 1 56 ? 7.633 -6.172 5.582 1 82.25 56 LEU B O 1
ATOM 3396 N N . ASP B 1 57 ? 9.82 -6.711 5.762 1 80.5 57 ASP B N 1
ATOM 3397 C CA . ASP B 1 57 ? 10.219 -5.375 5.336 1 80.5 57 ASP B CA 1
ATOM 3398 C C . ASP B 1 57 ? 10.336 -5.297 3.814 1 80.5 57 ASP B C 1
ATOM 3400 O O . ASP B 1 57 ? 10.43 -6.324 3.141 1 80.5 57 ASP B O 1
ATOM 3404 N N . TRP B 1 58 ? 10.242 -4.078 3.312 1 83.88 58 TRP B N 1
ATOM 3405 C CA . TRP B 1 58 ? 10.242 -4.023 1.854 1 83.88 58 TRP B CA 1
ATOM 3406 C C . TRP B 1 58 ? 10.828 -2.703 1.36 1 83.88 58 TRP B C 1
ATOM 3408 O O . TRP B 1 58 ? 10.898 -1.729 2.111 1 83.88 58 TRP B O 1
ATOM 3418 N N . CYS B 1 59 ? 11.383 -2.785 0.216 1 86.12 59 CYS B N 1
ATOM 3419 C CA . CYS B 1 59 ? 11.859 -1.656 -0.573 1 86.12 59 CYS B CA 1
ATOM 3420 C C . CYS B 1 59 ? 11.133 -1.582 -1.913 1 86.12 59 CYS B C 1
ATOM 3422 O O . CYS B 1 59 ? 11.031 -2.584 -2.623 1 86.12 59 CYS B O 1
ATOM 3424 N N . LYS B 1 60 ? 10.555 -0.44 -2.146 1 85.75 60 LYS B N 1
ATOM 3425 C CA . LYS B 1 60 ? 9.898 -0.217 -3.432 1 85.75 60 LYS B CA 1
ATOM 3426 C C . LYS B 1 60 ? 10.797 0.573 -4.379 1 85.75 60 LYS B C 1
ATOM 3428 O O . LYS B 1 60 ? 11.164 1.715 -4.086 1 85.75 60 LYS B O 1
ATOM 3433 N N . LEU B 1 61 ? 11.164 -0.068 -5.48 1 87.62 61 LEU B N 1
ATOM 3434 C CA . LEU B 1 61 ? 11.914 0.601 -6.535 1 87.62 61 LEU B CA 1
ATOM 3435 C C . LEU B 1 61 ? 10.992 1.432 -7.418 1 87.62 61 LEU B C 1
ATOM 3437 O O . LEU B 1 61 ? 9.789 1.171 -7.48 1 87.62 61 LEU B O 1
ATOM 3441 N N . PRO B 1 62 ? 11.555 2.434 -8.078 1 82.56 62 PRO B N 1
ATOM 3442 C CA . PRO B 1 62 ? 10.711 3.141 -9.039 1 82.56 62 PRO B CA 1
ATOM 3443 C C . PRO B 1 62 ? 10.148 2.219 -10.117 1 82.56 62 PRO B C 1
ATOM 3445 O O . PRO B 1 62 ? 10.828 1.28 -10.547 1 82.56 62 PRO B O 1
ATOM 3448 N N . SER B 1 63 ? 8.945 2.461 -10.5 1 79.81 63 SER B N 1
ATOM 3449 C CA . SER B 1 63 ? 8.234 1.529 -11.367 1 79.81 63 SER B CA 1
ATOM 3450 C C . SER B 1 63 ? 8.531 1.798 -12.836 1 79.81 63 SER B C 1
ATOM 3452 O O . SER B 1 63 ? 8.648 2.953 -13.25 1 79.81 63 SER B O 1
ATOM 3454 N N . TYR B 1 64 ? 8.805 0.693 -13.484 1 76.69 64 TYR B N 1
ATOM 3455 C CA . TYR B 1 64 ? 8.734 0.829 -14.938 1 76.69 64 TYR B CA 1
ATOM 3456 C C . TYR B 1 64 ? 7.305 1.088 -15.391 1 76.69 64 TYR B C 1
ATOM 3458 O O . TYR B 1 64 ? 6.352 0.717 -14.703 1 76.69 64 TYR B O 1
ATOM 3466 N N . LYS B 1 65 ? 7.227 1.917 -16.359 1 60.06 65 LYS B N 1
ATOM 3467 C CA . LYS B 1 65 ? 5.906 2.238 -16.891 1 60.06 65 LYS B CA 1
ATOM 3468 C C . LYS B 1 65 ? 5.09 0.972 -17.141 1 60.06 65 LYS B C 1
ATOM 3470 O O . LYS B 1 65 ? 5.605 -0.005 -17.688 1 60.06 65 LYS B O 1
ATOM 3475 N N . THR B 1 66 ? 4.469 0.587 -16.156 1 52.62 66 THR B N 1
ATOM 3476 C CA . THR B 1 66 ? 3.586 -0.528 -16.469 1 52.62 66 THR B CA 1
ATOM 3477 C C . THR B 1 66 ? 2.67 -0.175 -17.641 1 52.62 66 THR B C 1
ATOM 3479 O O . THR B 1 66 ? 2.438 1.003 -17.922 1 52.62 66 THR B O 1
ATOM 3482 N N . MET B 1 67 ? 2.016 -1.126 -18.156 1 42.69 67 MET B N 1
ATOM 3483 C CA . MET B 1 67 ? 1.13 -1.268 -19.297 1 42.69 67 MET B CA 1
ATOM 3484 C C . MET B 1 67 ? -0.063 -0.325 -19.188 1 42.69 67 MET B C 1
ATOM 3486 O O . MET B 1 67 ? -0.619 -0.146 -18.109 1 42.69 67 MET B O 1
ATOM 3490 N N . VAL B 1 68 ? 0.038 0.847 -19.797 1 40.69 68 VAL B N 1
ATOM 3491 C CA . VAL B 1 68 ? -1.176 1.513 -20.25 1 40.69 68 VAL B CA 1
ATOM 3492 C C . VAL B 1 68 ? -2.203 0.47 -20.688 1 40.69 68 VAL B C 1
ATOM 3494 O O . VAL B 1 68 ? -1.908 -0.391 -21.531 1 40.69 68 VAL B O 1
ATOM 3497 N N . VAL B 1 69 ? -2.939 0.061 -19.953 1 38.28 69 VAL B N 1
ATOM 3498 C CA . VAL B 1 69 ? -4.039 -0.666 -20.578 1 38.28 69 VAL B CA 1
ATOM 3499 C C . VAL B 1 69 ? -5.137 0.312 -21 1 38.28 69 VAL B C 1
ATOM 3501 O O . VAL B 1 69 ? -5.637 1.078 -20.172 1 38.28 69 VAL B O 1
ATOM 3504 N N . ASP B 1 70 ? -5.617 0.184 -22.203 1 38.81 70 ASP B N 1
ATOM 3505 C CA . ASP B 1 70 ? -6.598 0.875 -23.031 1 38.81 70 ASP B CA 1
ATOM 3506 C C . ASP B 1 70 ? -6.535 2.387 -22.812 1 38.81 70 ASP B C 1
ATOM 3508 O O . ASP B 1 70 ? -7.566 3.047 -22.703 1 38.81 70 ASP B O 1
ATOM 3512 N N . GLY B 1 71 ? -5.477 2.879 -22.656 1 37.91 71 GLY B N 1
ATOM 3513 C CA . GLY B 1 71 ? -5.211 4.309 -22.656 1 37.91 71 GLY B CA 1
ATOM 3514 C C . GLY B 1 71 ? -4.977 4.875 -21.266 1 37.91 71 GLY B C 1
ATOM 3515 O O . GLY B 1 71 ? -4.711 6.07 -21.125 1 37.91 71 GLY B O 1
ATOM 3516 N N . LYS B 1 72 ? -5.574 4.188 -20.344 1 40.81 72 LYS B N 1
ATOM 3517 C CA . LYS B 1 72 ? -5.418 4.707 -18.984 1 40.81 72 LYS B CA 1
ATOM 3518 C C . LYS B 1 72 ? -4.367 3.918 -18.203 1 40.81 72 LYS B C 1
ATOM 3520 O O . LYS B 1 72 ? -4.352 2.688 -18.25 1 40.81 72 LYS B O 1
ATOM 3525 N N . SER B 1 73 ? -3.287 4.34 -18.078 1 39.97 73 SER B N 1
ATOM 3526 C CA . SER B 1 73 ? -2.189 3.811 -17.266 1 39.97 73 SER B CA 1
ATOM 3527 C C . SER B 1 73 ? -2.641 3.504 -15.844 1 39.97 73 SER B C 1
ATOM 3529 O O . SER B 1 73 ? -3.174 4.379 -15.156 1 39.97 73 SER B O 1
ATOM 3531 N N . ARG B 1 74 ? -3.408 2.504 -15.68 1 42.09 74 ARG B N 1
ATOM 3532 C CA . ARG B 1 74 ? -3.84 2.219 -14.312 1 42.09 74 ARG B CA 1
ATOM 3533 C C . ARG B 1 74 ? -2.643 2.09 -13.375 1 42.09 74 ARG B C 1
ATOM 3535 O O . ARG B 1 74 ? -2.809 1.998 -12.156 1 42.09 74 ARG B O 1
ATOM 3542 N N . GLY B 1 75 ? -1.676 1.316 -13.758 1 40.47 75 GLY B N 1
ATOM 3543 C CA . GLY B 1 75 ? -0.541 1.375 -12.852 1 40.47 75 GLY B CA 1
ATOM 3544 C C . GLY B 1 75 ? -0.041 2.787 -12.609 1 40.47 75 GLY B C 1
ATOM 3545 O O . GLY B 1 75 ? -0.303 3.688 -13.406 1 40.47 75 GLY B O 1
ATOM 3546 N N . ILE B 1 76 ? 0.027 3.133 -11.5 1 39.78 76 ILE B N 1
ATOM 3547 C CA . ILE B 1 76 ? 0.662 4.418 -11.234 1 39.78 76 ILE B CA 1
ATOM 3548 C C . ILE B 1 76 ? 1.758 4.676 -12.266 1 39.78 76 ILE B C 1
ATOM 3550 O O . ILE B 1 76 ? 2.818 4.047 -12.219 1 39.78 76 ILE B O 1
ATOM 3554 N N . ARG B 1 77 ? 1.508 4.449 -13.492 1 42.16 77 ARG B N 1
ATOM 3555 C CA . ARG B 1 77 ? 2.598 5.023 -14.273 1 42.16 77 ARG B CA 1
ATOM 3556 C C . ARG B 1 77 ? 3.188 6.246 -13.578 1 42.16 77 ARG B C 1
ATOM 3558 O O . ARG B 1 77 ? 2.539 7.289 -13.492 1 42.16 77 ARG B O 1
ATOM 3565 N N . GLY B 1 78 ? 3.598 6.121 -12.461 1 45.44 78 GLY B N 1
ATOM 3566 C CA . GLY B 1 78 ? 4.414 7.23 -12 1 45.44 78 GLY B CA 1
ATOM 3567 C C . GLY B 1 78 ? 5.242 7.867 -13.102 1 45.44 78 GLY B C 1
ATOM 3568 O O . GLY B 1 78 ? 6.121 7.219 -13.672 1 45.44 78 GLY B O 1
ATOM 3569 N N . GLU B 1 79 ? 4.57 8.336 -14.055 1 51.47 79 GLU B N 1
ATOM 3570 C CA . GLU B 1 79 ? 5.414 9.047 -15.016 1 51.47 79 GLU B CA 1
ATOM 3571 C C . GLU B 1 79 ? 6.605 9.703 -14.32 1 51.47 79 GLU B C 1
ATOM 3573 O O . GLU B 1 79 ? 6.52 10.852 -13.883 1 51.47 79 GLU B O 1
ATOM 3578 N N . SER B 1 80 ? 7.328 8.844 -13.547 1 55.66 80 SER B N 1
ATOM 3579 C CA . SER B 1 80 ? 8.547 9.398 -12.969 1 55.66 80 SER B CA 1
ATOM 3580 C C . SER B 1 80 ? 9.32 10.227 -13.992 1 55.66 80 SER B C 1
ATOM 3582 O O . SER B 1 80 ? 10.156 11.055 -13.625 1 55.66 80 SER B O 1
ATOM 3584 N N . GLY B 1 81 ? 8.727 10.219 -15.266 1 63.16 81 GLY B N 1
ATOM 3585 C CA . GLY B 1 81 ? 9.414 10.953 -16.312 1 63.16 81 GLY B CA 1
ATOM 3586 C C . GLY B 1 81 ? 10.781 10.375 -16.641 1 63.16 81 GLY B C 1
ATOM 3587 O O . GLY B 1 81 ? 11.461 10.875 -17.547 1 63.16 81 GLY B O 1
ATOM 3588 N N . PHE B 1 82 ? 11.148 9.172 -15.938 1 70.25 82 PHE B N 1
ATOM 3589 C CA . PHE B 1 82 ? 12.43 8.547 -16.25 1 70.25 82 PHE B CA 1
ATOM 3590 C C . PHE B 1 82 ? 12.375 7.848 -17.594 1 70.25 82 PHE B C 1
ATOM 3592 O O . PHE B 1 82 ? 11.352 7.262 -17.953 1 70.25 82 PHE B O 1
ATOM 3599 N N . THR B 1 83 ? 13.453 8.031 -18.328 1 75.06 83 THR B N 1
ATOM 3600 C CA . THR B 1 83 ? 13.625 7.094 -19.422 1 75.06 83 THR B CA 1
ATOM 3601 C C . THR B 1 83 ? 13.883 5.684 -18.906 1 75.06 83 THR B C 1
ATOM 3603 O O . THR B 1 83 ? 14.328 5.508 -17.766 1 75.06 83 THR B O 1
ATOM 3606 N N . ASP B 1 84 ? 13.633 4.719 -19.672 1 77.38 84 ASP B N 1
ATOM 3607 C CA . ASP B 1 84 ? 13.891 3.338 -19.281 1 77.38 84 ASP B CA 1
ATOM 3608 C C . ASP B 1 84 ? 15.359 3.135 -18.922 1 77.38 84 ASP B C 1
ATOM 3610 O O . ASP B 1 84 ? 15.68 2.398 -17.984 1 77.38 84 ASP B O 1
ATOM 3614 N N . GLU B 1 85 ? 16.156 3.781 -19.672 1 83.19 85 GLU B N 1
ATOM 3615 C CA . GLU B 1 85 ? 17.594 3.656 -19.406 1 83.19 85 GLU B CA 1
ATOM 3616 C C . GLU B 1 85 ? 17.953 4.242 -18.047 1 83.19 85 GLU B C 1
ATOM 3618 O O . GLU B 1 85 ? 18.672 3.609 -17.281 1 83.19 85 GLU B O 1
ATOM 3623 N N . ALA B 1 86 ? 17.5 5.402 -17.797 1 83.38 86 ALA B N 1
ATOM 3624 C CA . ALA B 1 86 ? 17.781 6.059 -16.516 1 83.38 86 ALA B CA 1
ATOM 3625 C C . ALA B 1 86 ? 17.188 5.262 -15.359 1 83.38 86 ALA B C 1
ATOM 3627 O O . ALA B 1 86 ? 17.812 5.129 -14.305 1 83.38 86 ALA B O 1
ATOM 3628 N N . LEU B 1 87 ? 16.031 4.797 -15.594 1 86.31 87 LEU B N 1
ATOM 3629 C CA . LEU B 1 87 ? 15.367 3.992 -14.562 1 86.31 87 LEU B CA 1
ATOM 3630 C C . LEU B 1 87 ? 16.141 2.701 -14.312 1 86.31 87 LEU B C 1
ATOM 3632 O O . LEU B 1 87 ? 16.312 2.295 -13.156 1 86.31 87 LEU B O 1
ATOM 3636 N N . GLY B 1 88 ? 16.562 2.127 -15.422 1 87.94 88 GLY B N 1
ATOM 3637 C CA . GLY B 1 88 ? 17.375 0.927 -15.289 1 87.94 88 GLY B CA 1
ATOM 3638 C C . GLY B 1 88 ? 18.641 1.154 -14.484 1 87.94 88 GLY B C 1
ATOM 3639 O O . GLY B 1 88 ? 19 0.342 -13.625 1 87.94 88 GLY B O 1
ATOM 3640 N N . LEU B 1 89 ? 19.266 2.234 -14.766 1 89.75 89 LEU B N 1
ATOM 3641 C CA . LEU B 1 89 ? 20.484 2.584 -14.055 1 89.75 89 LEU B CA 1
ATOM 3642 C C . LEU B 1 89 ? 20.203 2.834 -12.578 1 89.75 89 LEU B C 1
ATOM 3644 O O . LEU B 1 89 ? 20.938 2.361 -11.703 1 89.75 89 LEU B O 1
ATOM 3648 N N . LEU B 1 90 ? 19.203 3.57 -12.297 1 88.94 90 LEU B N 1
ATOM 3649 C CA . LEU B 1 90 ? 18.828 3.869 -10.914 1 88.94 90 LEU B CA 1
ATOM 3650 C C . LEU B 1 90 ? 18.516 2.588 -10.148 1 88.94 90 LEU B C 1
ATOM 3652 O O . LEU B 1 90 ? 19.031 2.387 -9.047 1 88.94 90 LEU B O 1
ATOM 3656 N N . ARG B 1 91 ? 17.75 1.761 -10.727 1 92.25 91 ARG B N 1
ATOM 3657 C CA . ARG B 1 91 ? 17.375 0.509 -10.07 1 92.25 91 ARG B CA 1
ATOM 3658 C C . ARG B 1 91 ? 18.609 -0.378 -9.859 1 92.25 91 ARG B C 1
ATOM 3660 O O . ARG B 1 91 ? 18.734 -1.015 -8.812 1 92.25 91 ARG B O 1
ATOM 3667 N N . ALA B 1 92 ? 19.453 -0.39 -10.867 1 94.44 92 ALA B N 1
ATOM 3668 C CA . ALA B 1 92 ? 20.672 -1.18 -10.742 1 94.44 92 ALA B CA 1
ATOM 3669 C C . ALA B 1 92 ? 21.516 -0.7 -9.562 1 94.44 92 ALA B C 1
ATOM 3671 O O . ALA B 1 92 ? 22.016 -1.51 -8.773 1 94.44 92 ALA B O 1
ATOM 3672 N N . ARG B 1 93 ? 21.672 0.575 -9.414 1 91.94 93 ARG B N 1
ATOM 3673 C CA . ARG B 1 93 ? 22.438 1.145 -8.312 1 91.94 93 ARG B CA 1
ATOM 3674 C C . ARG B 1 93 ? 21.797 0.837 -6.969 1 91.94 93 ARG B C 1
ATOM 3676 O O . ARG B 1 93 ? 22.484 0.51 -6 1 91.94 93 ARG B O 1
ATOM 3683 N N . GLN B 1 94 ? 20.562 0.975 -6.918 1 91.62 94 GLN B N 1
ATOM 3684 C CA . GLN B 1 94 ? 19.844 0.713 -5.676 1 91.62 94 GLN B CA 1
ATOM 3685 C C . GLN B 1 94 ? 19.984 -0.746 -5.254 1 91.62 94 GLN B C 1
ATOM 3687 O O . GLN B 1 94 ? 20.266 -1.035 -4.09 1 91.62 94 GLN B O 1
ATOM 3692 N N . LEU B 1 95 ? 19.828 -1.583 -6.199 1 95.12 95 LEU B N 1
ATOM 3693 C CA . LEU B 1 95 ? 19.922 -3.01 -5.91 1 95.12 95 LEU B CA 1
ATOM 3694 C C . LEU B 1 95 ? 21.328 -3.406 -5.508 1 95.12 95 LEU B C 1
ATOM 3696 O O . LEU B 1 95 ? 21.516 -4.203 -4.59 1 95.12 95 LEU B O 1
ATOM 3700 N N . GLN B 1 96 ? 22.25 -2.877 -6.203 1 95.5 96 GLN B N 1
ATOM 3701 C CA . GLN B 1 96 ? 23.641 -3.143 -5.848 1 95.5 96 GLN B CA 1
ATOM 3702 C C . GLN B 1 96 ? 23.953 -2.668 -4.43 1 95.5 96 GLN B C 1
ATOM 3704 O O . GLN B 1 96 ? 24.547 -3.396 -3.639 1 95.5 96 GLN B O 1
ATOM 3709 N N . SER B 1 97 ? 23.531 -1.475 -4.09 1 91.31 97 SER B N 1
ATOM 3710 C CA . SER B 1 97 ? 23.734 -0.932 -2.752 1 91.31 97 SER B CA 1
ATOM 3711 C C . SER B 1 97 ? 23.047 -1.792 -1.694 1 91.31 97 SER B C 1
ATOM 3713 O O . SER B 1 97 ? 23.594 -2.02 -0.617 1 91.31 97 SER B O 1
ATOM 3715 N N . LEU B 1 98 ? 21.906 -2.236 -2.01 1 91.5 98 LEU B N 1
ATOM 3716 C CA . LEU B 1 98 ? 21.156 -3.078 -1.086 1 91.5 98 LEU B CA 1
ATOM 3717 C C . LEU B 1 98 ? 21.922 -4.367 -0.784 1 91.5 98 LEU B C 1
ATOM 3719 O O . LEU B 1 98 ? 22.062 -4.746 0.379 1 91.5 98 LEU B O 1
ATOM 3723 N N . VAL B 1 99 ? 22.406 -4.973 -1.795 1 94.19 99 VAL B N 1
ATOM 3724 C CA . VAL B 1 99 ? 23.141 -6.23 -1.625 1 94.19 99 VAL B CA 1
ATOM 3725 C C . VAL B 1 99 ? 24.438 -5.984 -0.861 1 94.19 99 VAL B C 1
ATOM 3727 O O . VAL B 1 99 ? 24.812 -6.77 0.011 1 94.19 99 VAL B O 1
ATOM 3730 N N . GLU B 1 100 ? 25.047 -4.922 -1.103 1 92.5 100 GLU B N 1
ATOM 3731 C CA . GLU B 1 100 ? 26.344 -4.617 -0.493 1 92.5 100 GLU B CA 1
ATOM 3732 C C . GLU B 1 100 ? 26.188 -4.285 0.988 1 92.5 100 GLU B C 1
ATOM 3734 O O . GLU B 1 100 ? 27.078 -4.57 1.79 1 92.5 100 GLU B O 1
ATOM 3739 N N . VAL B 1 101 ? 25.125 -3.727 1.317 1 87.12 101 VAL B N 1
ATOM 3740 C CA . VAL B 1 101 ? 24.938 -3.283 2.695 1 87.12 101 VAL B CA 1
ATOM 3741 C C . VAL B 1 101 ? 24.203 -4.367 3.492 1 87.12 101 VAL B C 1
ATOM 3743 O O . VAL B 1 101 ? 24.594 -4.68 4.621 1 87.12 101 VAL B O 1
ATOM 3746 N N . TYR B 1 102 ? 23.234 -4.953 2.885 1 85.62 102 TYR B N 1
ATOM 3747 C CA . TYR B 1 102 ? 22.422 -5.969 3.553 1 85.62 102 TYR B CA 1
ATOM 3748 C C . TYR B 1 102 ? 23.188 -7.285 3.66 1 85.62 102 TYR B C 1
ATOM 3750 O O . TYR B 1 102 ? 23.016 -8.039 4.617 1 85.62 102 TYR B O 1
ATOM 3758 N N . ARG B 1 103 ? 24 -7.535 2.686 1 90.12 103 ARG B N 1
ATOM 3759 C CA . ARG B 1 103 ? 24.812 -8.742 2.596 1 90.12 103 ARG B CA 1
ATOM 3760 C C . ARG B 1 103 ? 23.984 -9.984 2.859 1 90.12 103 ARG B C 1
ATOM 3762 O O . ARG B 1 103 ? 24.297 -10.789 3.736 1 90.12 103 ARG B O 1
ATOM 3769 N N . PRO B 1 104 ? 22.953 -10.156 2.068 1 92.56 104 PRO B N 1
ATOM 3770 C CA . PRO B 1 104 ? 22.125 -11.336 2.26 1 92.56 104 PRO B CA 1
ATOM 3771 C C . PRO B 1 104 ? 22.875 -12.641 2.027 1 92.56 104 PRO B C 1
ATOM 3773 O O . PRO B 1 104 ? 23.781 -12.695 1.183 1 92.56 104 PRO B O 1
ATOM 3776 N N . ARG B 1 105 ? 22.5 -13.633 2.773 1 93.44 105 ARG B N 1
ATOM 3777 C CA . ARG B 1 105 ? 23.047 -14.961 2.535 1 93.44 105 ARG B CA 1
ATOM 3778 C C . ARG B 1 105 ? 22.375 -15.625 1.34 1 93.44 105 ARG B C 1
ATOM 3780 O O . ARG B 1 105 ? 23 -16.406 0.623 1 93.44 105 ARG B O 1
ATOM 3787 N N . ILE B 1 106 ? 21.109 -15.336 1.16 1 95.81 106 ILE B N 1
ATOM 3788 C CA . ILE B 1 106 ? 20.344 -15.867 0.041 1 95.81 106 ILE B CA 1
ATOM 3789 C C . ILE B 1 106 ? 19.609 -14.727 -0.667 1 95.81 106 ILE B C 1
ATOM 3791 O O . ILE B 1 106 ? 19.062 -13.836 -0.016 1 95.81 106 ILE B O 1
ATOM 3795 N N . VAL B 1 107 ? 19.641 -14.75 -1.98 1 97.19 107 VAL B N 1
ATOM 3796 C CA . VAL B 1 107 ? 18.828 -13.867 -2.805 1 97.19 107 VAL B CA 1
ATOM 3797 C C . VAL B 1 107 ? 17.891 -14.695 -3.689 1 97.19 107 VAL B C 1
ATOM 3799 O O . VAL B 1 107 ? 18.359 -15.508 -4.496 1 97.19 107 VAL B O 1
ATOM 3802 N N . LEU B 1 108 ? 16.641 -14.555 -3.5 1 97.69 108 LEU B N 1
ATOM 3803 C CA . LEU B 1 108 ? 15.648 -15.203 -4.352 1 97.69 108 LEU B CA 1
ATOM 3804 C C . LEU B 1 108 ? 15.102 -14.227 -5.391 1 97.69 108 LEU B C 1
ATOM 3806 O O . LEU B 1 108 ? 14.586 -13.164 -5.043 1 97.69 108 LEU B O 1
ATOM 3810 N N . VAL B 1 109 ? 15.242 -14.57 -6.629 1 97 109 VAL B N 1
ATOM 3811 C CA . VAL B 1 109 ? 14.75 -13.758 -7.734 1 97 109 VAL B CA 1
ATOM 3812 C C . VAL B 1 109 ? 13.578 -14.461 -8.422 1 97 109 VAL B C 1
ATOM 3814 O O . VAL B 1 109 ? 13.672 -15.648 -8.758 1 97 109 VAL B O 1
ATOM 3817 N N . ASP B 1 110 ? 12.562 -13.727 -8.617 1 94.25 110 ASP B N 1
ATOM 3818 C CA . ASP B 1 110 ? 11.398 -14.289 -9.305 1 94.25 110 ASP B CA 1
ATOM 3819 C C . ASP B 1 110 ? 11.43 -13.969 -10.797 1 94.25 110 ASP B C 1
ATOM 3821 O O . ASP B 1 110 ? 11.477 -12.797 -11.18 1 94.25 110 ASP B O 1
ATOM 3825 N N . HIS B 1 111 ? 11.453 -15.016 -11.688 1 89.81 111 HIS B N 1
ATOM 3826 C CA . HIS B 1 111 ? 11.133 -14.953 -13.109 1 89.81 111 HIS B CA 1
ATOM 3827 C C . HIS B 1 111 ? 12.383 -14.656 -13.938 1 89.81 111 HIS B C 1
ATOM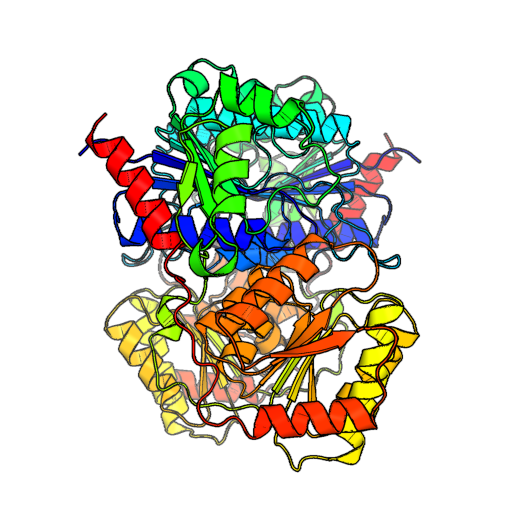 3829 O O . HIS B 1 111 ? 12.812 -15.492 -14.734 1 89.81 111 HIS B O 1
ATOM 3835 N N . ALA B 1 112 ? 13 -13.492 -13.75 1 89.75 112 ALA B N 1
ATOM 3836 C CA . ALA B 1 112 ? 14.117 -13.102 -14.617 1 89.75 112 ALA B CA 1
ATOM 3837 C C . ALA B 1 112 ? 15.414 -12.984 -13.828 1 89.75 112 ALA B C 1
ATOM 3839 O O . ALA B 1 112 ? 15.578 -12.07 -13.023 1 89.75 112 ALA B O 1
ATOM 3840 N N . PRO B 1 113 ? 16.375 -13.883 -14.141 1 93.44 113 PRO B N 1
ATOM 3841 C CA . PRO B 1 113 ? 17.594 -13.914 -13.336 1 93.44 113 PRO B CA 1
ATOM 3842 C C . PRO B 1 113 ? 18.406 -12.617 -13.438 1 93.44 113 PRO B C 1
ATOM 3844 O O . PRO B 1 113 ? 19.156 -12.281 -12.531 1 93.44 113 PRO B O 1
ATOM 3847 N N . GLN B 1 114 ? 18.297 -11.852 -14.547 1 93.75 114 GLN B N 1
ATOM 3848 C CA . GLN B 1 114 ? 19.031 -10.609 -14.719 1 93.75 114 GLN B CA 1
ATOM 3849 C C . GLN B 1 114 ? 18.219 -9.414 -14.242 1 93.75 114 GLN B C 1
ATOM 3851 O O . GLN B 1 114 ? 18.719 -8.281 -14.242 1 93.75 114 GLN B O 1
ATOM 3856 N N . GLY B 1 115 ? 17 -9.664 -13.773 1 91.06 115 GLY B N 1
ATOM 3857 C CA . GLY B 1 115 ? 16.062 -8.57 -13.523 1 91.06 115 GLY B CA 1
ATOM 3858 C C . GLY B 1 115 ? 15.375 -8.094 -14.781 1 91.06 115 GLY B C 1
ATOM 3859 O O . GLY B 1 115 ? 15.727 -8.5 -15.891 1 91.06 115 GLY B O 1
ATOM 3860 N N . LYS B 1 116 ? 14.383 -7.297 -14.672 1 85.44 116 LYS B N 1
ATOM 3861 C CA . LYS B 1 116 ? 13.547 -6.859 -15.789 1 85.44 116 LYS B CA 1
ATOM 3862 C C . LYS B 1 116 ? 14.383 -6.176 -16.859 1 85.44 116 LYS B C 1
ATOM 3864 O O . LYS B 1 116 ? 14.258 -6.488 -18.047 1 85.44 116 LYS B O 1
ATOM 3869 N N . HIS B 1 117 ? 15.289 -5.328 -16.562 1 85.88 117 HIS B N 1
ATOM 3870 C CA . HIS B 1 117 ? 16.172 -4.637 -17.5 1 85.88 117 HIS B CA 1
ATOM 3871 C C . HIS B 1 117 ? 17.625 -4.789 -17.109 1 85.88 117 HIS B C 1
ATOM 3873 O O . HIS B 1 117 ? 18.375 -3.811 -17.094 1 85.88 117 HIS B O 1
ATOM 3879 N N . ARG B 1 118 ? 17.969 -6.043 -16.688 1 91.94 118 ARG B N 1
ATOM 3880 C CA . ARG B 1 118 ? 19.328 -6.414 -16.344 1 91.94 118 ARG B CA 1
ATOM 3881 C C . ARG B 1 118 ? 19.797 -5.641 -15.109 1 91.94 118 ARG B C 1
ATOM 3883 O O . ARG B 1 118 ? 21.016 -5.48 -14.898 1 91.94 118 ARG B O 1
ATOM 3890 N N . GLU B 1 119 ? 18.859 -5.188 -14.367 1 94.06 119 GLU B N 1
ATOM 3891 C CA . GLU B 1 119 ? 19.156 -4.309 -13.242 1 94.06 119 GLU B CA 1
ATOM 3892 C C . GLU B 1 119 ? 19.828 -5.082 -12.109 1 94.06 119 GLU B C 1
ATOM 3894 O O . GLU B 1 119 ? 20.359 -4.48 -11.18 1 94.06 119 GLU B O 1
ATOM 3899 N N . LEU B 1 120 ? 19.875 -6.367 -12.18 1 96.62 120 LEU B N 1
ATOM 3900 C CA . LEU B 1 120 ? 20.469 -7.16 -11.109 1 96.62 120 LEU B CA 1
ATOM 3901 C C . LEU B 1 120 ? 21.953 -7.426 -11.391 1 96.62 120 LEU B C 1
ATOM 3903 O O . LEU B 1 120 ? 22.688 -7.871 -10.5 1 96.62 120 LEU B O 1
ATOM 3907 N N . LEU B 1 121 ? 22.406 -7.184 -12.586 1 96.62 121 LEU B N 1
ATOM 3908 C CA . LEU B 1 121 ? 23.734 -7.605 -13.008 1 96.62 121 LEU B CA 1
ATOM 3909 C C . LEU B 1 121 ? 24.812 -6.988 -12.125 1 96.62 121 LEU B C 1
ATOM 3911 O O . LEU B 1 121 ? 25.703 -7.691 -11.641 1 96.62 121 LEU B O 1
ATOM 3915 N N . PRO B 1 122 ? 24.766 -5.68 -11.836 1 96.56 122 PRO B N 1
ATOM 3916 C CA . PRO B 1 122 ? 25.797 -5.113 -10.969 1 96.56 122 PRO B CA 1
ATOM 3917 C C . PRO B 1 122 ? 25.812 -5.75 -9.578 1 96.56 122 PRO B C 1
ATOM 3919 O O . PRO B 1 122 ? 26.891 -5.93 -9 1 96.56 122 PRO B O 1
ATOM 3922 N N . ALA B 1 123 ? 24.672 -6.031 -9.07 1 96.94 123 ALA B N 1
ATOM 3923 C CA . ALA B 1 123 ? 24.609 -6.691 -7.766 1 96.94 123 ALA B CA 1
ATOM 3924 C C . ALA B 1 123 ? 25.203 -8.094 -7.832 1 96.94 123 ALA B C 1
ATOM 3926 O O . ALA B 1 123 ? 25.953 -8.5 -6.949 1 96.94 123 ALA B O 1
ATOM 3927 N N . LEU B 1 124 ? 24.844 -8.836 -8.891 1 97.5 124 LEU B N 1
ATOM 3928 C CA . LEU B 1 124 ? 25.359 -10.188 -9.102 1 97.5 124 LEU B CA 1
ATOM 3929 C C . LEU B 1 124 ? 26.891 -10.188 -9.172 1 97.5 124 LEU B C 1
ATOM 3931 O O . LEU B 1 124 ? 27.531 -11.102 -8.664 1 97.5 124 LEU B O 1
ATOM 3935 N N . GLU B 1 125 ? 27.453 -9.203 -9.719 1 96.75 125 GLU B N 1
ATOM 3936 C CA . GLU B 1 125 ? 28.875 -9.141 -10 1 96.75 125 GLU B CA 1
ATOM 3937 C C . GLU B 1 125 ? 29.656 -8.555 -8.828 1 96.75 125 GLU B C 1
ATOM 3939 O O . GLU B 1 125 ? 30.875 -8.672 -8.758 1 96.75 125 GLU B O 1
ATOM 3944 N N . SER B 1 126 ? 28.969 -7.941 -7.906 1 96.25 126 SER B N 1
ATOM 3945 C CA . SER B 1 126 ? 29.625 -7.344 -6.75 1 96.25 126 SER B CA 1
ATOM 3946 C C . SER B 1 126 ? 30.219 -8.414 -5.836 1 96.25 126 SER B C 1
ATOM 3948 O O . SER B 1 126 ? 29.828 -9.586 -5.91 1 96.25 126 SER B O 1
ATOM 3950 N N . GLU B 1 127 ? 31.109 -8.016 -4.922 1 94.38 127 GLU B N 1
ATOM 3951 C CA . GLU B 1 127 ? 31.703 -8.938 -3.965 1 94.38 127 GLU B CA 1
ATOM 3952 C C . GLU B 1 127 ? 30.656 -9.523 -3.031 1 94.38 127 GLU B C 1
ATOM 3954 O O . GLU B 1 127 ? 30.625 -10.734 -2.805 1 94.38 127 GLU B O 1
ATOM 3959 N N . ALA B 1 128 ? 29.844 -8.664 -2.576 1 91.38 128 ALA B N 1
ATOM 3960 C CA . ALA B 1 128 ? 28.781 -9.117 -1.687 1 91.38 128 ALA B CA 1
ATOM 3961 C C . ALA B 1 128 ? 27.828 -10.07 -2.41 1 91.38 128 ALA B C 1
ATOM 3963 O O . ALA B 1 128 ? 27.359 -11.047 -1.825 1 91.38 128 ALA B O 1
ATOM 3964 N N . GLY B 1 129 ? 27.578 -9.758 -3.668 1 94.69 129 GLY B N 1
ATOM 3965 C CA . GLY B 1 129 ? 26.719 -10.633 -4.461 1 94.69 129 GLY B CA 1
ATOM 3966 C C . GLY B 1 129 ? 27.312 -12.008 -4.676 1 94.69 129 GLY B C 1
ATOM 3967 O O . GLY B 1 129 ? 26.594 -13.016 -4.613 1 94.69 129 GLY B O 1
ATOM 3968 N N . GLN B 1 130 ? 28.547 -12.047 -4.832 1 93.88 130 GLN B N 1
ATOM 3969 C CA . GLN B 1 130 ? 29.219 -13.312 -5.09 1 93.88 130 GLN B CA 1
ATOM 3970 C C . GLN B 1 130 ? 29.297 -14.172 -3.826 1 93.88 130 GLN B C 1
ATOM 3972 O O . GLN B 1 130 ? 29.516 -15.375 -3.9 1 93.88 130 GLN B O 1
ATOM 3977 N N . ALA B 1 131 ? 29.125 -13.555 -2.719 1 94.25 131 ALA B N 1
ATOM 3978 C CA . ALA B 1 131 ? 29.141 -14.281 -1.454 1 94.25 131 ALA B CA 1
ATOM 3979 C C . ALA B 1 131 ? 27.766 -14.867 -1.132 1 94.25 131 ALA B C 1
ATOM 3981 O O . ALA B 1 131 ? 27.641 -15.727 -0.257 1 94.25 131 ALA B O 1
ATOM 3982 N N . ALA B 1 132 ? 26.734 -14.453 -1.827 1 95.06 132 ALA B N 1
ATOM 3983 C CA . ALA B 1 132 ? 25.375 -14.891 -1.562 1 95.06 132 ALA B CA 1
ATOM 3984 C C . ALA B 1 132 ? 25 -16.094 -2.422 1 95.06 132 ALA B C 1
ATOM 3986 O O . ALA B 1 132 ? 25.609 -16.328 -3.471 1 95.06 132 ALA B O 1
ATOM 3987 N N . HIS B 1 133 ? 24.078 -16.859 -1.963 1 95.25 133 HIS B N 1
ATOM 3988 C CA . HIS B 1 133 ? 23.453 -17.891 -2.789 1 95.25 133 HIS B CA 1
ATOM 3989 C C . HIS B 1 133 ? 22.25 -17.344 -3.531 1 95.25 133 HIS B C 1
ATOM 3991 O O . HIS B 1 133 ? 21.25 -16.953 -2.91 1 95.25 133 HIS B O 1
ATOM 3997 N N . TRP B 1 134 ? 22.359 -17.297 -4.828 1 96.94 134 TRP B N 1
ATOM 3998 C CA . TRP B 1 134 ? 21.266 -16.797 -5.652 1 96.94 134 TRP B CA 1
ATOM 3999 C C . TRP B 1 134 ? 20.359 -17.938 -6.109 1 96.94 134 TRP B C 1
ATOM 4001 O O . TRP B 1 134 ? 20.844 -18.953 -6.605 1 96.94 134 TRP B O 1
ATOM 4011 N N . LEU B 1 135 ? 19.078 -17.797 -5.898 1 96.69 135 LEU B N 1
ATOM 4012 C CA . LEU B 1 135 ? 18.062 -18.75 -6.348 1 96.69 135 LEU B CA 1
ATOM 4013 C C . LEU B 1 135 ? 17.094 -18.078 -7.305 1 96.69 135 LEU B C 1
ATOM 4015 O O . LEU B 1 135 ? 16.75 -16.891 -7.137 1 96.69 135 LEU B O 1
ATOM 4019 N N . LEU B 1 136 ? 16.656 -18.844 -8.289 1 95.5 136 LEU B N 1
ATOM 4020 C CA . LEU B 1 136 ? 15.672 -18.359 -9.242 1 95.5 136 LEU B CA 1
ATOM 4021 C C . LEU B 1 136 ? 14.352 -19.094 -9.078 1 95.5 136 LEU B C 1
ATOM 4023 O O . LEU B 1 136 ? 14.32 -20.328 -9.047 1 95.5 136 LEU B O 1
ATOM 4027 N N . GLY B 1 137 ? 13.305 -18.344 -8.859 1 94.5 137 GLY B N 1
ATOM 4028 C CA . GLY B 1 137 ? 11.969 -18.906 -8.875 1 94.5 137 GLY B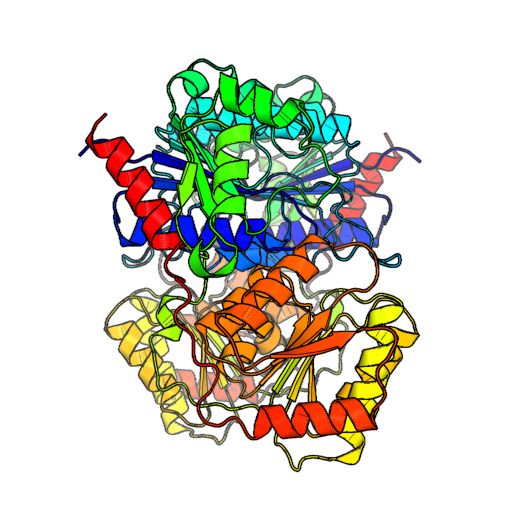 CA 1
ATOM 4029 C C . GLY B 1 137 ? 11.258 -18.734 -10.203 1 94.5 137 GLY B C 1
ATOM 4030 O O . GLY B 1 137 ? 11.266 -17.641 -10.773 1 94.5 137 GLY B O 1
ATOM 4031 N N . VAL B 1 138 ? 10.648 -19.781 -10.688 1 90.5 138 VAL B N 1
ATOM 4032 C CA . VAL B 1 138 ? 9.898 -19.703 -11.938 1 90.5 138 VAL B CA 1
ATOM 4033 C C . VAL B 1 138 ? 8.555 -20.406 -11.781 1 90.5 138 VAL B C 1
ATOM 4035 O O . VAL B 1 138 ? 8.453 -21.438 -11.117 1 90.5 138 VAL B O 1
ATOM 4038 N N . ARG B 1 139 ? 7.551 -19.719 -12.383 1 86.88 139 ARG B N 1
ATOM 4039 C CA . ARG B 1 139 ? 6.207 -20.25 -12.234 1 86.88 139 ARG B CA 1
ATOM 4040 C C . ARG B 1 139 ? 5.848 -21.172 -13.406 1 86.88 139 ARG B C 1
ATOM 4042 O O . ARG B 1 139 ? 6.254 -20.906 -14.539 1 86.88 139 ARG B O 1
ATOM 4049 N N . GLY B 1 140 ? 5.035 -22.156 -13.062 1 74.12 140 GLY B N 1
ATOM 4050 C CA . GLY B 1 140 ? 4.211 -22.953 -13.961 1 74.12 140 GLY B CA 1
ATOM 4051 C C . GLY B 1 140 ? 4.961 -23.438 -15.195 1 74.12 140 GLY B C 1
ATOM 4052 O O . GLY B 1 140 ? 6.004 -24.078 -15.086 1 74.12 140 GLY B O 1
ATOM 4053 N N . VAL B 1 141 ? 4.297 -22.922 -16.281 1 69.94 141 VAL B N 1
ATOM 4054 C CA . VAL B 1 141 ? 4.734 -23.391 -17.594 1 69.94 141 VAL B CA 1
ATOM 4055 C C . VAL B 1 141 ? 5.832 -22.469 -18.125 1 69.94 141 VAL B C 1
ATOM 4057 O O . VAL B 1 141 ? 5.641 -21.266 -18.219 1 69.94 141 VAL B O 1
ATOM 4060 N N . VAL B 1 142 ? 7.074 -23.016 -17.891 1 61.69 142 VAL B N 1
ATOM 4061 C CA . VAL B 1 142 ? 8.195 -22.266 -18.453 1 61.69 142 VAL B CA 1
ATOM 4062 C C . VAL B 1 142 ? 8.344 -22.594 -19.938 1 61.69 142 VAL B C 1
ATOM 4064 O O . VAL B 1 142 ? 8.312 -23.766 -20.328 1 61.69 142 VAL B O 1
ATOM 4067 N N . GLY B 1 143 ? 8.586 -21.609 -20.906 1 53.59 143 GLY B N 1
ATOM 4068 C CA . GLY B 1 143 ? 8.898 -21.844 -22.312 1 53.59 143 GLY B CA 1
ATOM 4069 C C . GLY B 1 143 ? 7.672 -22.156 -23.156 1 53.59 143 GLY B C 1
ATOM 4070 O O . GLY B 1 143 ? 7.094 -23.234 -23.047 1 53.59 143 GLY B O 1
ATOM 4071 N N . GLY B 1 144 ? 6.699 -21.312 -23.203 1 44.44 144 GLY B N 1
ATOM 4072 C CA . GLY B 1 144 ? 5.898 -21.797 -24.312 1 44.44 144 GLY B CA 1
ATOM 4073 C C . GLY B 1 144 ? 6.734 -22.375 -25.438 1 44.44 144 GLY B C 1
ATOM 4074 O O . GLY B 1 144 ? 7.961 -22.25 -25.438 1 44.44 144 GLY B O 1
ATOM 4075 N N . VAL B 1 145 ? 6.023 -23.156 -26.438 1 39.56 145 VAL B N 1
ATOM 4076 C CA . VAL B 1 145 ? 6.652 -23.859 -27.547 1 39.56 145 VAL B CA 1
ATOM 4077 C C . VAL B 1 145 ? 7.871 -23.078 -28.031 1 39.56 145 VAL B C 1
ATOM 4079 O O . VAL B 1 145 ? 8.945 -23.656 -28.234 1 39.56 145 VAL B O 1
ATOM 4082 N N . ASN B 1 146 ? 7.586 -22 -28.641 1 38.06 146 ASN B N 1
ATOM 4083 C CA . ASN B 1 146 ? 8.555 -21.328 -29.484 1 38.06 146 ASN B CA 1
ATOM 4084 C C . ASN B 1 146 ? 9.414 -20.344 -28.688 1 38.06 146 ASN B C 1
ATOM 4086 O O . ASN B 1 146 ? 10.148 -19.547 -29.266 1 38.06 146 ASN B O 1
ATOM 4090 N N . GLN B 1 147 ? 9.133 -20.094 -27.5 1 42.06 147 GLN B N 1
ATOM 4091 C CA . GLN B 1 147 ? 10.055 -19.078 -27.016 1 42.06 147 GLN B CA 1
ATOM 4092 C C . GLN B 1 147 ? 11.352 -19.703 -26.516 1 42.06 147 GLN B C 1
ATOM 4094 O O . GLN B 1 147 ? 11.344 -20.5 -25.562 1 42.06 147 GLN B O 1
ATOM 4099 N N . THR B 1 148 ? 12.07 -20 -27.375 1 39.84 148 THR B N 1
ATOM 4100 C CA . THR B 1 148 ? 13.484 -20.203 -27.078 1 39.84 148 THR B CA 1
ATOM 4101 C C . THR B 1 148 ? 13.906 -19.375 -25.859 1 39.84 148 THR B C 1
ATOM 4103 O O . THR B 1 148 ? 13.805 -18.156 -25.875 1 39.84 148 THR B O 1
ATOM 4106 N N . LEU B 1 149 ? 13.531 -19.906 -24.609 1 50.25 149 LEU B N 1
ATOM 4107 C CA . LEU B 1 149 ? 14.227 -19.203 -23.547 1 50.25 149 LEU B CA 1
ATOM 4108 C C . LEU B 1 149 ? 15.484 -18.531 -24.078 1 50.25 149 LEU B C 1
ATOM 4110 O O . LEU B 1 149 ? 16.328 -19.172 -24.703 1 50.25 149 LEU B O 1
ATOM 4114 N N . SER B 1 150 ? 15.312 -17.328 -24.516 1 56.44 150 SER B N 1
ATOM 4115 C CA . SER B 1 150 ? 16.562 -16.656 -24.875 1 56.44 150 SER B CA 1
ATOM 4116 C C . SER B 1 150 ? 17.719 -17.172 -24.031 1 56.44 150 SER B C 1
ATOM 4118 O O . SER B 1 150 ? 17.547 -17.531 -22.875 1 56.44 150 SER B O 1
ATOM 4120 N N . ASP B 1 151 ? 18.688 -17.562 -24.688 1 69.69 151 ASP B N 1
ATOM 4121 C CA . ASP B 1 151 ? 19.969 -18.047 -24.188 1 69.69 151 ASP B CA 1
ATOM 4122 C C . ASP B 1 151 ? 20.516 -17.125 -23.094 1 69.69 151 ASP B C 1
ATOM 4124 O O . ASP B 1 151 ? 21.219 -17.578 -22.188 1 69.69 151 ASP B O 1
ATOM 4128 N N . TYR B 1 152 ? 19.922 -15.992 -23.031 1 77.62 152 TYR B N 1
ATOM 4129 C CA . TYR B 1 152 ? 20.594 -15.039 -22.156 1 77.62 152 TYR B CA 1
ATOM 4130 C C . TYR B 1 152 ? 20.25 -15.281 -20.688 1 77.62 152 TYR B C 1
ATOM 4132 O O . TYR B 1 152 ? 21.125 -15.422 -19.844 1 77.62 152 TYR B O 1
ATOM 4140 N N . PRO B 1 153 ? 18.984 -15.578 -20.359 1 81.88 153 PRO B N 1
ATOM 4141 C CA . PRO B 1 153 ? 18.688 -15.891 -18.969 1 81.88 153 PRO B CA 1
ATOM 4142 C C . PRO B 1 153 ? 19.375 -17.172 -18.484 1 81.88 153 PRO B C 1
ATOM 4144 O O . PRO B 1 153 ? 19.812 -17.234 -17.328 1 81.88 153 PRO B O 1
ATOM 4147 N N . ALA B 1 154 ? 19.406 -18.078 -19.359 1 85 154 ALA B N 1
ATOM 4148 C CA . ALA B 1 154 ? 20.047 -19.344 -19 1 85 154 ALA B CA 1
ATOM 4149 C C . ALA B 1 154 ? 21.547 -19.141 -18.734 1 85 154 ALA B C 1
ATOM 4151 O O . ALA B 1 154 ? 22.109 -19.766 -17.828 1 85 154 ALA B O 1
ATOM 4152 N N . ARG B 1 155 ? 22.125 -18.281 -19.453 1 88.25 155 ARG B N 1
ATOM 4153 C CA . ARG B 1 155 ? 23.547 -17.984 -19.266 1 88.25 155 ARG B CA 1
ATOM 4154 C C . ARG B 1 155 ? 23.781 -17.266 -17.922 1 88.25 155 ARG B C 1
ATOM 4156 O O . ARG B 1 155 ? 24.719 -17.594 -17.203 1 88.25 155 ARG B O 1
ATOM 4163 N N . ILE B 1 156 ? 22.938 -16.328 -17.641 1 92.06 156 ILE B N 1
ATOM 4164 C CA . ILE B 1 156 ? 23.047 -15.617 -16.375 1 92.06 156 ILE B CA 1
ATOM 4165 C C . ILE B 1 156 ? 22.844 -16.594 -15.219 1 92.06 156 ILE B C 1
ATOM 4167 O O . ILE B 1 156 ? 23.578 -16.562 -14.234 1 92.06 156 ILE B O 1
ATOM 4171 N N . PHE B 1 157 ? 21.859 -17.438 -15.422 1 92.56 157 PHE B N 1
ATOM 4172 C CA . PHE B 1 157 ? 21.578 -18.438 -14.398 1 92.56 157 PHE B CA 1
ATOM 4173 C C . PHE B 1 157 ? 22.797 -19.312 -14.148 1 92.56 157 PHE B C 1
ATOM 4175 O O . PHE B 1 157 ? 23.219 -19.484 -13 1 92.56 157 PHE B O 1
ATOM 4182 N N . SER B 1 158 ? 23.344 -19.812 -15.156 1 90.38 158 SER B N 1
ATOM 4183 C CA . SER B 1 158 ? 24.469 -20.734 -15.055 1 90.38 158 SER B CA 1
ATOM 4184 C C . SER B 1 158 ? 25.656 -20.078 -14.375 1 90.38 158 SER B C 1
ATOM 4186 O O . SER B 1 158 ? 26.406 -20.734 -13.648 1 90.38 158 SER B O 1
ATOM 4188 N N . ARG B 1 159 ? 25.766 -18.859 -14.586 1 92.62 159 ARG B N 1
ATOM 4189 C CA . ARG B 1 159 ? 26.938 -18.156 -14.102 1 92.62 159 ARG B CA 1
ATOM 4190 C C . ARG B 1 159 ? 26.781 -17.766 -12.633 1 92.62 159 ARG B C 1
ATOM 4192 O O . ARG B 1 159 ? 27.766 -17.797 -11.875 1 92.62 159 ARG B O 1
ATOM 4199 N N . TYR B 1 160 ? 25.578 -17.422 -12.234 1 95.25 160 TYR B N 1
ATOM 4200 C CA . TYR B 1 160 ? 25.5 -16.75 -10.945 1 95.25 160 TYR B CA 1
ATOM 4201 C C . TYR B 1 160 ? 24.578 -17.5 -9.992 1 95.25 160 TYR B C 1
ATOM 4203 O O . TYR B 1 160 ? 24.625 -17.297 -8.781 1 95.25 160 TYR B O 1
ATOM 4211 N N . TYR B 1 161 ? 23.719 -18.359 -10.422 1 95.38 161 TYR B N 1
ATOM 4212 C CA . TYR B 1 161 ? 22.656 -18.906 -9.586 1 95.38 161 TYR B CA 1
ATOM 4213 C C . TYR B 1 161 ? 23 -20.328 -9.148 1 95.38 161 TYR B C 1
ATOM 4215 O O . TYR B 1 161 ? 23.609 -21.094 -9.898 1 95.38 161 TYR B O 1
ATOM 4223 N N . LYS B 1 162 ? 22.5 -20.625 -7.953 1 92.88 162 LYS B N 1
ATOM 4224 C CA . LYS B 1 162 ? 22.797 -21.906 -7.34 1 92.88 162 LYS B CA 1
ATOM 4225 C C . LYS B 1 162 ? 21.703 -22.922 -7.648 1 92.88 162 LYS B C 1
ATOM 4227 O O . LYS B 1 162 ? 21.984 -24.125 -7.805 1 92.88 162 LYS B O 1
ATOM 4232 N N . SER B 1 163 ? 20.469 -22.516 -7.664 1 92.81 163 SER B N 1
ATOM 4233 C CA . SER B 1 163 ? 19.375 -23.453 -7.824 1 92.81 163 SER B CA 1
ATOM 4234 C C . SER B 1 163 ? 18.141 -22.766 -8.398 1 92.81 163 SER B C 1
ATOM 4236 O O . SER B 1 163 ? 17.984 -21.547 -8.281 1 92.81 163 SER B O 1
ATOM 4238 N N . LEU B 1 164 ? 17.344 -23.578 -9.047 1 93.44 164 LEU B N 1
ATOM 4239 C CA . LEU B 1 164 ? 16.062 -23.156 -9.586 1 93.44 164 LEU B CA 1
ATOM 4240 C C . LEU B 1 164 ? 14.914 -23.734 -8.781 1 93.44 164 LEU B C 1
ATOM 4242 O O . LEU B 1 164 ? 14.898 -24.938 -8.5 1 93.44 164 LEU B O 1
ATOM 4246 N N . LEU B 1 165 ? 14.055 -22.875 -8.32 1 94.88 165 LEU B N 1
ATOM 4247 C CA . LEU B 1 165 ? 12.828 -23.297 -7.668 1 94.88 165 LEU B CA 1
ATOM 4248 C C . LEU B 1 165 ? 11.648 -23.234 -8.633 1 94.88 165 LEU B C 1
ATOM 4250 O O . LEU B 1 165 ? 11.281 -22.141 -9.094 1 94.88 165 LEU B O 1
ATOM 4254 N N . TRP B 1 166 ? 11.086 -24.344 -8.922 1 93.75 166 TRP B N 1
ATOM 4255 C CA . TRP B 1 166 ? 9.945 -24.406 -9.836 1 93.75 166 TRP B CA 1
ATOM 4256 C C . TRP B 1 166 ? 8.633 -24.422 -9.07 1 93.75 166 TRP B C 1
ATOM 4258 O O . TRP B 1 166 ? 8.383 -25.328 -8.273 1 93.75 166 TRP B O 1
ATOM 4268 N N . TYR B 1 167 ? 7.836 -23.391 -9.305 1 94.44 167 TYR B N 1
ATOM 4269 C CA . TYR B 1 167 ? 6.535 -23.281 -8.656 1 94.44 167 TYR B CA 1
ATOM 4270 C C . TYR B 1 167 ? 5.461 -24.016 -9.453 1 94.44 167 TYR B C 1
ATOM 4272 O O . TYR B 1 167 ? 4.512 -23.391 -9.938 1 94.44 167 TYR B O 1
ATOM 4280 N N . GLY B 1 168 ? 5.617 -25.281 -9.586 1 92.06 168 GLY B N 1
ATOM 4281 C CA . GLY B 1 168 ? 4.719 -26.172 -10.297 1 92.06 168 GLY B CA 1
ATOM 4282 C C . GLY B 1 168 ? 4.668 -27.562 -9.688 1 92.06 168 GLY B C 1
ATOM 4283 O O . GLY B 1 168 ? 5.398 -27.859 -8.742 1 92.06 168 GLY B O 1
ATOM 4284 N N . ASP B 1 169 ? 3.779 -28.281 -10.195 1 92 169 ASP B N 1
ATOM 4285 C CA . ASP B 1 169 ? 3.541 -29.656 -9.789 1 92 169 ASP B CA 1
ATOM 4286 C C . ASP B 1 169 ? 3.643 -30.609 -10.977 1 92 169 ASP B C 1
ATOM 4288 O O . ASP B 1 169 ? 2.869 -30.516 -11.93 1 92 169 ASP B O 1
ATOM 4292 N N . ARG B 1 170 ? 4.555 -31.562 -10.836 1 89.75 170 ARG B N 1
ATOM 4293 C CA . ARG B 1 170 ? 4.773 -32.469 -11.945 1 89.75 170 ARG B CA 1
ATOM 4294 C C . ARG B 1 170 ? 3.539 -33.344 -12.195 1 89.75 170 ARG B C 1
ATOM 4296 O O . ARG B 1 170 ? 3.311 -33.812 -13.312 1 89.75 170 ARG B O 1
ATOM 4303 N N . ALA B 1 171 ? 2.752 -33.531 -11.203 1 88.81 171 ALA B N 1
ATOM 4304 C CA . ALA B 1 171 ? 1.51 -34.281 -11.375 1 88.81 171 ALA B CA 1
ATOM 4305 C C . ALA B 1 171 ? 0.534 -33.5 -12.266 1 88.81 171 ALA B C 1
ATOM 4307 O O . ALA B 1 171 ? -0.352 -34.125 -12.883 1 88.81 171 ALA B O 1
ATOM 4308 N N . VAL B 1 172 ? 0.708 -32.219 -12.359 1 89.5 172 VAL B N 1
ATOM 4309 C CA . VAL B 1 172 ? -0.167 -31.391 -13.172 1 89.5 172 VAL B CA 1
ATOM 4310 C C . VAL B 1 172 ? 0.465 -31.156 -14.539 1 89.5 172 VAL B C 1
ATOM 4312 O O . VAL B 1 172 ? -0.158 -31.422 -15.57 1 89.5 172 VAL B O 1
ATOM 4315 N N . LEU B 1 173 ? 1.702 -30.766 -14.57 1 87.56 173 LEU B N 1
ATOM 4316 C CA . LEU B 1 173 ? 2.311 -30.281 -15.805 1 87.56 173 LEU B CA 1
ATOM 4317 C C . LEU B 1 173 ? 3.119 -31.375 -16.484 1 87.56 173 LEU B C 1
ATOM 4319 O O . LEU B 1 173 ? 3.514 -31.25 -17.641 1 87.56 173 LEU B O 1
ATOM 4323 N N . GLY B 1 174 ? 3.354 -32.438 -15.773 1 83.94 174 GLY B N 1
ATOM 4324 C CA . GLY B 1 174 ? 4.047 -33.594 -16.359 1 83.94 174 GLY B CA 1
ATOM 4325 C C . GLY B 1 174 ? 5.535 -33.594 -16.062 1 83.94 174 GLY B C 1
ATOM 4326 O O . GLY B 1 174 ? 6.121 -32.531 -15.797 1 83.94 174 GLY B O 1
ATOM 4327 N N . GLU B 1 175 ? 6.137 -34.688 -16.234 1 84.62 175 GLU B N 1
ATOM 4328 C CA . GLU B 1 175 ? 7.566 -34.875 -16.031 1 84.62 175 GLU B CA 1
ATOM 4329 C C . GLU B 1 175 ? 8.383 -34.188 -17.109 1 84.62 175 GLU B C 1
ATOM 4331 O O . GLU B 1 175 ? 9.492 -33.719 -16.844 1 84.62 175 GLU B O 1
ATOM 4336 N N . GLY B 1 176 ? 7.785 -34.062 -18.234 1 81.38 176 GLY B N 1
ATOM 4337 C CA . GLY B 1 176 ? 8.461 -33.406 -19.359 1 81.38 176 GLY B CA 1
ATOM 4338 C C . GLY B 1 176 ? 8.789 -31.953 -19.109 1 81.38 176 GLY B C 1
ATOM 4339 O O . GLY B 1 176 ? 9.867 -31.484 -19.469 1 81.38 176 GLY B O 1
ATOM 4340 N N . HIS B 1 177 ? 7.918 -31.312 -18.469 1 82.06 177 HIS B N 1
ATOM 4341 C CA . HIS B 1 177 ? 8.148 -29.906 -18.156 1 82.06 177 HIS B CA 1
ATOM 4342 C C . HIS B 1 177 ? 9.328 -29.719 -17.219 1 82.06 177 HIS B C 1
ATOM 4344 O O . HIS B 1 177 ? 10.188 -28.875 -17.438 1 82.06 177 HIS B O 1
ATOM 4350 N N . LEU B 1 178 ? 9.328 -30.484 -16.219 1 80.88 178 LEU B N 1
ATOM 4351 C CA . LEU B 1 178 ? 10.414 -30.422 -15.25 1 80.88 178 LEU B CA 1
ATOM 4352 C C . LEU B 1 178 ? 11.75 -30.75 -15.914 1 80.88 178 LEU B C 1
ATOM 4354 O O . LEU B 1 178 ? 12.758 -30.109 -15.641 1 80.88 178 LEU B O 1
ATOM 4358 N N . GLN B 1 179 ? 11.695 -31.734 -16.75 1 82.44 179 GLN B N 1
ATOM 4359 C CA . GLN B 1 179 ? 12.914 -32.125 -17.453 1 82.44 179 GLN B CA 1
ATOM 4360 C C . GLN B 1 179 ? 13.414 -30.984 -18.344 1 82.44 179 GLN B C 1
ATOM 4362 O O . GLN B 1 179 ? 14.617 -30.734 -18.422 1 82.44 179 GLN B O 1
ATOM 4367 N N . THR B 1 180 ? 12.531 -30.344 -18.953 1 81.44 180 THR B N 1
ATOM 4368 C CA . THR B 1 180 ? 12.891 -29.203 -19.797 1 81.44 180 THR B CA 1
ATOM 4369 C C . THR B 1 180 ? 13.562 -28.109 -18.984 1 81.44 180 THR B C 1
ATOM 4371 O O . THR B 1 180 ? 14.539 -27.5 -19.422 1 81.44 180 THR B O 1
ATOM 4374 N N . LEU B 1 181 ? 13.055 -27.859 -17.859 1 82.19 181 LEU B N 1
ATOM 4375 C CA . LEU B 1 181 ? 13.641 -26.859 -16.969 1 82.19 181 LEU B CA 1
ATOM 4376 C C . LEU B 1 181 ? 15.047 -27.266 -16.547 1 82.19 181 LEU B C 1
ATOM 4378 O O . LEU B 1 181 ? 15.961 -26.453 -16.547 1 82.19 181 LEU B O 1
ATOM 4382 N N . LYS B 1 182 ? 15.156 -28.531 -16.234 1 81.94 182 LYS B N 1
ATOM 4383 C CA . LYS B 1 182 ? 16.453 -29.047 -15.812 1 81.94 182 LYS B CA 1
ATOM 4384 C C . LYS B 1 182 ? 17.484 -28.953 -16.953 1 81.94 182 LYS B C 1
ATOM 4386 O O . LYS B 1 182 ? 18.641 -28.594 -16.719 1 81.94 182 LYS B O 1
ATOM 4391 N N . ASP B 1 183 ? 17 -29.203 -18.125 1 81.69 183 ASP B N 1
ATOM 4392 C CA . ASP B 1 183 ? 17.875 -29.141 -19.281 1 81.69 183 ASP B CA 1
ATOM 4393 C C . ASP B 1 183 ? 18.281 -27.703 -19.578 1 81.69 183 ASP B C 1
ATOM 4395 O O . ASP B 1 183 ? 19.422 -27.453 -20 1 81.69 183 ASP B O 1
ATOM 4399 N N . THR B 1 184 ? 17.391 -26.844 -19.375 1 79.38 184 THR B N 1
ATOM 4400 C CA . THR B 1 184 ? 17.625 -25.438 -19.703 1 79.38 184 THR B CA 1
ATOM 4401 C C . THR B 1 184 ? 18.531 -24.797 -18.656 1 79.38 184 THR B C 1
ATOM 4403 O O . THR B 1 184 ? 19.484 -24.094 -19 1 79.38 184 THR B O 1
ATOM 4406 N N . TYR B 1 185 ? 18.25 -25.047 -17.359 1 81.56 185 TYR B N 1
ATOM 4407 C CA . TYR B 1 185 ? 18.938 -24.312 -16.297 1 81.56 185 TYR B CA 1
ATOM 4408 C C . TYR B 1 185 ? 19.953 -25.219 -15.602 1 81.56 185 TYR B C 1
ATOM 4410 O O . TYR B 1 185 ? 20.828 -24.719 -14.883 1 81.56 185 TYR B O 1
ATOM 4418 N N . GLY B 1 186 ? 19.844 -26.406 -15.852 1 72.75 186 GLY B N 1
ATOM 4419 C CA . GLY B 1 186 ? 20.766 -27.344 -15.234 1 72.75 186 GLY B CA 1
ATOM 4420 C C . GLY B 1 186 ? 20.141 -28.156 -14.117 1 72.75 186 GLY B C 1
ATOM 4421 O O . GLY B 1 186 ? 18.984 -27.938 -13.766 1 72.75 186 GLY B O 1
ATOM 4422 N N . GLN B 1 187 ? 20.703 -29.188 -13.562 1 65.69 187 GLN B N 1
ATOM 4423 C CA . GLN B 1 187 ? 20.25 -30.266 -12.672 1 65.69 187 GLN B CA 1
ATOM 4424 C C . GLN B 1 187 ? 19.766 -29.688 -11.336 1 65.69 187 GLN B C 1
ATOM 4426 O O . GLN B 1 187 ? 18.984 -30.328 -10.641 1 65.69 187 GLN B O 1
ATOM 4431 N N . GLU B 1 188 ? 19.844 -28.5 -11.148 1 79.5 188 GLU B N 1
ATOM 4432 C CA . GLU B 1 188 ? 19.531 -27.984 -9.812 1 79.5 188 GLU B CA 1
ATOM 4433 C C . GLU B 1 188 ? 18.141 -27.359 -9.766 1 79.5 188 GLU B C 1
ATOM 4435 O O . GLU B 1 188 ? 17.828 -26.609 -8.836 1 79.5 188 GLU B O 1
ATOM 4440 N N . ALA B 1 189 ? 17.281 -27.953 -10.477 1 84.44 189 ALA B N 1
ATOM 4441 C CA . ALA B 1 189 ? 15.906 -27.469 -10.406 1 84.44 189 ALA B CA 1
ATOM 4442 C C . ALA B 1 189 ? 15.109 -28.266 -9.367 1 84.44 189 ALA B C 1
ATOM 4444 O O . ALA B 1 189 ? 15.133 -29.484 -9.352 1 84.44 189 ALA B O 1
ATOM 4445 N N . GLN B 1 190 ? 14.484 -27.578 -8.484 1 90.75 190 GLN B N 1
ATOM 4446 C CA . GLN B 1 190 ? 13.711 -28.203 -7.41 1 90.75 190 GLN B CA 1
ATOM 4447 C C . GLN B 1 190 ? 12.227 -27.891 -7.555 1 90.75 190 GLN B C 1
ATOM 4449 O O . GLN B 1 190 ? 11.836 -26.734 -7.715 1 90.75 190 GLN B O 1
ATOM 4454 N N . GLU B 1 191 ? 11.484 -28.938 -7.504 1 93 191 GLU B N 1
ATOM 4455 C CA . GLU B 1 191 ? 10.031 -28.797 -7.531 1 93 191 GLU B CA 1
ATOM 4456 C C . GLU B 1 191 ? 9.5 -28.344 -6.176 1 93 191 GLU B C 1
ATOM 4458 O O . GLU B 1 191 ? 9.734 -29 -5.16 1 93 191 GLU B O 1
ATOM 4463 N N . CYS B 1 192 ? 8.742 -27.281 -6.16 1 95.19 192 CYS B N 1
ATOM 4464 C CA . CYS B 1 192 ? 8.219 -26.766 -4.902 1 95.19 192 CYS B CA 1
ATOM 4465 C C . CYS B 1 192 ? 6.734 -27.062 -4.758 1 95.19 192 CYS B C 1
ATOM 4467 O O . CYS B 1 192 ? 6.227 -27.188 -3.641 1 95.19 192 CYS B O 1
ATOM 4469 N N . GLY B 1 193 ? 6.062 -27.25 -5.91 1 95.25 193 GLY B N 1
ATOM 4470 C CA . GLY B 1 193 ? 4.613 -27.109 -5.922 1 95.25 193 GLY B CA 1
ATOM 4471 C C . GLY B 1 193 ? 4.141 -25.703 -6.203 1 95.25 193 GLY B C 1
ATOM 4472 O O . GLY B 1 193 ? 4.953 -24.781 -6.301 1 95.25 193 GLY B O 1
ATOM 4473 N N . TYR B 1 194 ? 2.82 -25.578 -6.305 1 95.31 194 TYR B N 1
ATOM 4474 C CA . TYR B 1 194 ? 2.26 -24.266 -6.582 1 95.31 194 TYR B CA 1
ATOM 4475 C C . TYR B 1 194 ? 2.346 -23.359 -5.355 1 95.31 194 TYR B C 1
ATOM 4477 O O . TYR B 1 194 ? 2.121 -23.812 -4.23 1 95.31 194 TYR B O 1
ATOM 4485 N N . VAL B 1 195 ? 2.664 -22.109 -5.59 1 96.19 195 VAL B N 1
ATOM 4486 C CA . VAL B 1 195 ? 2.74 -21.125 -4.512 1 96.19 195 VAL B CA 1
ATOM 4487 C C . VAL B 1 195 ? 1.383 -20.453 -4.324 1 96.19 195 VAL B C 1
ATOM 4489 O O . VAL B 1 195 ? 0.917 -19.734 -5.203 1 96.19 195 VAL B O 1
ATOM 4492 N N . SER B 1 196 ? 0.831 -20.734 -3.182 1 93.56 196 SER B N 1
ATOM 4493 C CA . SER B 1 196 ? -0.495 -20.203 -2.871 1 93.56 196 SER B CA 1
ATOM 4494 C C . SER B 1 196 ? -0.43 -19.172 -1.759 1 93.56 196 SER B C 1
ATOM 4496 O O . SER B 1 196 ? 0.214 -19.391 -0.731 1 93.56 196 SER B O 1
ATOM 4498 N N . ARG B 1 197 ? -1.148 -18.109 -1.958 1 88.25 197 ARG B N 1
ATOM 4499 C CA . ARG B 1 197 ? -1.297 -17.125 -0.89 1 88.25 197 ARG B CA 1
ATOM 4500 C C . ARG B 1 197 ? -2.406 -17.531 0.076 1 88.25 197 ARG B C 1
ATOM 4502 O O . ARG B 1 197 ? -2.516 -16.969 1.171 1 88.25 197 ARG B O 1
ATOM 4509 N N . PHE B 1 198 ? -3.225 -18.5 -0.298 1 84.62 198 PHE B N 1
ATOM 4510 C CA . PHE B 1 198 ? -4.359 -18.906 0.521 1 84.62 198 PHE B CA 1
ATOM 4511 C C . PHE B 1 198 ? -4.137 -20.297 1.101 1 84.62 198 PHE B C 1
ATOM 4513 O O . PHE B 1 198 ? -5.09 -20.984 1.485 1 84.62 198 PHE B O 1
ATOM 4520 N N . PHE B 1 199 ? -2.934 -20.688 1.158 1 80.69 199 PHE B N 1
ATOM 4521 C CA . PHE B 1 199 ? -2.662 -22.062 1.557 1 80.69 199 PHE B CA 1
ATOM 4522 C C . PHE B 1 199 ? -3.25 -22.344 2.932 1 80.69 199 PHE B C 1
ATOM 4524 O O . PHE B 1 199 ? -3.963 -23.344 3.111 1 80.69 199 PHE B O 1
ATOM 4531 N N . GLU B 1 200 ? -3.037 -21.469 3.883 1 77.56 200 GLU B N 1
ATOM 4532 C CA . GLU B 1 200 ? -3.521 -21.688 5.242 1 77.56 200 GLU B CA 1
ATOM 4533 C C . GLU B 1 200 ? -5.043 -21.578 5.312 1 77.56 200 GLU B C 1
ATOM 4535 O O . GLU B 1 200 ? -5.695 -22.375 5.984 1 77.56 200 GLU B O 1
ATOM 4540 N N . GLN B 1 201 ? -5.57 -20.609 4.68 1 76.25 201 GLN B N 1
ATOM 4541 C CA . GLN B 1 201 ? -7.016 -20.406 4.676 1 76.25 201 GLN B CA 1
ATOM 4542 C C . GLN B 1 201 ? -7.734 -21.594 4.031 1 76.25 201 GLN B C 1
ATOM 4544 O O . GLN B 1 201 ? -8.836 -21.953 4.445 1 76.25 201 GLN B O 1
ATOM 4549 N N . GLY B 1 202 ? -7.117 -22.109 3.01 1 76.19 202 GLY B N 1
ATOM 4550 C CA . GLY B 1 202 ? -7.715 -23.219 2.287 1 76.19 202 GLY B CA 1
ATOM 4551 C C . GLY B 1 202 ? -7.848 -24.484 3.127 1 76.19 202 GLY B C 1
ATOM 4552 O O . GLY B 1 202 ? -8.641 -25.359 2.807 1 76.19 202 GLY B O 1
ATOM 4553 N N . GLN B 1 203 ? -7.117 -24.469 4.129 1 71.69 203 GLN B N 1
ATOM 4554 C CA . GLN B 1 203 ? -7.164 -25.641 5.012 1 71.69 203 GLN B CA 1
ATOM 4555 C C . GLN B 1 203 ? -8.32 -25.516 6 1 71.69 203 GLN B C 1
ATOM 4557 O O . GLN B 1 203 ? -8.695 -26.516 6.637 1 71.69 203 GLN B O 1
ATOM 4562 N N . GLN B 1 204 ? -8.805 -24.203 6.008 1 70.88 204 GLN B N 1
ATOM 4563 C CA . GLN B 1 204 ? -9.93 -24 6.91 1 70.88 204 GLN B CA 1
ATOM 4564 C C . GLN B 1 204 ? -11.25 -24.312 6.223 1 70.88 204 GLN B C 1
ATOM 4566 O O . GLN B 1 204 ? -11.477 -23.922 5.074 1 70.88 204 GLN B O 1
ATOM 4571 N N . THR B 1 205 ? -12.047 -25.25 6.586 1 62.66 205 THR B N 1
ATOM 4572 C CA . THR B 1 205 ? -13.211 -25.812 5.914 1 62.66 205 THR B CA 1
ATOM 4573 C C . THR B 1 205 ? -14.445 -24.953 6.16 1 62.66 205 THR B C 1
ATOM 4575 O O . THR B 1 205 ? -15.406 -25 5.391 1 62.66 205 THR B O 1
ATOM 4578 N N . ASP B 1 206 ? -14.414 -24.125 7.078 1 66.56 206 ASP B N 1
ATOM 4579 C CA . ASP B 1 206 ? -15.727 -23.625 7.488 1 66.56 206 ASP B CA 1
ATOM 4580 C C . ASP B 1 206 ? -15.828 -22.109 7.293 1 66.56 206 ASP B C 1
ATOM 4582 O O . ASP B 1 206 ? -16.312 -21.406 8.172 1 66.56 206 ASP B O 1
ATOM 4586 N N . VAL B 1 207 ? -15.57 -21.766 6.004 1 67.81 207 VAL B N 1
ATOM 4587 C CA . VAL B 1 207 ? -15.781 -20.328 5.84 1 67.81 207 VAL B CA 1
ATOM 4588 C C . VAL B 1 207 ? -17.172 -20.078 5.25 1 67.81 207 VAL B C 1
ATOM 4590 O O . VAL B 1 207 ? -17.516 -20.641 4.215 1 67.81 207 VAL B O 1
ATOM 4593 N N . ALA B 1 208 ? -17.984 -19.328 5.992 1 80 208 ALA B N 1
ATOM 4594 C CA . ALA B 1 208 ? -19.328 -18.969 5.539 1 80 208 ALA B CA 1
ATOM 4595 C C . ALA B 1 208 ? -19.281 -18.203 4.219 1 80 208 ALA B C 1
ATOM 4597 O O . ALA B 1 208 ? -18.422 -17.344 4.031 1 80 208 ALA B O 1
ATOM 4598 N N . LYS B 1 209 ? -20.078 -18.734 3.195 1 87.88 209 LYS B N 1
ATOM 4599 C CA . LYS B 1 209 ? -20.172 -18.062 1.901 1 87.88 209 LYS B CA 1
ATOM 4600 C C . LYS B 1 209 ? -21.281 -17.016 1.9 1 87.88 209 LYS B C 1
ATOM 4602 O O . LYS B 1 209 ? -22.453 -17.359 1.975 1 87.88 209 LYS B O 1
ATOM 4607 N N . SER B 1 210 ? -20.875 -15.797 1.805 1 89.19 210 SER B N 1
ATOM 4608 C CA . SER B 1 210 ? -21.812 -14.688 1.862 1 89.19 210 SER B CA 1
ATOM 4609 C C . SER B 1 210 ? -22.281 -14.281 0.468 1 89.19 210 SER B C 1
ATOM 4611 O O . SER B 1 210 ? -23.297 -13.609 0.319 1 89.19 210 SER B O 1
ATOM 4613 N N . TYR B 1 211 ? -21.562 -14.781 -0.56 1 94.19 211 TYR B N 1
ATOM 4614 C CA . TYR B 1 211 ? -21.875 -14.352 -1.919 1 94.19 211 TYR B CA 1
ATOM 4615 C C . TYR B 1 211 ? -22.078 -15.555 -2.832 1 94.19 211 TYR B C 1
ATOM 4617 O O . TYR B 1 211 ? -21.438 -16.594 -2.66 1 94.19 211 TYR B O 1
ATOM 4625 N N . ALA B 1 212 ? -23.031 -15.312 -3.787 1 95.56 212 ALA B N 1
ATOM 4626 C CA . ALA B 1 212 ? -23.188 -16.312 -4.84 1 95.56 212 ALA B CA 1
ATOM 4627 C C . ALA B 1 212 ? -21.922 -16.453 -5.668 1 95.56 212 ALA B C 1
ATOM 4629 O O . ALA B 1 212 ? -21.5 -17.562 -6 1 95.56 212 ALA B O 1
ATOM 4630 N N . GLY B 1 213 ? -21.375 -15.289 -5.961 1 96.75 213 GLY B N 1
ATOM 4631 C CA . GLY B 1 213 ? -20.156 -15.359 -6.754 1 96.75 213 GLY B CA 1
ATOM 4632 C C . GLY B 1 213 ? -19.406 -14.047 -6.789 1 96.75 213 GLY B C 1
ATOM 4633 O O . GLY B 1 213 ? -19.906 -13.016 -6.332 1 96.75 213 GLY B O 1
ATOM 4634 N N . VAL B 1 214 ? -18.203 -14.18 -7.281 1 97.06 214 VAL B N 1
ATOM 4635 C CA . VAL B 1 214 ? -17.344 -13.023 -7.508 1 97.06 214 VAL B CA 1
ATOM 4636 C C . VAL B 1 214 ? -16.875 -13.008 -8.953 1 97.06 214 VAL B C 1
ATOM 4638 O O . VAL B 1 214 ? -16.562 -14.055 -9.523 1 97.06 214 VAL B O 1
ATOM 4641 N N . ILE B 1 215 ? -16.922 -11.844 -9.578 1 95.69 215 ILE B N 1
ATOM 4642 C CA . ILE B 1 215 ? -16.359 -11.609 -10.906 1 95.69 215 ILE B CA 1
ATOM 4643 C C . ILE B 1 215 ? -15.172 -10.648 -10.797 1 95.69 215 ILE B C 1
ATOM 4645 O O . ILE B 1 215 ? -15.312 -9.539 -10.266 1 95.69 215 ILE B O 1
ATOM 4649 N N . SER B 1 216 ? -14.039 -11.109 -11.25 1 92.75 216 SER B N 1
ATOM 4650 C CA . SER B 1 216 ? -12.875 -10.234 -11.195 1 92.75 216 SER B CA 1
ATOM 4651 C C . SER B 1 216 ? -12.156 -10.188 -12.539 1 92.75 216 SER B C 1
ATOM 4653 O O . SER B 1 216 ? -11.508 -11.156 -12.938 1 92.75 216 SER B O 1
ATOM 4655 N N . ILE B 1 217 ? -12.281 -9.039 -13.18 1 86.44 217 ILE B N 1
ATOM 4656 C CA . ILE B 1 217 ? -11.602 -8.75 -14.445 1 86.44 217 ILE B CA 1
ATOM 4657 C C . ILE B 1 217 ? -10.875 -7.414 -14.344 1 86.44 217 ILE B C 1
ATOM 4659 O O . ILE B 1 217 ? -11.391 -6.383 -14.773 1 86.44 217 ILE B O 1
ATOM 4663 N N . PRO B 1 218 ? -9.664 -7.488 -13.828 1 75.12 218 PRO B N 1
ATOM 4664 C CA . PRO B 1 218 ? -8.992 -6.242 -13.461 1 75.12 218 PRO B CA 1
ATOM 4665 C C . PRO B 1 218 ? -8.609 -5.395 -14.672 1 75.12 218 PRO B C 1
ATOM 4667 O O . PRO B 1 218 ? -8.523 -4.168 -14.57 1 75.12 218 PRO B O 1
ATOM 4670 N N . TRP B 1 219 ? -8.328 -6.004 -15.758 1 70.88 219 TRP B N 1
ATOM 4671 C CA . TRP B 1 219 ? -7.969 -5.266 -16.969 1 70.88 219 TRP B CA 1
ATOM 4672 C C . TRP B 1 219 ? -8.977 -5.52 -18.078 1 70.88 219 TRP B C 1
ATOM 4674 O O . TRP B 1 219 ? -9.242 -6.668 -18.438 1 70.88 219 TRP B O 1
ATOM 4684 N N . LEU B 1 220 ? -9.453 -4.34 -18.516 1 69.81 220 LEU B N 1
ATOM 4685 C CA . LEU B 1 220 ? -10.5 -4.484 -19.516 1 69.81 220 LEU B CA 1
ATOM 4686 C C . LEU B 1 220 ? -9.961 -4.215 -20.906 1 69.81 220 LEU B C 1
ATOM 4688 O O . LEU B 1 220 ? -9.195 -3.271 -21.109 1 69.81 220 LEU B O 1
ATOM 4692 N N . GLY B 1 221 ? -10.031 -5.18 -21.719 1 70.69 221 GLY B N 1
ATOM 4693 C CA . GLY B 1 221 ? -9.836 -5.031 -23.156 1 70.69 221 GLY B CA 1
ATOM 4694 C C . GLY B 1 221 ? -11.094 -5.312 -23.953 1 70.69 221 GLY B C 1
ATOM 4695 O O . GLY B 1 221 ? -12.172 -5.496 -23.391 1 70.69 221 GLY B O 1
ATOM 4696 N N . GLU B 1 222 ? -10.93 -5.168 -25.203 1 69.12 222 GLU B N 1
ATOM 4697 C CA . GLU B 1 222 ? -12.078 -5.355 -26.078 1 69.12 222 GLU B CA 1
ATOM 4698 C C . GLU B 1 222 ? -12.758 -6.691 -25.812 1 69.12 222 GLU B C 1
ATOM 4700 O O . GLU B 1 222 ? -13.992 -6.762 -25.719 1 69.12 222 GLU B O 1
ATOM 4705 N N . HIS B 1 223 ? -11.961 -7.68 -25.609 1 72.38 223 HIS B N 1
ATOM 4706 C CA . HIS B 1 223 ? -12.539 -9.016 -25.438 1 72.38 223 HIS B CA 1
ATOM 4707 C C . HIS B 1 223 ? -13.172 -9.172 -24.062 1 72.38 223 HIS B C 1
ATOM 4709 O O . HIS B 1 223 ? -14.227 -9.797 -23.938 1 72.38 223 HIS B O 1
ATOM 4715 N N . SER B 1 224 ? -12.625 -8.578 -23.094 1 84.62 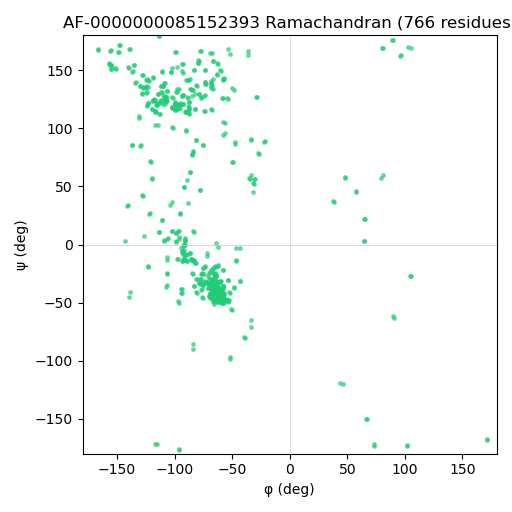224 SER B N 1
ATOM 4716 C CA . SER B 1 224 ? -13.211 -8.688 -21.766 1 84.62 224 SER B CA 1
ATOM 4717 C C . SER B 1 224 ? -14.555 -7.965 -21.688 1 84.62 224 SER B C 1
ATOM 4719 O O . SER B 1 224 ? -15.469 -8.414 -21 1 84.62 224 SER B O 1
ATOM 4721 N N . LEU B 1 225 ? -14.648 -6.953 -22.469 1 87.5 225 LEU B N 1
ATOM 4722 C CA . LEU B 1 225 ? -15.883 -6.18 -22.453 1 87.5 225 LEU B CA 1
ATOM 4723 C C . LEU B 1 225 ? -17.047 -7.004 -23.016 1 87.5 225 LEU B C 1
ATOM 4725 O O . LEU B 1 225 ? -18.172 -6.922 -22.516 1 87.5 225 LEU B O 1
ATOM 4729 N N . GLN B 1 226 ? -16.766 -7.797 -23.984 1 88.06 226 GLN B N 1
ATOM 4730 C CA . GLN B 1 226 ? -17.797 -8.602 -24.625 1 88.06 226 GLN B CA 1
ATOM 4731 C C . GLN B 1 226 ? -18.375 -9.641 -23.656 1 88.06 226 GLN B C 1
ATOM 4733 O O . GLN B 1 226 ? -19.594 -9.75 -23.516 1 88.06 226 GLN B O 1
ATOM 4738 N N . PHE B 1 227 ? -17.531 -10.352 -23.062 1 91.06 227 PHE B N 1
ATOM 4739 C CA . PHE B 1 227 ? -18.094 -11.391 -22.203 1 91.06 227 PHE B CA 1
ATOM 4740 C C . PHE B 1 227 ? -18.656 -10.797 -20.922 1 91.06 227 PHE B C 1
ATOM 4742 O O . PHE B 1 227 ? -19.562 -11.375 -20.312 1 91.06 227 PHE B O 1
ATOM 4749 N N . LEU B 1 228 ? -18.156 -9.664 -20.516 1 93.5 228 LEU B N 1
ATOM 4750 C CA . LEU B 1 228 ? -18.75 -9 -19.359 1 93.5 228 LEU B CA 1
ATOM 4751 C C . LEU B 1 228 ? -20.172 -8.523 -19.672 1 93.5 228 LEU B C 1
ATOM 4753 O O . LEU B 1 228 ? -21.031 -8.547 -18.797 1 93.5 228 LEU B O 1
ATOM 4757 N N . GLN B 1 229 ? -20.328 -8.086 -20.906 1 94.12 229 GLN B N 1
ATOM 4758 C CA . GLN B 1 229 ? -21.688 -7.727 -21.328 1 94.12 229 GLN B CA 1
ATOM 4759 C C . GLN B 1 229 ? -22.625 -8.93 -21.266 1 94.12 229 GLN B C 1
ATOM 4761 O O . GLN B 1 229 ? -23.75 -8.82 -20.797 1 94.12 229 GLN B O 1
ATOM 4766 N N . ALA B 1 230 ? -22.156 -10 -21.766 1 95.19 230 ALA B N 1
ATOM 4767 C CA . ALA B 1 230 ? -22.938 -11.234 -21.703 1 95.19 230 ALA B CA 1
ATOM 4768 C C . ALA B 1 230 ? -23.25 -11.625 -20.266 1 95.19 230 ALA B C 1
ATOM 4770 O O . ALA B 1 230 ? -24.344 -12.078 -19.953 1 95.19 230 ALA B O 1
ATOM 4771 N N . LEU B 1 231 ? -22.297 -11.469 -19.375 1 96.19 231 LEU B N 1
ATOM 4772 C CA . LEU B 1 231 ? -22.484 -11.781 -17.953 1 96.19 231 LEU B CA 1
ATOM 4773 C C . LEU B 1 231 ? -23.516 -10.859 -17.328 1 96.19 231 LEU B C 1
ATOM 4775 O O . LEU B 1 231 ? -24.328 -11.289 -16.5 1 96.19 231 LEU B O 1
ATOM 4779 N N . LEU B 1 232 ? -23.375 -9.578 -17.688 1 96.88 232 LEU B N 1
ATOM 4780 C CA . LEU B 1 232 ? -24.344 -8.617 -17.203 1 96.88 232 LEU B CA 1
ATOM 4781 C C . LEU B 1 232 ? -25.766 -9.055 -17.562 1 96.88 232 LEU B C 1
ATOM 4783 O O . LEU B 1 232 ? -26.656 -9.078 -16.703 1 96.88 232 LEU B O 1
ATOM 4787 N N . VAL B 1 233 ? -25.969 -9.422 -18.781 1 96.62 233 VAL B N 1
ATOM 4788 C CA . VAL B 1 233 ? -27.266 -9.859 -19.266 1 96.62 233 VAL B CA 1
ATOM 4789 C C . VAL B 1 233 ? -27.688 -11.125 -18.531 1 96.62 233 VAL B C 1
ATOM 4791 O O . VAL B 1 233 ? -28.844 -11.258 -18.125 1 96.62 233 VAL B O 1
ATOM 4794 N N . ALA B 1 234 ? -26.812 -12.031 -18.344 1 96.5 234 ALA B N 1
ATOM 4795 C CA . ALA B 1 234 ? -27.109 -13.273 -17.641 1 96.5 234 ALA B CA 1
ATOM 4796 C C . ALA B 1 234 ? -27.594 -13 -16.219 1 96.5 234 ALA B C 1
ATOM 4798 O O . ALA B 1 234 ? -28.578 -13.594 -15.766 1 96.5 234 ALA B O 1
ATOM 4799 N N . LEU B 1 235 ? -26.953 -12.125 -15.484 1 96.5 235 LEU B N 1
ATOM 4800 C CA . LEU B 1 235 ? -27.297 -11.828 -14.102 1 96.5 235 LEU B CA 1
ATOM 4801 C C . LEU B 1 235 ? -28.594 -11.023 -14.016 1 96.5 235 LEU B C 1
ATOM 4803 O O . LEU B 1 235 ? -29.328 -11.141 -13.039 1 96.5 235 LEU B O 1
ATOM 4807 N N . GLU B 1 236 ? -28.75 -10.188 -15.055 1 96.31 236 GLU B N 1
ATOM 4808 C CA . GLU B 1 236 ? -30.031 -9.477 -15.133 1 96.31 236 GLU B CA 1
ATOM 4809 C C . GLU B 1 236 ? -31.203 -10.453 -15.258 1 96.31 236 GLU B C 1
ATOM 4811 O O . GLU B 1 236 ? -32.219 -10.297 -14.586 1 96.31 236 GLU B O 1
ATOM 4816 N N . ASN B 1 237 ? -31.031 -11.406 -16.047 1 94.75 237 ASN B N 1
ATOM 4817 C CA . ASN B 1 237 ? -32.062 -12.391 -16.328 1 94.75 237 ASN B CA 1
ATOM 4818 C C . ASN B 1 237 ? -32.438 -13.203 -15.094 1 94.75 237 ASN B C 1
ATOM 4820 O O . ASN B 1 237 ? -33.594 -13.531 -14.875 1 94.75 237 ASN B O 1
ATOM 4824 N N . VAL B 1 238 ? -31.469 -13.523 -14.305 1 93.38 238 VAL B N 1
ATOM 4825 C CA . VAL B 1 238 ? -31.688 -14.406 -13.164 1 93.38 238 VAL B CA 1
ATOM 4826 C C . VAL B 1 238 ? -32.188 -13.594 -11.969 1 93.38 238 VAL B C 1
ATOM 4828 O O . VAL B 1 238 ? -32.812 -14.148 -11.055 1 93.38 238 VAL B O 1
ATOM 4831 N N . GLY B 1 239 ? -31.891 -12.336 -11.945 1 90.94 239 GLY B N 1
ATOM 4832 C CA . GLY B 1 239 ? -32.25 -11.5 -10.812 1 90.94 239 GLY B CA 1
ATOM 4833 C C . GLY B 1 239 ? -31.516 -11.875 -9.539 1 90.94 239 GLY B C 1
ATOM 4834 O O . GLY B 1 239 ? -30.344 -12.289 -9.586 1 90.94 239 GLY B O 1
ATOM 4835 N N . GLY B 1 240 ? -32.125 -11.664 -8.438 1 91.69 240 GLY B N 1
ATOM 4836 C CA . GLY B 1 240 ? -31.484 -11.914 -7.156 1 91.69 240 GLY B CA 1
ATOM 4837 C C . GLY B 1 240 ? -31.562 -13.359 -6.711 1 91.69 240 GLY B C 1
ATOM 4838 O O . GLY B 1 240 ? -31.25 -13.68 -5.562 1 91.69 240 GLY B O 1
ATOM 4839 N N . GLY B 1 241 ? -31.984 -14.227 -7.586 1 92.25 241 GLY B N 1
ATOM 4840 C CA . GLY B 1 241 ? -32.312 -15.602 -7.23 1 92.25 241 GLY B CA 1
ATOM 4841 C C . GLY B 1 241 ? -31.094 -16.406 -6.781 1 92.25 241 GLY B C 1
ATOM 4842 O O . GLY B 1 241 ? -31.219 -17.328 -5.977 1 92.25 241 GLY B O 1
ATOM 4843 N N . TRP B 1 242 ? -29.922 -16.109 -7.27 1 94.44 242 TRP B N 1
ATOM 4844 C CA . TRP B 1 242 ? -28.719 -16.859 -6.949 1 94.44 242 TRP B CA 1
ATOM 4845 C C . TRP B 1 242 ? -28.016 -16.266 -5.734 1 94.44 242 TRP B C 1
ATOM 4847 O O . TRP B 1 242 ? -27.094 -16.875 -5.18 1 94.44 242 TRP B O 1
ATOM 4857 N N . GLY B 1 243 ? -28.484 -15.086 -5.246 1 95.06 243 GLY B N 1
ATOM 4858 C CA . GLY B 1 243 ? -27.797 -14.391 -4.172 1 95.06 243 GLY B CA 1
ATOM 4859 C C . GLY B 1 243 ? -26.953 -13.227 -4.656 1 95.06 243 GLY B C 1
ATOM 4860 O O . GLY B 1 243 ? -26.938 -12.914 -5.848 1 95.06 243 GLY B O 1
ATOM 4861 N N . PRO B 1 244 ? -26.203 -12.633 -3.793 1 96.44 244 PRO B N 1
ATOM 4862 C CA . PRO B 1 244 ? -25.453 -11.414 -4.129 1 96.44 244 PRO B CA 1
ATOM 4863 C C . PRO B 1 244 ? -24.125 -11.711 -4.82 1 96.44 244 PRO B C 1
ATOM 4865 O O . PRO B 1 244 ? -23.5 -12.742 -4.551 1 96.44 244 PRO B O 1
ATOM 4868 N N . TRP B 1 245 ? -23.719 -10.734 -5.688 1 97.12 245 TRP B N 1
ATOM 4869 C CA . TRP B 1 245 ? -22.484 -10.836 -6.445 1 97.12 245 TRP B CA 1
ATOM 4870 C C . TRP B 1 245 ? -21.578 -9.648 -6.164 1 97.12 245 TRP B C 1
ATOM 4872 O O . TRP B 1 245 ? -22.047 -8.523 -5.977 1 97.12 245 TRP B O 1
ATOM 4882 N N . ARG B 1 246 ? -20.312 -9.969 -6.086 1 96.5 246 ARG B N 1
ATOM 4883 C CA . ARG B 1 246 ? -19.297 -8.922 -6.039 1 96.5 246 ARG B CA 1
ATOM 4884 C C . ARG B 1 246 ? -18.516 -8.859 -7.344 1 96.5 246 ARG B C 1
ATOM 4886 O O . ARG B 1 246 ? -18 -9.875 -7.809 1 96.5 246 ARG B O 1
ATOM 4893 N N . ILE B 1 247 ? -18.5 -7.684 -7.957 1 96.12 247 ILE B N 1
ATOM 4894 C CA . ILE B 1 247 ? -17.859 -7.523 -9.258 1 96.12 247 ILE B CA 1
ATOM 4895 C C . ILE B 1 247 ? -16.719 -6.531 -9.156 1 96.12 247 ILE B C 1
ATOM 4897 O O . ILE B 1 247 ? -16.891 -5.395 -8.711 1 96.12 247 ILE B O 1
ATOM 4901 N N . PHE B 1 248 ? -15.531 -7 -9.578 1 91.44 248 PHE B N 1
ATOM 4902 C CA . PHE B 1 248 ? -14.344 -6.156 -9.562 1 91.44 248 PHE B CA 1
ATOM 4903 C C . PHE B 1 248 ? -13.875 -5.863 -10.984 1 91.44 248 PHE B C 1
ATOM 4905 O O . PHE B 1 248 ? -13.391 -6.762 -11.68 1 91.44 248 PHE B O 1
ATOM 4912 N N . MET B 1 249 ? -13.984 -4.629 -11.398 1 88.88 249 MET B N 1
ATOM 4913 C CA . MET B 1 249 ? -13.57 -4.195 -12.734 1 88.88 249 MET B CA 1
ATOM 4914 C C . MET B 1 249 ? -13.25 -2.705 -12.742 1 88.88 249 MET B C 1
ATOM 4916 O O . MET B 1 249 ? -13.695 -1.963 -11.867 1 88.88 249 MET B O 1
ATOM 4920 N N . ASP B 1 250 ? -12.398 -2.402 -13.711 1 80.56 250 ASP B N 1
ATOM 4921 C CA . ASP B 1 250 ? -12.102 -0.985 -13.883 1 80.56 250 ASP B CA 1
ATOM 4922 C C . ASP B 1 250 ? -13.18 -0.292 -14.711 1 80.56 250 ASP B C 1
ATOM 4924 O O . ASP B 1 250 ? -13.352 -0.592 -15.891 1 80.56 250 ASP B O 1
ATOM 4928 N N . GLY B 1 251 ? -13.891 0.675 -14.102 1 74.81 251 GLY B N 1
ATOM 4929 C CA . GLY B 1 251 ? -14.969 1.385 -14.781 1 74.81 251 GLY B CA 1
ATOM 4930 C C . GLY B 1 251 ? -14.523 2.703 -15.391 1 74.81 251 GLY B C 1
ATOM 4931 O O . GLY B 1 251 ? -15.352 3.502 -15.82 1 74.81 251 GLY B O 1
ATOM 4932 N N . GLU B 1 252 ? -13.289 3.021 -15.352 1 72.06 252 GLU B N 1
ATOM 4933 C CA . GLU B 1 252 ? -12.867 4.352 -15.773 1 72.06 252 GLU B CA 1
ATOM 4934 C C . GLU B 1 252 ? -12.18 4.305 -17.141 1 72.06 252 GLU B C 1
ATOM 4936 O O . GLU B 1 252 ? -11.781 5.344 -17.672 1 72.06 252 GLU B O 1
ATOM 4941 N N . GLY B 1 253 ? -12.133 3.238 -17.797 1 72.5 253 GLY B N 1
ATOM 4942 C CA . GLY B 1 253 ? -11.406 3.127 -19.062 1 72.5 253 GLY B CA 1
ATOM 4943 C C . GLY B 1 253 ? -12.211 3.588 -20.266 1 72.5 253 GLY B C 1
ATOM 4944 O O . GLY B 1 253 ? -12.406 4.789 -20.453 1 72.5 253 GLY B O 1
ATOM 4945 N N . SER B 1 254 ? -12.914 2.914 -20.922 1 80.5 254 SER B N 1
ATOM 4946 C CA . SER B 1 254 ? -13.688 3.191 -22.125 1 80.5 254 SER B CA 1
ATOM 4947 C C . SER B 1 254 ? -15.148 3.479 -21.797 1 80.5 254 SER B C 1
ATOM 4949 O O . SER B 1 254 ? -15.625 3.129 -20.719 1 80.5 254 SER B O 1
ATOM 4951 N N . PRO B 1 255 ? -15.766 4.246 -22.641 1 86.25 255 PRO B N 1
ATOM 4952 C CA . PRO B 1 255 ? -17.203 4.441 -22.438 1 86.25 255 PRO B CA 1
ATOM 4953 C C . PRO B 1 255 ? -17.953 3.131 -22.219 1 86.25 255 PRO B C 1
ATOM 4955 O O . PRO B 1 255 ? -18.891 3.078 -21.422 1 86.25 255 PRO B O 1
ATOM 4958 N N . GLU B 1 256 ? -17.5 2.145 -22.922 1 89.19 256 GLU B N 1
ATOM 4959 C CA . GLU B 1 256 ? -18.125 0.834 -22.766 1 89.19 256 GLU B CA 1
ATOM 4960 C C . GLU B 1 256 ? -17.906 0.283 -21.359 1 89.19 256 GLU B C 1
ATOM 4962 O O . GLU B 1 256 ? -18.812 -0.296 -20.766 1 89.19 256 GLU B O 1
ATOM 4967 N N . ALA B 1 257 ? -16.75 0.435 -20.891 1 89.25 257 ALA B N 1
ATOM 4968 C CA . ALA B 1 257 ? -16.422 0.003 -19.531 1 89.25 257 ALA B CA 1
ATOM 4969 C C . ALA B 1 257 ? -17.297 0.733 -18.516 1 89.25 257 ALA B C 1
ATOM 4971 O O . ALA B 1 257 ? -17.797 0.119 -17.562 1 89.25 257 ALA B O 1
ATOM 4972 N N . LYS B 1 258 ? -17.438 1.999 -18.781 1 89.44 258 LYS B N 1
ATOM 4973 C CA . LYS B 1 258 ? -18.266 2.811 -17.891 1 89.44 258 LYS B CA 1
ATOM 4974 C C . LYS B 1 258 ? -19.719 2.34 -17.906 1 89.44 258 LYS B C 1
ATOM 4976 O O . LYS B 1 258 ? -20.359 2.26 -16.859 1 89.44 258 LYS B O 1
ATOM 4981 N N . ARG B 1 259 ? -20.188 2.055 -19.016 1 93.06 259 ARG B N 1
ATOM 4982 C CA . ARG B 1 259 ? -21.547 1.577 -19.156 1 93.06 259 ARG B CA 1
ATOM 4983 C C . ARG B 1 259 ? -21.75 0.236 -18.453 1 93.06 259 ARG B C 1
ATOM 4985 O O . ARG B 1 259 ? -22.75 0.02 -17.781 1 93.06 259 ARG B O 1
ATOM 4992 N N . LEU B 1 260 ? -20.828 -0.641 -18.641 1 93.81 260 LEU B N 1
ATOM 4993 C CA . LEU B 1 260 ? -20.906 -1.951 -18 1 93.81 260 LEU B CA 1
ATOM 4994 C C . LEU B 1 260 ? -20.859 -1.818 -16.484 1 93.81 260 LEU B C 1
ATOM 4996 O O . LEU B 1 260 ? -21.625 -2.482 -15.773 1 93.81 260 LEU B O 1
ATOM 5000 N N . TYR B 1 261 ? -19.922 -1.015 -16.062 1 92.5 261 TYR B N 1
ATOM 5001 C CA . TYR B 1 261 ? -19.812 -0.754 -14.625 1 92.5 261 TYR B CA 1
ATOM 5002 C C . TYR B 1 261 ? -21.156 -0.278 -14.062 1 92.5 261 TYR B C 1
ATOM 5004 O O . TYR B 1 261 ? -21.641 -0.809 -13.062 1 92.5 261 TYR B O 1
ATOM 5012 N N . ALA B 1 262 ? -21.781 0.676 -14.711 1 94 262 ALA B N 1
ATOM 5013 C CA . ALA B 1 262 ? -23.078 1.204 -14.305 1 94 262 ALA B CA 1
ATOM 5014 C C . ALA B 1 262 ? -24.172 0.135 -14.406 1 94 262 ALA B C 1
ATOM 5016 O O . ALA B 1 262 ? -25.078 0.085 -13.578 1 94 262 ALA B O 1
ATOM 5017 N N . GLY B 1 263 ? -24.109 -0.629 -15.414 1 95.75 263 GLY B N 1
ATOM 5018 C CA . GLY B 1 263 ? -25.062 -1.713 -15.602 1 95.75 263 GLY B CA 1
ATOM 5019 C C . GLY B 1 263 ? -25.078 -2.701 -14.453 1 95.75 263 GLY B C 1
ATOM 5020 O O . GLY B 1 263 ? -26.125 -3.035 -13.914 1 95.75 263 GLY B O 1
ATOM 5021 N N . PHE B 1 264 ? -23.891 -3.15 -14.086 1 96.19 264 PHE B N 1
ATOM 5022 C CA . PHE B 1 264 ? -23.781 -4.047 -12.945 1 96.19 264 PHE B CA 1
ATOM 5023 C C . PHE B 1 264 ? -24.266 -3.367 -11.664 1 96.19 264 PHE B C 1
ATOM 5025 O O . PHE B 1 264 ? -24.953 -3.982 -10.852 1 96.19 264 PHE B O 1
ATOM 5032 N N . ALA B 1 265 ? -23.891 -2.117 -11.516 1 92.44 265 ALA B N 1
ATOM 5033 C CA . ALA B 1 265 ? -24.219 -1.362 -10.312 1 92.44 265 ALA B CA 1
ATOM 5034 C C . ALA B 1 265 ? -25.734 -1.171 -10.195 1 92.44 265 ALA B C 1
ATOM 5036 O O . ALA B 1 265 ? -26.25 -0.97 -9.094 1 92.44 265 ALA B O 1
ATOM 5037 N N . ALA B 1 266 ? -26.422 -1.172 -11.258 1 94.31 266 ALA B N 1
ATOM 5038 C CA . ALA B 1 266 ? -27.875 -0.96 -11.273 1 94.31 266 ALA B CA 1
ATOM 5039 C C . ALA B 1 266 ? -28.609 -2.201 -10.789 1 94.31 266 ALA B C 1
ATOM 5041 O O . ALA B 1 266 ? -29.797 -2.135 -10.469 1 94.31 266 ALA B O 1
ATOM 5042 N N . LEU B 1 267 ? -27.969 -3.326 -10.828 1 95.38 267 LEU B N 1
ATOM 5043 C CA . LEU B 1 267 ? -28.594 -4.551 -10.344 1 95.38 267 LEU B CA 1
ATOM 5044 C C . LEU B 1 267 ? -28.547 -4.625 -8.82 1 95.38 267 LEU B C 1
ATOM 5046 O O . LEU B 1 267 ? -27.469 -4.547 -8.227 1 95.38 267 LEU B O 1
ATOM 5050 N N . ASP B 1 268 ? -29.578 -4.863 -8.133 1 93 268 ASP B N 1
ATOM 5051 C CA . ASP B 1 268 ? -29.688 -4.836 -6.68 1 93 268 ASP B CA 1
ATOM 5052 C C . ASP B 1 268 ? -28.828 -5.914 -6.035 1 93 268 ASP B C 1
ATOM 5054 O O . ASP B 1 268 ? -28.359 -5.754 -4.906 1 93 268 ASP B O 1
ATOM 5058 N N . HIS B 1 269 ? -28.625 -6.945 -6.766 1 95.25 269 HIS B N 1
ATOM 5059 C CA . HIS B 1 269 ? -27.906 -8.078 -6.191 1 95.25 269 HIS B CA 1
ATOM 5060 C C . HIS B 1 269 ? -26.422 -8.039 -6.566 1 95.25 269 HIS B C 1
ATOM 5062 O O . HIS B 1 269 ? -25.703 -9.008 -6.352 1 95.25 269 HIS B O 1
ATOM 5068 N N . CYS B 1 270 ? -25.969 -6.871 -7.129 1 96.06 270 CYS B N 1
ATOM 5069 C CA . CYS B 1 270 ? -24.562 -6.734 -7.504 1 96.06 270 CYS B CA 1
ATOM 5070 C C . CYS B 1 270 ? -23.938 -5.527 -6.828 1 96.06 270 CYS B C 1
ATOM 5072 O O . CYS B 1 270 ? -24.562 -4.477 -6.703 1 96.06 270 CYS B O 1
ATOM 5074 N N . ARG B 1 271 ? -22.781 -5.793 -6.355 1 93.38 271 ARG B N 1
ATOM 5075 C CA . ARG B 1 271 ? -21.922 -4.703 -5.902 1 93.38 271 ARG B CA 1
ATOM 5076 C C . ARG B 1 271 ? -20.656 -4.609 -6.75 1 93.38 271 ARG B C 1
ATOM 5078 O O . ARG B 1 271 ? -19.875 -5.555 -6.805 1 93.38 271 ARG B O 1
ATOM 5085 N N . VAL B 1 272 ? -20.453 -3.494 -7.391 1 92.5 272 VAL B N 1
ATOM 5086 C CA . VAL B 1 272 ? -19.312 -3.328 -8.289 1 92.5 272 VAL B CA 1
ATOM 5087 C C . VAL B 1 272 ? -18.281 -2.422 -7.645 1 92.5 272 VAL B C 1
ATOM 5089 O O . VAL B 1 272 ? -18.625 -1.419 -7.016 1 92.5 272 VAL B O 1
ATOM 5092 N N . GLU B 1 273 ? -17.047 -2.838 -7.672 1 86.81 273 GLU B N 1
ATOM 5093 C CA . GLU B 1 273 ? -15.93 -2.119 -7.074 1 86.81 273 GLU B CA 1
ATOM 5094 C C . GLU B 1 273 ? -14.727 -2.096 -8.016 1 86.81 273 GLU B C 1
ATOM 5096 O O . GLU B 1 273 ? -14.602 -2.955 -8.891 1 86.81 273 GLU B O 1
ATOM 5101 N N . PRO B 1 274 ? -13.852 -1.105 -7.906 1 79.5 274 PRO B N 1
ATOM 5102 C CA . PRO B 1 274 ? -12.586 -1.158 -8.648 1 79.5 274 PRO B CA 1
ATOM 5103 C C . PRO B 1 274 ? -11.711 -2.334 -8.227 1 79.5 274 PRO B C 1
ATOM 5105 O O . PRO B 1 274 ? -11.852 -2.855 -7.117 1 79.5 274 PRO B O 1
ATOM 5108 N N . PRO B 1 275 ? -10.867 -2.713 -9.148 1 78.94 275 PRO B N 1
ATOM 5109 C CA . PRO B 1 275 ? -9.945 -3.781 -8.766 1 78.94 275 PRO B CA 1
ATOM 5110 C C . PRO B 1 275 ? -9.109 -3.422 -7.539 1 78.94 275 PRO B C 1
ATOM 5112 O O . PRO B 1 275 ? -8.719 -2.264 -7.367 1 78.94 275 PRO B O 1
ATOM 5115 N N . GLY B 1 276 ? -8.859 -4.402 -6.699 1 71.25 276 GLY B N 1
ATOM 5116 C CA . GLY B 1 276 ? -8.094 -4.18 -5.484 1 71.25 276 GLY B CA 1
ATOM 5117 C C . GLY B 1 276 ? -8.094 -5.371 -4.547 1 71.25 276 GLY B C 1
ATOM 5118 O O . GLY B 1 276 ? -8.57 -6.449 -4.91 1 71.25 276 GLY B O 1
ATOM 5119 N N . ARG B 1 277 ? -7.637 -5.148 -3.393 1 70.56 277 ARG B N 1
ATOM 5120 C CA . ARG B 1 277 ? -7.453 -6.223 -2.424 1 70.56 277 ARG B CA 1
ATOM 5121 C C . ARG B 1 277 ? -8.797 -6.762 -1.942 1 70.56 277 ARG B C 1
ATOM 5123 O O . ARG B 1 277 ? -8.875 -7.883 -1.435 1 70.56 277 ARG B O 1
ATOM 5130 N N . ALA B 1 278 ? -9.789 -5.926 -2.055 1 75.56 278 ALA B N 1
ATOM 5131 C CA . ALA B 1 278 ? -11.102 -6.359 -1.59 1 75.56 278 ALA B CA 1
ATOM 5132 C C . ALA B 1 278 ? -11.547 -7.629 -2.312 1 75.56 278 ALA B C 1
ATOM 5134 O O . ALA B 1 278 ? -12.367 -8.391 -1.795 1 75.56 278 ALA B O 1
ATOM 5135 N N . TYR B 1 279 ? -10.953 -7.824 -3.457 1 86.31 279 TYR B N 1
ATOM 5136 C CA . TYR B 1 279 ? -11.273 -9.016 -4.242 1 86.31 279 TYR B CA 1
ATOM 5137 C C . TYR B 1 279 ? -10.906 -10.281 -3.48 1 86.31 279 TYR B C 1
ATOM 5139 O O . TYR B 1 279 ? -11.641 -11.273 -3.527 1 86.31 279 TYR B O 1
ATOM 5147 N N . LEU B 1 280 ? -9.836 -10.281 -2.793 1 83.88 280 LEU B N 1
ATOM 5148 C CA . LEU B 1 280 ? -9.359 -11.484 -2.111 1 83.88 280 LEU B CA 1
ATOM 5149 C C . LEU B 1 280 ? -10.336 -11.906 -1.018 1 83.88 280 LEU B C 1
ATOM 5151 O O . LEU B 1 280 ? -10.633 -13.094 -0.868 1 83.88 280 LEU B O 1
ATOM 5155 N N . GLN B 1 281 ? -10.805 -10.914 -0.345 1 82.94 281 GLN B N 1
ATOM 5156 C CA . GLN B 1 281 ? -11.805 -11.211 0.676 1 82.94 281 GLN B CA 1
ATOM 5157 C C . GLN B 1 281 ? -13.102 -11.711 0.049 1 82.94 281 GLN B C 1
ATOM 5159 O O . GLN B 1 281 ? -13.727 -12.641 0.558 1 82.94 281 GLN B O 1
ATOM 5164 N N . ALA B 1 282 ? -13.469 -11.086 -0.982 1 90.56 282 ALA B N 1
ATOM 5165 C CA . ALA B 1 282 ? -14.695 -11.484 -1.674 1 90.56 282 ALA B CA 1
ATOM 5166 C C . ALA B 1 282 ? -14.578 -12.914 -2.203 1 90.56 282 ALA B C 1
ATOM 5168 O O . ALA B 1 282 ? -15.547 -13.68 -2.158 1 90.56 282 ALA B O 1
ATOM 5169 N N . LEU B 1 283 ? -13.43 -13.211 -2.689 1 93.31 283 LEU B N 1
ATOM 5170 C CA . LEU B 1 283 ? -13.203 -14.547 -3.234 1 93.31 283 LEU B CA 1
ATOM 5171 C C . LEU B 1 283 ? -13.406 -15.617 -2.16 1 93.31 283 LEU B C 1
ATOM 5173 O O . LEU B 1 283 ? -14.086 -16.609 -2.391 1 93.31 283 LEU B O 1
ATOM 5177 N N . THR B 1 284 ? -12.891 -15.375 -0.994 1 90.5 284 THR B N 1
ATOM 5178 C CA . THR B 1 284 ? -12.984 -16.328 0.101 1 90.5 284 THR B CA 1
ATOM 5179 C C . THR B 1 284 ? -14.438 -16.531 0.531 1 90.5 284 THR B C 1
ATOM 5181 O O . THR B 1 284 ? -14.797 -17.578 1.067 1 90.5 284 THR B O 1
ATOM 5184 N N . ALA B 1 285 ? -15.25 -15.531 0.274 1 91.25 285 ALA B N 1
ATOM 5185 C CA . ALA B 1 285 ? -16.625 -15.547 0.75 1 91.25 285 ALA B CA 1
ATOM 5186 C C . ALA B 1 285 ? -17.594 -15.906 -0.377 1 91.25 285 ALA B C 1
ATOM 5188 O O . ALA B 1 285 ? -18.812 -15.773 -0.23 1 91.25 285 ALA B O 1
ATOM 5189 N N . SER B 1 286 ? -17.094 -16.359 -1.48 1 94.75 286 SER B N 1
ATOM 5190 C CA . SER B 1 286 ? -17.953 -16.594 -2.635 1 94.75 286 SER B CA 1
ATOM 5191 C C . SER B 1 286 ? -18.078 -18.094 -2.922 1 94.75 286 SER B C 1
ATOM 5193 O O . SER B 1 286 ? -17.125 -18.859 -2.723 1 94.75 286 SER B O 1
ATOM 5195 N N . ARG B 1 287 ? -19.219 -18.469 -3.451 1 94.31 287 ARG B N 1
ATOM 5196 C CA . ARG B 1 287 ? -19.453 -19.859 -3.832 1 94.31 287 ARG B CA 1
ATOM 5197 C C . ARG B 1 287 ? -18.75 -20.188 -5.145 1 94.31 287 ARG B C 1
ATOM 5199 O O . ARG B 1 287 ? -18.266 -21.297 -5.328 1 94.31 287 ARG B O 1
ATOM 5206 N N . ILE B 1 288 ? -18.797 -19.234 -6.043 1 95.81 288 ILE B N 1
ATOM 5207 C CA . ILE B 1 288 ? -18.125 -19.453 -7.324 1 95.81 288 ILE B CA 1
ATOM 5208 C C . ILE B 1 288 ? -17.406 -18.188 -7.758 1 95.81 288 ILE B C 1
ATOM 5210 O O . ILE B 1 288 ? -17.594 -17.125 -7.164 1 95.81 288 ILE B O 1
ATOM 5214 N N . ALA B 1 289 ? -16.547 -18.328 -8.789 1 96.56 289 ALA B N 1
ATOM 5215 C CA . ALA B 1 289 ? -15.82 -17.172 -9.305 1 96.56 289 ALA B CA 1
ATOM 5216 C C . ALA B 1 289 ? -15.82 -17.156 -10.828 1 96.56 289 ALA B C 1
ATOM 5218 O O . ALA B 1 289 ? -15.93 -18.203 -11.469 1 96.56 289 ALA B O 1
ATOM 5219 N N . VAL B 1 290 ? -15.789 -15.984 -11.43 1 95.75 290 VAL B N 1
ATOM 5220 C CA . VAL B 1 290 ? -15.516 -15.766 -12.844 1 95.75 290 VAL B CA 1
ATOM 5221 C C . VAL B 1 290 ? -14.234 -14.953 -13.008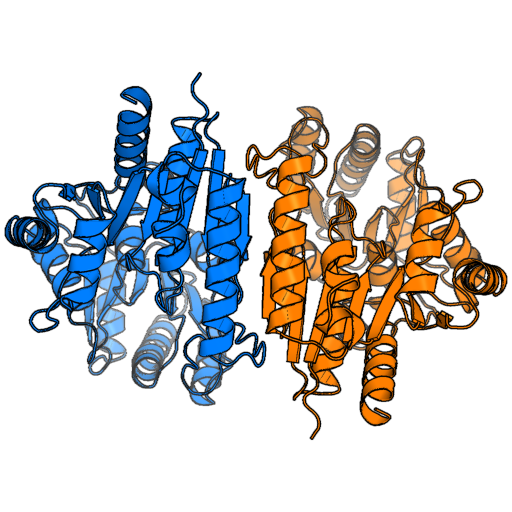 1 95.75 290 VAL B C 1
ATOM 5223 O O . VAL B 1 290 ? -14.188 -13.773 -12.633 1 95.75 290 VAL B O 1
ATOM 5226 N N . ILE B 1 291 ? -13.266 -15.586 -13.562 1 92.75 291 ILE B N 1
ATOM 5227 C CA . ILE B 1 291 ? -11.961 -14.938 -13.562 1 92.75 291 ILE B CA 1
ATOM 5228 C C . ILE B 1 291 ? -11.18 -15.344 -14.812 1 92.75 291 ILE B C 1
ATOM 5230 O O . ILE B 1 291 ? -11.555 -16.281 -15.508 1 92.75 291 ILE B O 1
ATOM 5234 N N . TYR B 1 292 ? -10.086 -14.594 -15.109 1 87.44 292 TYR B N 1
ATOM 5235 C CA . TYR B 1 292 ? -9.102 -15.047 -16.078 1 87.44 292 TYR B CA 1
ATOM 5236 C C . TYR B 1 292 ? -8.242 -16.172 -15.5 1 87.44 292 TYR B C 1
ATOM 5238 O O . TYR B 1 292 ? -7.945 -16.188 -14.305 1 87.44 292 TYR B O 1
ATOM 5246 N N . GLY B 1 293 ? -7.789 -17.016 -16.344 1 84.75 293 GLY B N 1
ATOM 5247 C CA . GLY B 1 293 ? -7.105 -18.234 -15.914 1 84.75 293 GLY B CA 1
ATOM 5248 C C . GLY B 1 293 ? -5.602 -18.062 -15.797 1 84.75 293 GLY B C 1
ATOM 5249 O O . GLY B 1 293 ? -4.836 -18.859 -16.344 1 84.75 293 GLY B O 1
ATOM 5250 N N . GLY B 1 294 ? -5.16 -17.047 -15.141 1 85 294 GLY B N 1
ATOM 5251 C CA . GLY B 1 294 ? -3.736 -16.922 -14.867 1 85 294 GLY B CA 1
ATOM 5252 C C . GLY B 1 294 ? -3.26 -17.812 -13.742 1 85 294 GLY B C 1
ATOM 5253 O O . GLY B 1 294 ? -4.07 -18.359 -12.992 1 85 294 GLY B O 1
ATOM 5254 N N . TYR B 1 295 ? -1.952 -17.953 -13.617 1 88.25 295 TYR B N 1
ATOM 5255 C CA . TYR B 1 295 ? -1.337 -18.812 -12.617 1 88.25 295 TYR B CA 1
ATOM 5256 C C . TYR B 1 295 ? -1.901 -18.531 -11.234 1 88.25 295 TYR B C 1
ATOM 5258 O O . TYR B 1 295 ? -2.42 -19.438 -10.57 1 88.25 295 TYR B O 1
ATOM 5266 N N . ASN B 1 296 ? -1.828 -17.328 -10.797 1 89.38 296 ASN B N 1
ATOM 5267 C CA . ASN B 1 296 ? -2.213 -16.984 -9.43 1 89.38 296 ASN B CA 1
ATOM 5268 C C . ASN B 1 296 ? -3.707 -17.203 -9.195 1 89.38 296 ASN B C 1
ATOM 5270 O O . ASN B 1 296 ? -4.113 -17.688 -8.141 1 89.38 296 ASN B O 1
ATOM 5274 N N . SER B 1 297 ? -4.461 -16.797 -10.164 1 89.94 297 SER B N 1
ATOM 5275 C CA . SER B 1 297 ? -5.902 -16.953 -10.031 1 89.94 297 SER B CA 1
ATOM 5276 C C . SER B 1 297 ? -6.297 -18.422 -9.922 1 89.94 297 SER B C 1
ATOM 5278 O O . SER B 1 297 ? -7.129 -18.781 -9.086 1 89.94 297 SER B O 1
ATOM 5280 N N . LEU B 1 298 ? -5.746 -19.219 -10.734 1 90.25 298 LEU B N 1
ATOM 5281 C CA . LEU B 1 298 ? -6.043 -20.641 -10.695 1 90.25 298 LEU B CA 1
ATOM 5282 C C . LEU B 1 298 ? -5.609 -21.25 -9.367 1 90.25 298 LEU B C 1
ATOM 5284 O O . LEU B 1 298 ? -6.336 -22.062 -8.789 1 90.25 298 LEU B O 1
ATOM 5288 N N . VAL B 1 299 ? -4.484 -20.844 -8.945 1 92.56 299 VAL B N 1
ATOM 5289 C CA . VAL B 1 299 ? -3.973 -21.375 -7.68 1 92.56 299 VAL B CA 1
ATOM 5290 C C . VAL B 1 299 ? -4.879 -20.922 -6.531 1 92.56 299 VAL B C 1
ATOM 5292 O O . VAL B 1 299 ? -5.145 -21.703 -5.609 1 92.56 299 VAL B O 1
ATOM 5295 N N . ASP B 1 300 ? -5.348 -19.719 -6.598 1 92.56 300 ASP B N 1
ATOM 5296 C CA . ASP B 1 300 ? -6.289 -19.234 -5.59 1 92.56 300 ASP B CA 1
ATOM 5297 C C . ASP B 1 300 ? -7.543 -20.109 -5.555 1 92.56 300 ASP B C 1
ATOM 5299 O O . ASP B 1 300 ? -7.988 -20.516 -4.48 1 92.56 300 ASP B O 1
ATOM 5303 N N . LEU B 1 301 ? -8.055 -20.375 -6.715 1 92.06 301 LEU B N 1
ATOM 5304 C CA . LEU B 1 301 ? -9.258 -21.188 -6.816 1 92.06 301 LEU B CA 1
ATOM 5305 C C . LEU B 1 301 ? -9.023 -22.594 -6.262 1 92.06 301 LEU B C 1
ATOM 5307 O O . LEU B 1 301 ? -9.859 -23.125 -5.531 1 92.06 301 LEU B O 1
ATOM 5311 N N . LEU B 1 302 ? -7.93 -23.141 -6.59 1 91.5 302 LEU B N 1
ATOM 5312 C CA . LEU B 1 302 ? -7.59 -24.469 -6.109 1 91.5 302 LEU B CA 1
ATOM 5313 C C . LEU B 1 302 ? -7.43 -24.484 -4.594 1 91.5 302 LEU B C 1
ATOM 5315 O O . LEU B 1 302 ? -7.918 -25.391 -3.914 1 91.5 302 LEU B O 1
ATOM 5319 N N . SER B 1 303 ? -6.781 -23.5 -4.145 1 92.44 303 SER B N 1
ATOM 5320 C CA . SER B 1 303 ? -6.512 -23.406 -2.713 1 92.44 303 SER B CA 1
ATOM 5321 C C . SER B 1 303 ? -7.809 -23.281 -1.915 1 92.44 303 SER B C 1
ATOM 5323 O O . SER B 1 303 ? -7.953 -23.891 -0.853 1 92.44 303 SER B O 1
ATOM 5325 N N . LEU B 1 304 ? -8.688 -22.531 -2.414 1 91.25 304 LEU B N 1
ATOM 5326 C CA . LEU B 1 304 ? -9.938 -22.266 -1.714 1 91.25 304 LEU B CA 1
ATOM 5327 C C . LEU B 1 304 ? -11.023 -23.234 -2.15 1 91.25 304 LEU B C 1
ATOM 5329 O O . LEU B 1 304 ? -12.141 -23.203 -1.634 1 91.25 304 LEU B O 1
ATOM 5333 N N . ARG B 1 305 ? -10.719 -24.047 -3.127 1 90.38 305 ARG B N 1
ATOM 5334 C CA . ARG B 1 305 ? -11.617 -25.062 -3.676 1 90.38 305 ARG B CA 1
ATOM 5335 C C . ARG B 1 305 ? -12.914 -24.438 -4.18 1 90.38 305 ARG B C 1
ATOM 5337 O O . ARG B 1 305 ? -14 -24.938 -3.895 1 90.38 305 ARG B O 1
ATOM 5344 N N . ILE B 1 306 ? -12.758 -23.359 -4.898 1 92.5 306 ILE B N 1
ATOM 5345 C CA . ILE B 1 306 ? -13.906 -22.625 -5.41 1 92.5 306 ILE B CA 1
ATOM 5346 C C . ILE B 1 306 ? -14.148 -23 -6.875 1 92.5 306 ILE B C 1
ATOM 5348 O O . ILE B 1 306 ? -13.266 -22.828 -7.719 1 92.5 306 ILE B O 1
ATOM 5352 N N . PRO B 1 307 ? -15.375 -23.531 -7.156 1 92.88 307 PRO B N 1
ATOM 5353 C CA . PRO B 1 307 ? -15.727 -23.688 -8.57 1 92.88 307 PRO B CA 1
ATOM 5354 C C . PRO B 1 307 ? -15.719 -22.359 -9.336 1 92.88 307 PRO B C 1
ATOM 5356 O O . PRO B 1 307 ? -15.961 -21.297 -8.742 1 92.88 307 PRO B O 1
ATOM 5359 N N . ALA B 1 308 ? -15.391 -22.469 -10.648 1 94.25 308 ALA B N 1
ATOM 5360 C CA . ALA B 1 308 ? -15.234 -21.188 -11.32 1 94.25 308 ALA B CA 1
ATOM 5361 C C . ALA B 1 308 ? -15.477 -21.328 -12.82 1 94.25 308 ALA B C 1
ATOM 5363 O O . ALA B 1 308 ? -15.383 -22.422 -13.383 1 94.25 308 ALA B O 1
ATOM 5364 N N . LEU B 1 309 ? -15.938 -20.266 -13.414 1 94.19 309 LEU B N 1
ATOM 5365 C CA . LEU B 1 309 ? -15.805 -20.031 -14.852 1 94.19 309 LEU B CA 1
ATOM 5366 C C . LEU B 1 309 ? -14.484 -19.328 -15.164 1 94.19 309 LEU B C 1
ATOM 5368 O O . LEU B 1 309 ? -14.219 -18.234 -14.672 1 94.19 309 LEU B O 1
ATOM 5372 N N . VAL B 1 310 ? -13.695 -20 -15.922 1 91.62 310 VAL B N 1
ATOM 5373 C CA . VAL B 1 310 ? -12.367 -19.484 -16.234 1 91.62 310 VAL B CA 1
ATOM 5374 C C . VAL B 1 310 ? -12.32 -19.031 -17.703 1 91.62 310 VAL B C 1
ATOM 5376 O O . VAL B 1 310 ? -12.578 -19.844 -18.609 1 91.62 310 VAL B O 1
ATOM 5379 N N . CYS B 1 311 ? -12.023 -17.766 -17.844 1 89.25 311 CYS B N 1
ATOM 5380 C CA . CYS B 1 311 ? -11.898 -17.219 -19.188 1 89.25 311 CYS B CA 1
ATOM 5381 C C . CYS B 1 311 ? -10.469 -17.359 -19.703 1 89.25 311 CYS B C 1
ATOM 5383 O O . CYS B 1 311 ? -9.516 -16.984 -19.016 1 89.25 311 CYS B O 1
ATOM 5385 N N . LEU B 1 312 ? -10.359 -17.953 -20.875 1 82 312 LEU B N 1
ATOM 5386 C CA . LEU B 1 312 ? -9.047 -18.047 -21.516 1 82 312 LEU B CA 1
ATOM 5387 C C . LEU B 1 312 ? -8.844 -16.906 -22.5 1 82 312 LEU B C 1
ATOM 5389 O O . LEU B 1 312 ? -9.703 -16.625 -23.344 1 82 312 LEU B O 1
ATOM 5393 N N . ARG B 1 313 ? -7.82 -16.188 -22.25 1 71.75 313 ARG B N 1
ATOM 5394 C CA . ARG B 1 313 ? -7.512 -15.102 -23.172 1 71.75 313 ARG B CA 1
ATOM 5395 C C . ARG B 1 313 ? -7.059 -15.648 -24.516 1 71.75 313 ARG B C 1
ATOM 5397 O O . ARG B 1 313 ? -6.332 -16.641 -24.578 1 71.75 313 ARG B O 1
ATOM 5404 N N . ALA B 1 314 ? -7.918 -15.344 -25.734 1 57.94 314 ALA B N 1
ATOM 5405 C CA . ALA B 1 314 ? -7.621 -15.852 -27.078 1 57.94 314 ALA B CA 1
ATOM 5406 C C . ALA B 1 314 ? -6.121 -15.82 -27.359 1 57.94 314 ALA B C 1
ATOM 5408 O O . ALA B 1 314 ? -5.57 -16.766 -27.922 1 57.94 314 ALA B O 1
ATOM 5409 N N . MET B 1 315 ? -5.758 -14.625 -27.672 1 51.09 315 MET B N 1
ATOM 5410 C CA . MET B 1 315 ? -4.465 -14.516 -28.344 1 51.09 315 MET B CA 1
ATOM 5411 C C . MET B 1 315 ? -3.379 -15.242 -27.562 1 51.09 315 MET B C 1
ATOM 5413 O O . MET B 1 315 ? -2.6 -16 -28.125 1 51.09 315 MET B O 1
ATOM 5417 N N . ARG B 1 316 ? -2.609 -14.469 -26.766 1 50.81 316 ARG B N 1
ATOM 5418 C CA . ARG B 1 316 ? -1.18 -14.289 -26.516 1 50.81 316 ARG B CA 1
ATOM 5419 C C . ARG B 1 316 ? -0.7 -15.172 -25.375 1 50.81 316 ARG B C 1
ATOM 5421 O O . ARG B 1 316 ? 0.503 -15.297 -25.141 1 50.81 316 ARG B O 1
ATOM 5428 N N . ASP B 1 317 ? -1.729 -15.953 -24.672 1 60.88 317 ASP B N 1
ATOM 5429 C CA . ASP B 1 317 ? -0.951 -16.438 -23.531 1 60.88 317 ASP B CA 1
ATOM 5430 C C . ASP B 1 317 ? -0.936 -17.969 -23.5 1 60.88 317 ASP B C 1
ATOM 5432 O O . ASP B 1 317 ? -1.732 -18.594 -22.797 1 60.88 317 ASP B O 1
ATOM 5436 N N . ARG B 1 318 ? -0.204 -18.641 -24.453 1 70.25 318 ARG B N 1
ATOM 5437 C CA . ARG B 1 318 ? 0.007 -20.078 -24.578 1 70.25 318 ARG B CA 1
ATOM 5438 C C . ARG B 1 318 ? 0.292 -20.719 -23.219 1 70.25 318 ARG B C 1
ATOM 5440 O O . ARG B 1 318 ? -0.163 -21.828 -22.938 1 70.25 318 ARG B O 1
ATOM 5447 N N . GLU B 1 319 ? 0.875 -20.016 -22.391 1 75.62 319 GLU B N 1
ATOM 5448 C CA . GLU B 1 319 ? 1.195 -20.547 -21.062 1 75.62 319 GLU B CA 1
ATOM 5449 C C . GLU B 1 319 ? -0.069 -20.781 -20.25 1 75.62 319 GLU B C 1
ATOM 5451 O O . GLU B 1 319 ? -0.205 -21.828 -19.609 1 75.62 319 GLU B O 1
ATOM 5456 N N . GLN B 1 320 ? -0.998 -19.938 -20.359 1 77.25 320 GLN B N 1
ATOM 5457 C CA . GLN B 1 320 ? -2.236 -20.078 -19.594 1 77.25 320 GLN B CA 1
ATOM 5458 C C . GLN B 1 320 ? -3.082 -21.234 -20.109 1 77.25 320 GLN B C 1
ATOM 5460 O O . GLN B 1 320 ? -3.686 -21.969 -19.328 1 77.25 320 GLN B O 1
ATOM 5465 N N . GLN B 1 321 ? -3.016 -21.328 -21.406 1 80.75 321 GLN B N 1
ATOM 5466 C CA . GLN B 1 321 ? -3.777 -22.406 -22.016 1 80.75 321 GLN B CA 1
ATOM 5467 C C . GLN B 1 321 ? -3.211 -23.766 -21.609 1 80.75 321 GLN B C 1
ATOM 5469 O O . GLN B 1 321 ? -3.961 -24.672 -21.25 1 80.75 321 GLN B O 1
ATOM 5474 N N . ILE B 1 322 ? -1.947 -23.875 -21.734 1 81.81 322 ILE B N 1
ATOM 5475 C CA . ILE B 1 322 ? -1.292 -25.125 -21.406 1 81.81 322 ILE B CA 1
ATOM 5476 C C . ILE B 1 322 ? -1.537 -25.469 -19.938 1 81.81 322 ILE B C 1
ATOM 5478 O O . ILE B 1 322 ? -1.839 -26.609 -19.594 1 81.81 322 ILE B O 1
ATOM 5482 N N . HIS B 1 323 ? -1.435 -24.516 -19.125 1 85.19 323 HIS B N 1
ATOM 5483 C CA . HIS B 1 323 ? -1.63 -24.719 -17.703 1 85.19 323 HIS B CA 1
ATOM 5484 C C . HIS B 1 323 ? -3.047 -25.188 -17.391 1 85.19 323 HIS B C 1
ATOM 5486 O O . HIS B 1 323 ? -3.232 -26.188 -16.688 1 85.19 323 HIS B O 1
ATOM 5492 N N . LEU B 1 324 ? -3.949 -24.5 -17.922 1 82.5 324 LEU B N 1
ATOM 5493 C CA . LEU B 1 324 ? -5.348 -24.844 -17.688 1 82.5 324 LEU B CA 1
ATOM 5494 C C . LEU B 1 324 ? -5.684 -26.219 -18.25 1 82.5 324 LEU B C 1
ATOM 5496 O O . LEU B 1 324 ? -6.387 -27 -17.594 1 82.5 324 LEU B O 1
ATOM 5500 N N . GLN B 1 325 ? -5.215 -26.438 -19.406 1 82.12 325 GLN B N 1
ATOM 5501 C CA . GLN B 1 325 ? -5.449 -27.734 -20.016 1 82.12 325 GLN B CA 1
ATOM 5502 C C . GLN B 1 325 ? -4.852 -28.859 -19.172 1 82.12 325 GLN B C 1
ATOM 5504 O O . GLN B 1 325 ? -5.48 -29.906 -18.969 1 82.12 325 GLN B O 1
ATOM 5509 N N . SER B 1 326 ? -3.699 -28.609 -18.719 1 84.38 326 SER B N 1
ATOM 5510 C CA . SER B 1 326 ? -3.039 -29.609 -17.875 1 84.38 326 SER B CA 1
ATOM 5511 C C . SER B 1 326 ? -3.805 -29.844 -16.578 1 84.38 326 SER B C 1
ATOM 5513 O O . SER B 1 326 ? -3.916 -30.969 -16.109 1 84.38 326 SER B O 1
ATOM 5515 N N . LEU B 1 327 ? -4.289 -28.797 -16.047 1 83.62 327 LEU B N 1
ATOM 5516 C CA . LEU B 1 327 ? -5.059 -28.906 -14.82 1 83.62 327 LEU B CA 1
ATOM 5517 C C . LEU B 1 327 ? -6.348 -29.688 -15.047 1 83.62 327 LEU B C 1
ATOM 5519 O O . LEU B 1 327 ? -6.699 -30.562 -14.25 1 83.62 327 LEU B O 1
ATOM 5523 N N . GLN B 1 328 ? -6.965 -29.422 -16.109 1 80.19 328 GLN B N 1
ATOM 5524 C CA . GLN B 1 328 ? -8.242 -30.062 -16.422 1 80.19 328 GLN B CA 1
ATOM 5525 C C . GLN B 1 328 ? -8.055 -31.547 -16.719 1 80.19 328 GLN B C 1
ATOM 5527 O O . GLN B 1 328 ? -8.883 -32.375 -16.359 1 80.19 328 GLN B O 1
ATOM 5532 N N . GLU B 1 329 ? -7.105 -31.812 -17.391 1 79.75 329 GLU B N 1
ATOM 5533 C CA . GLU B 1 329 ? -6.852 -33.188 -17.797 1 79.75 329 GLU B CA 1
ATOM 5534 C C . GLU B 1 329 ? -6.422 -34.031 -16.594 1 79.75 329 GLU B C 1
ATOM 5536 O O . GLU B 1 329 ? -6.746 -35.219 -16.531 1 79.75 329 GLU B O 1
ATOM 5541 N N . ASN B 1 330 ? -5.789 -33.5 -15.766 1 70.81 330 ASN B N 1
ATOM 5542 C CA . ASN B 1 330 ? -5.121 -34.312 -14.773 1 70.81 330 ASN B CA 1
ATOM 5543 C C . ASN B 1 330 ? -5.812 -34.219 -13.414 1 70.81 330 ASN B C 1
ATOM 5545 O O . ASN B 1 330 ? -5.75 -35.156 -12.617 1 70.81 330 ASN B O 1
ATOM 5549 N N . VAL B 1 331 ? -6.379 -33.094 -13 1 62.72 331 VAL B N 1
ATOM 5550 C CA . VAL B 1 331 ? -6.645 -33 -11.57 1 62.72 331 VAL B CA 1
ATOM 5551 C C . VAL B 1 331 ? -7.992 -32.344 -11.328 1 62.72 331 VAL B C 1
ATOM 5553 O O . VAL B 1 331 ? -8.688 -32.656 -10.359 1 62.72 331 VAL B O 1
ATOM 5556 N N . ALA B 1 332 ? -8.336 -31.281 -11.984 1 61.44 332 ALA B N 1
ATOM 5557 C CA . ALA B 1 332 ? -9.375 -30.422 -11.453 1 61.44 332 ALA B CA 1
ATOM 5558 C C . ALA B 1 332 ? -10.609 -30.422 -12.352 1 61.44 332 ALA B C 1
ATOM 5560 O O . ALA B 1 332 ? -10.578 -29.891 -13.461 1 61.44 332 ALA B O 1
ATOM 5561 N N . HIS B 1 333 ? -11.719 -31.188 -11.922 1 67.19 333 HIS B N 1
ATOM 5562 C CA . HIS B 1 333 ? -12.977 -31.219 -12.656 1 67.19 333 HIS B CA 1
ATOM 5563 C C . HIS B 1 333 ? -13.906 -30.094 -12.195 1 67.19 333 HIS B C 1
ATOM 5565 O O . HIS B 1 333 ? -15.031 -29.969 -12.68 1 67.19 333 HIS B O 1
ATOM 5571 N N . GLY B 1 334 ? -13.422 -29.031 -11.891 1 74 334 GLY B N 1
ATOM 5572 C CA . GLY B 1 334 ? -14.336 -28.062 -11.312 1 74 334 GLY B CA 1
ATOM 5573 C C . GLY B 1 334 ? -14.32 -26.719 -12.008 1 74 334 GLY B C 1
ATOM 5574 O O . GLY B 1 334 ? -15.094 -25.828 -11.672 1 74 334 GLY B O 1
ATOM 5575 N N . PHE B 1 335 ? -13.586 -26.672 -13.156 1 86.06 335 PHE B N 1
ATOM 5576 C CA . PHE B 1 335 ? -13.539 -25.391 -13.852 1 86.06 335 PHE B CA 1
ATOM 5577 C C . PHE B 1 335 ? -14.344 -25.453 -15.148 1 86.06 335 PHE B C 1
ATOM 5579 O O . PHE B 1 335 ? -14.234 -26.406 -15.906 1 86.06 335 PHE B O 1
ATOM 5586 N N . GLN B 1 336 ? -15.227 -24.547 -15.273 1 88.75 336 GLN B N 1
ATOM 5587 C CA . GLN B 1 336 ? -15.82 -24.297 -16.578 1 88.75 336 GLN B CA 1
ATOM 5588 C C . GLN B 1 336 ? -14.992 -23.281 -17.375 1 88.75 336 GLN B C 1
ATOM 5590 O O . GLN B 1 336 ? -14.75 -22.172 -16.922 1 88.75 336 GLN B O 1
ATOM 5595 N N . VAL B 1 337 ? -14.586 -23.75 -18.547 1 89.19 337 VAL B N 1
ATOM 5596 C CA . VAL B 1 337 ? -13.688 -22.891 -19.312 1 89.19 337 VAL B CA 1
ATOM 5597 C C . VAL B 1 337 ? -14.406 -22.344 -20.547 1 89.19 337 VAL B C 1
ATOM 5599 O O . VAL B 1 337 ? -15.141 -23.078 -21.219 1 89.19 337 VAL B O 1
ATOM 5602 N N . PHE B 1 338 ? -14.203 -21.078 -20.781 1 87.88 338 PHE B N 1
ATOM 5603 C CA . PHE B 1 338 ? -14.781 -20.5 -21.984 1 87.88 338 PHE B CA 1
ATOM 5604 C C . PHE B 1 338 ? -13.797 -19.516 -22.641 1 87.88 338 PHE B C 1
ATOM 5606 O O . PHE B 1 338 ? -12.898 -19 -21.969 1 87.88 338 PHE B O 1
ATOM 5613 N N . ALA B 1 339 ? -13.938 -19.391 -23.969 1 83.38 339 ALA B N 1
ATOM 5614 C CA . ALA B 1 339 ? -13.141 -18.422 -24.703 1 83.38 339 ALA B CA 1
ATOM 5615 C C . ALA B 1 339 ? -13.82 -17.047 -24.719 1 83.38 339 ALA B C 1
ATOM 5617 O O . ALA B 1 339 ? -15.039 -16.953 -24.844 1 83.38 339 ALA B O 1
ATOM 5618 N N . GLU B 1 340 ? -13.016 -15.977 -24.625 1 76.38 340 GLU B N 1
ATOM 5619 C CA . GLU B 1 340 ? -13.508 -14.602 -24.5 1 76.38 340 GLU B CA 1
ATOM 5620 C C . GLU B 1 340 ? -14.359 -14.227 -25.719 1 76.38 340 GLU B C 1
ATOM 5622 O O . GLU B 1 340 ? -15.32 -13.461 -25.594 1 76.38 340 GLU B O 1
ATOM 5627 N N . GLU B 1 341 ? -14.078 -14.75 -26.938 1 76 341 GLU B N 1
ATOM 5628 C CA . GLU B 1 341 ? -14.695 -14.289 -28.188 1 76 341 GLU B CA 1
ATOM 5629 C C . GLU B 1 341 ? -15.961 -15.078 -28.5 1 76 341 GLU B C 1
ATOM 5631 O O . GLU B 1 341 ? -16.719 -14.711 -29.391 1 76 341 GLU B O 1
ATOM 5636 N N . GLU B 1 342 ? -16.391 -15.945 -27.672 1 73.69 342 GLU B N 1
ATOM 5637 C CA . GLU B 1 342 ? -17.391 -16.891 -28.188 1 73.69 342 GLU B CA 1
ATOM 5638 C C . GLU B 1 342 ? -18.469 -17.172 -27.141 1 73.69 342 GLU B C 1
ATOM 5640 O O . GLU B 1 342 ? -19.109 -18.219 -27.172 1 73.69 342 GLU B O 1
ATOM 5645 N N . VAL B 1 343 ? -18.781 -16.219 -26.375 1 85.94 343 VAL B N 1
ATOM 5646 C CA . VAL B 1 343 ? -19.688 -16.703 -25.328 1 85.94 343 VAL B CA 1
ATOM 5647 C C . VAL B 1 343 ? -20.922 -15.812 -25.297 1 85.94 343 VAL B C 1
ATOM 5649 O O . VAL B 1 343 ? -20.828 -14.586 -25.438 1 85.94 343 VAL B O 1
ATOM 5652 N N . THR B 1 344 ? -22.094 -16.453 -25.203 1 93.06 344 THR B N 1
ATOM 5653 C CA . THR B 1 344 ? -23.375 -15.75 -25.109 1 93.06 344 THR B CA 1
ATOM 5654 C C . THR B 1 344 ? -23.844 -15.695 -23.656 1 93.06 344 THR B C 1
ATOM 5656 O O . THR B 1 344 ? -23.328 -16.406 -22.797 1 93.06 344 THR B O 1
ATOM 5659 N N . ALA B 1 345 ? -24.828 -14.828 -23.453 1 95.44 345 ALA B N 1
ATOM 5660 C CA . ALA B 1 345 ? -25.406 -14.711 -22.125 1 95.44 345 ALA B CA 1
ATOM 5661 C C . ALA B 1 345 ? -26.016 -16.031 -21.672 1 95.44 345 ALA B C 1
ATOM 5663 O O . ALA B 1 345 ? -25.891 -16.422 -20.516 1 95.44 345 ALA B O 1
ATOM 5664 N N . GLU B 1 346 ? -26.672 -16.719 -22.594 1 94.88 346 GLU B N 1
ATOM 5665 C CA . GLU B 1 346 ? -27.328 -17.984 -22.281 1 94.88 346 GLU B CA 1
ATOM 5666 C C . GLU B 1 346 ? -26.297 -19.062 -21.906 1 94.88 346 GLU B C 1
ATOM 5668 O O . GLU B 1 346 ? -26.516 -19.828 -20.969 1 94.88 346 GLU B O 1
ATOM 5673 N N . GLU B 1 347 ? -25.297 -19.094 -22.641 1 94.88 347 GLU B N 1
ATOM 5674 C CA . GLU B 1 347 ? -24.234 -20.047 -22.359 1 94.88 347 GLU B CA 1
ATOM 5675 C C . GLU B 1 347 ? -23.609 -19.797 -20.984 1 94.88 347 GLU B C 1
ATOM 5677 O O . GLU B 1 347 ? -23.406 -20.719 -20.203 1 94.88 347 GLU B O 1
ATOM 5682 N N . LEU B 1 348 ? -23.375 -18.531 -20.688 1 95.44 348 LEU B N 1
ATOM 5683 C CA . LEU B 1 348 ? -22.766 -18.156 -19.422 1 95.44 348 LEU B CA 1
ATOM 5684 C C . LEU B 1 348 ? -23.719 -18.469 -18.266 1 95.44 348 LEU B C 1
ATOM 5686 O O . LEU B 1 348 ? -23.281 -18.906 -17.188 1 95.44 348 LEU B O 1
ATOM 5690 N N . GLN B 1 349 ? -24.969 -18.234 -18.5 1 95.62 349 GLN B N 1
ATOM 5691 C CA . GLN B 1 349 ? -25.969 -18.547 -17.484 1 95.62 349 GLN B CA 1
ATOM 5692 C C . GLN B 1 349 ? -25.938 -20.031 -17.141 1 95.62 349 GLN B C 1
ATOM 5694 O O . GLN B 1 349 ? -26.016 -20.422 -15.969 1 95.62 349 GLN B O 1
ATOM 5699 N N . THR B 1 350 ? -25.875 -20.797 -18.172 1 95.31 350 THR B N 1
ATOM 5700 C CA . THR B 1 350 ? -25.828 -22.234 -17.984 1 95.31 350 THR B CA 1
ATOM 5701 C C . THR B 1 350 ? -24.562 -22.641 -17.234 1 95.31 350 THR B C 1
ATOM 5703 O O . THR B 1 350 ? -24.625 -23.453 -16.297 1 95.31 350 THR B O 1
ATOM 5706 N N . MET B 1 351 ? -23.484 -22.141 -17.609 1 94.69 351 MET B N 1
ATOM 5707 C CA . MET B 1 351 ? -22.219 -22.438 -16.969 1 94.69 351 MET B CA 1
ATOM 5708 C C . MET B 1 351 ? -22.234 -22.016 -15.492 1 94.69 351 MET B C 1
ATOM 5710 O O . MET B 1 351 ? -21.75 -22.75 -14.633 1 94.69 351 MET B O 1
ATOM 5714 N N . LEU B 1 352 ? -22.781 -20.812 -15.234 1 95.69 352 LEU B N 1
ATOM 5715 C CA . LEU B 1 352 ? -22.891 -20.312 -13.867 1 95.69 352 LEU B CA 1
ATOM 5716 C C . LEU B 1 352 ? -23.75 -21.234 -13.016 1 95.69 352 LEU B C 1
ATOM 5718 O O . LEU B 1 352 ? -23.406 -21.547 -11.875 1 95.69 352 LEU B O 1
ATOM 5722 N N . LEU B 1 353 ? -24.828 -21.656 -13.578 1 94.5 353 LEU B N 1
ATOM 5723 C CA . LEU B 1 353 ? -25.719 -22.547 -12.859 1 94.5 353 LEU B CA 1
ATOM 5724 C C . LEU B 1 353 ? -25.031 -23.859 -12.5 1 94.5 353 LEU B C 1
ATOM 5726 O O . LEU B 1 353 ? -25.156 -24.344 -11.383 1 94.5 353 LEU B O 1
ATOM 5730 N N . VAL B 1 354 ? -24.344 -24.422 -13.438 1 92.75 354 VAL B N 1
ATOM 5731 C CA . VAL B 1 354 ? -23.609 -25.656 -13.203 1 92.75 354 VAL B CA 1
ATOM 5732 C C . VAL B 1 354 ? -22.609 -25.453 -12.078 1 92.75 354 VAL B C 1
ATOM 5734 O O . VAL B 1 354 ? -22.516 -26.297 -11.172 1 92.75 354 VAL B O 1
ATOM 5737 N N . ALA B 1 355 ? -21.891 -24.375 -12.125 1 93.25 355 ALA B N 1
ATOM 5738 C CA . ALA B 1 355 ? -20.891 -24.094 -11.102 1 93.25 355 ALA B CA 1
ATOM 5739 C C . ALA B 1 355 ? -21.531 -23.922 -9.727 1 93.25 355 ALA B C 1
ATOM 5741 O O . ALA B 1 355 ? -21 -24.406 -8.719 1 93.25 355 ALA B O 1
ATOM 5742 N N . LEU B 1 356 ? -22.641 -23.234 -9.648 1 93.31 356 LEU B N 1
ATOM 5743 C CA . LEU B 1 356 ? -23.328 -22.953 -8.391 1 93.31 356 LEU B CA 1
ATOM 5744 C C . LEU B 1 356 ? -23.875 -24.234 -7.77 1 93.31 356 LEU B C 1
ATOM 5746 O O . LEU B 1 356 ? -24.141 -24.281 -6.562 1 93.31 356 LEU B O 1
ATOM 5750 N N . GLN B 1 357 ? -24.016 -25.219 -8.555 1 91.19 357 GLN B N 1
ATOM 5751 C CA . GLN B 1 357 ? -24.547 -26.484 -8.07 1 91.19 357 GLN B CA 1
ATOM 5752 C C . GLN B 1 357 ? -23.453 -27.375 -7.48 1 91.19 357 GLN B C 1
ATOM 5754 O O . GLN B 1 357 ? -23.734 -28.375 -6.824 1 91.19 357 GLN B O 1
ATOM 5759 N N . GLU B 1 358 ? -22.234 -26.969 -7.746 1 86.88 358 GLU B N 1
ATOM 5760 C CA . GLU B 1 358 ? -21.109 -27.703 -7.156 1 86.88 358 GLU B CA 1
ATOM 5761 C C . GLU B 1 358 ? -20.953 -27.375 -5.676 1 86.88 358 GLU B C 1
ATOM 5763 O O . GLU B 1 358 ? -20.078 -26.594 -5.297 1 86.88 358 GLU B O 1
ATOM 5768 N N . GLU B 1 359 ? -21.609 -28 -4.754 1 79.44 359 GLU B N 1
ATOM 5769 C CA . GLU B 1 359 ? -21.703 -27.656 -3.338 1 79.44 359 GLU B CA 1
ATOM 5770 C C . GLU B 1 359 ? -20.438 -28.062 -2.59 1 79.44 359 GLU B C 1
ATOM 5772 O O . GLU B 1 359 ? -20.078 -27.453 -1.583 1 79.44 359 GLU B O 1
ATOM 5777 N N . ASP B 1 360 ? -19.75 -29.094 -3.168 1 80.44 360 ASP B N 1
ATOM 5778 C CA . ASP B 1 360 ? -18.609 -29.625 -2.438 1 80.44 360 ASP B CA 1
ATOM 5779 C C . ASP B 1 360 ? -17.312 -28.906 -2.846 1 80.44 360 ASP B C 1
ATOM 5781 O O . ASP B 1 360 ? -16.234 -29.219 -2.344 1 80.44 360 ASP B O 1
ATOM 5785 N N . GLY B 1 361 ? -17.422 -28 -3.725 1 85.69 361 GLY B N 1
ATOM 5786 C CA . GLY B 1 361 ? -16.234 -27.312 -4.199 1 85.69 361 GLY B CA 1
ATOM 5787 C C . GLY B 1 361 ? -15.375 -28.172 -5.113 1 85.69 361 GLY B C 1
ATOM 5788 O O . GLY B 1 361 ? -15.805 -29.25 -5.539 1 85.69 361 GLY B O 1
ATOM 5789 N N . ILE B 1 362 ? -14.18 -27.672 -5.457 1 84.38 362 ILE B N 1
ATOM 5790 C CA . ILE B 1 362 ? -13.266 -28.375 -6.348 1 84.38 362 ILE B CA 1
ATOM 5791 C C . ILE B 1 362 ? -12.438 -29.375 -5.551 1 84.38 362 ILE B C 1
ATOM 5793 O O . ILE B 1 362 ? -11.875 -29.047 -4.508 1 84.38 362 ILE B O 1
ATOM 5797 N N . ARG B 1 363 ? -12.445 -30.594 -6.012 1 83.69 363 ARG B N 1
ATOM 5798 C CA . ARG B 1 363 ? -11.602 -31.625 -5.41 1 83.69 363 ARG B CA 1
ATOM 5799 C C . ARG B 1 363 ? -10.352 -31.875 -6.242 1 83.69 363 ARG B C 1
ATOM 5801 O O . ARG B 1 363 ? -10.422 -32 -7.465 1 83.69 363 ARG B O 1
ATOM 5808 N N . HIS B 1 364 ? -9.266 -31.766 -5.559 1 86.12 364 HIS B N 1
ATOM 5809 C CA . HIS B 1 364 ? -8 -31.969 -6.258 1 86.12 364 HIS B CA 1
ATOM 5810 C C . HIS B 1 364 ? -6.906 -32.406 -5.293 1 86.12 364 HIS B C 1
ATOM 5812 O O . HIS B 1 364 ? -7.078 -32.344 -4.074 1 86.12 364 HIS B O 1
ATOM 5818 N N . GLU B 1 365 ? -5.789 -32.875 -5.887 1 86.88 365 GLU B N 1
ATOM 5819 C CA . GLU B 1 365 ? -4.633 -33.281 -5.098 1 86.88 365 GLU B CA 1
ATOM 5820 C C . GLU B 1 365 ? -3.389 -32.5 -5.488 1 86.88 365 GLU B C 1
ATOM 5822 O O . GLU B 1 365 ? -2.271 -33 -5.414 1 86.88 365 GLU B O 1
ATOM 5827 N N . VAL B 1 366 ? -3.617 -31.312 -6.004 1 91.25 366 VAL B N 1
ATOM 5828 C CA . VAL B 1 366 ? -2.52 -30.438 -6.426 1 91.25 366 VAL B CA 1
ATOM 5829 C C . VAL B 1 366 ? -1.722 -29.984 -5.207 1 91.25 366 VAL B C 1
ATOM 5831 O O . VAL B 1 366 ? -2.297 -29.656 -4.168 1 91.25 366 VAL B O 1
ATOM 5834 N N . ARG B 1 367 ? -0.368 -30.062 -5.34 1 93.38 367 ARG B N 1
ATOM 5835 C CA . ARG B 1 367 ? 0.485 -29.562 -4.262 1 93.38 367 ARG B CA 1
ATOM 5836 C C . ARG B 1 367 ? 0.493 -28.047 -4.227 1 93.38 367 ARG B C 1
ATOM 5838 O O . ARG B 1 367 ? 1.066 -27.391 -5.105 1 93.38 367 ARG B O 1
ATOM 5845 N N . LEU B 1 368 ? -0.058 -27.469 -3.094 1 94.5 368 LEU B N 1
ATOM 5846 C CA . LEU B 1 368 ? -0.243 -26.016 -2.998 1 94.5 368 LEU B CA 1
ATOM 5847 C C . LEU B 1 368 ? 0.656 -25.422 -1.919 1 94.5 368 LEU B C 1
ATOM 5849 O O . LEU B 1 368 ? 0.533 -24.25 -1.582 1 94.5 368 LEU B O 1
ATOM 5853 N N . SER B 1 369 ? 1.575 -26.234 -1.422 1 94.94 369 SER B N 1
ATOM 5854 C CA . SER B 1 369 ? 2.453 -25.812 -0.339 1 94.94 369 SER B CA 1
ATOM 5855 C C . SER B 1 369 ? 3.779 -25.281 -0.88 1 94.94 369 SER B C 1
ATOM 5857 O O . SER B 1 369 ? 4.809 -25.375 -0.21 1 94.94 369 SER B O 1
ATOM 5859 N N . GLY B 1 370 ? 3.725 -24.797 -2.082 1 96.94 370 GLY B N 1
ATOM 5860 C CA . GLY B 1 370 ? 4.945 -24.375 -2.746 1 96.94 370 GLY B CA 1
ATOM 5861 C C . GLY B 1 370 ? 5.699 -23.297 -1.979 1 96.94 370 GLY B C 1
ATOM 5862 O O . GLY B 1 370 ? 6.93 -23.25 -2.01 1 96.94 370 GLY B O 1
ATOM 5863 N N . ALA B 1 371 ? 5 -22.375 -1.313 1 96.88 371 ALA B N 1
ATOM 5864 C CA . ALA B 1 371 ? 5.645 -21.344 -0.513 1 96.88 371 ALA B CA 1
ATOM 5865 C C . ALA B 1 371 ? 6.453 -21.953 0.628 1 96.88 371 ALA B C 1
ATOM 5867 O O . ALA B 1 371 ? 7.605 -21.578 0.851 1 96.88 371 ALA B O 1
ATOM 5868 N N . ASP B 1 372 ? 5.887 -22.938 1.291 1 96.69 372 ASP B N 1
ATOM 5869 C CA . ASP B 1 372 ? 6.562 -23.609 2.398 1 96.69 372 ASP B CA 1
ATOM 5870 C C . ASP B 1 372 ? 7.781 -24.375 1.909 1 96.69 372 ASP B C 1
ATOM 5872 O O . ASP B 1 372 ? 8.844 -24.328 2.527 1 96.69 372 ASP B O 1
ATOM 5876 N N . ARG B 1 373 ? 7.543 -25.078 0.857 1 97.25 373 ARG B N 1
ATOM 5877 C CA . ARG B 1 373 ? 8.641 -25.875 0.323 1 97.25 373 ARG B CA 1
ATOM 5878 C C . ARG B 1 373 ? 9.805 -24.984 -0.101 1 97.25 373 ARG B C 1
ATOM 5880 O O . ARG B 1 373 ? 10.969 -25.297 0.168 1 97.25 373 ARG B O 1
ATOM 5887 N N . ALA B 1 374 ? 9.523 -23.938 -0.821 1 97.19 374 ALA B N 1
ATOM 5888 C CA . ALA B 1 374 ? 10.562 -23 -1.203 1 97.19 374 ALA B CA 1
ATOM 5889 C C . ALA B 1 374 ? 11.305 -22.469 0.023 1 97.19 374 ALA B C 1
ATOM 5891 O O . ALA B 1 374 ? 12.539 -22.391 0.026 1 97.19 374 ALA B O 1
ATOM 5892 N N . ALA B 1 375 ? 10.578 -22.078 1.028 1 96.62 375 ALA B N 1
ATOM 5893 C CA . ALA B 1 375 ? 11.164 -21.594 2.275 1 96.62 375 ALA B CA 1
ATOM 5894 C C . ALA B 1 375 ? 12.062 -22.656 2.904 1 96.62 375 ALA B C 1
ATOM 5896 O O . ALA B 1 375 ? 13.18 -22.359 3.338 1 96.62 375 ALA B O 1
ATOM 5897 N N . GLU B 1 376 ? 11.594 -23.891 2.896 1 96.5 376 GLU B N 1
ATOM 5898 C CA . GLU B 1 376 ? 12.359 -25 3.467 1 96.5 376 GLU B CA 1
ATOM 5899 C C . GLU B 1 376 ? 13.68 -25.188 2.727 1 96.5 376 GLU B C 1
ATOM 5901 O O . GLU B 1 376 ? 14.719 -25.422 3.352 1 96.5 376 GLU B O 1
ATOM 5906 N N . ILE B 1 377 ? 13.602 -25.156 1.491 1 95.44 377 ILE B N 1
ATOM 5907 C CA . ILE B 1 377 ? 14.797 -25.328 0.676 1 95.44 377 ILE B CA 1
ATOM 5908 C C . ILE B 1 377 ? 15.828 -24.266 1.041 1 95.44 377 ILE B C 1
ATOM 5910 O O . ILE B 1 377 ? 17.016 -24.562 1.218 1 95.44 377 ILE B O 1
ATOM 5914 N N . MET B 1 378 ? 15.414 -23.016 1.176 1 95.31 378 MET B N 1
ATOM 5915 C CA . MET B 1 378 ? 16.312 -21.922 1.51 1 95.31 378 MET B CA 1
ATOM 5916 C C . MET B 1 378 ? 16.906 -22.094 2.904 1 95.31 378 MET B C 1
ATOM 5918 O O . MET B 1 378 ? 18.094 -21.891 3.111 1 95.31 378 MET B O 1
ATOM 5922 N N . LEU B 1 379 ? 16.078 -22.516 3.807 1 94 379 LEU B N 1
ATOM 5923 C CA . LEU B 1 379 ? 16.531 -22.688 5.18 1 94 379 LEU B CA 1
ATOM 5924 C C . LEU B 1 379 ? 17.516 -23.844 5.27 1 94 379 LEU B C 1
ATOM 5926 O O . LEU B 1 379 ? 18.484 -23.781 6.031 1 94 379 LEU B O 1
ATOM 5930 N N . GLU B 1 380 ? 17.234 -24.875 4.484 1 92.62 380 GLU B N 1
ATOM 5931 C CA . GLU B 1 380 ? 18.172 -26 4.434 1 92.62 380 GLU B CA 1
ATOM 5932 C C . GLU B 1 380 ? 19.531 -25.578 3.893 1 92.62 380 GLU B C 1
ATOM 5934 O O . GLU B 1 380 ? 20.562 -26.062 4.355 1 92.62 380 GLU B O 1
ATOM 5939 N N . MET B 1 381 ? 19.531 -24.703 2.975 1 90.06 381 MET B N 1
ATOM 5940 C CA . MET B 1 381 ? 20.766 -24.203 2.377 1 90.06 381 MET B CA 1
ATOM 5941 C C . MET B 1 381 ? 21.578 -23.391 3.389 1 90.06 381 MET B C 1
ATOM 5943 O O . MET B 1 381 ? 22.812 -23.359 3.326 1 90.06 381 MET B O 1
ATOM 5947 N N . LEU B 1 382 ? 20.891 -22.703 4.27 1 86.62 382 LEU B N 1
ATOM 5948 C CA . LEU B 1 382 ? 21.547 -21.859 5.25 1 86.62 382 LEU B CA 1
ATOM 5949 C C . LEU B 1 382 ? 22.109 -22.688 6.406 1 86.62 382 LEU B C 1
ATOM 5951 O O . LEU B 1 382 ? 23.047 -22.266 7.086 1 86.62 382 LEU B O 1
ATOM 5955 N N . SER B 1 383 ? 21.5 -23.75 6.785 1 77.69 383 SER B N 1
ATOM 5956 C CA . SER B 1 383 ? 21.984 -24.625 7.855 1 77.69 383 SER B CA 1
ATOM 5957 C C . SER B 1 383 ? 23.281 -25.312 7.461 1 77.69 383 SER B C 1
ATOM 5959 O O . SER B 1 383 ? 24.109 -25.641 8.32 1 77.69 383 SER B O 1
ATOM 5961 N N . TYR B 1 384 ? 23.406 -25.578 6.277 1 61.56 384 TYR B N 1
ATOM 5962 C CA . TYR B 1 384 ? 24.594 -26.312 5.82 1 61.56 384 TYR B CA 1
ATOM 5963 C C . TYR B 1 384 ? 25.734 -25.359 5.523 1 61.56 384 TYR B C 1
ATOM 5965 O O . TYR B 1 384 ? 26.875 -25.797 5.293 1 61.56 384 TYR B O 1
ATOM 5973 N N . SER B 1 385 ? 25.484 -24.094 5.562 1 56.28 385 SER B N 1
ATOM 5974 C CA . SER B 1 385 ? 26.578 -23.188 5.273 1 56.28 385 SER B CA 1
ATOM 5975 C C . SER B 1 385 ? 27.234 -22.672 6.559 1 56.28 385 SER B C 1
ATOM 5977 O O . SER B 1 385 ? 26.547 -22.484 7.57 1 56.28 385 SER B O 1
#

Secondary structure (DSSP, 8-state):
----EEEEEE---SSSHHHHHHHHHHHHHHHH-TT-EEEEEE--TTHHHHHTTSS-EEEEPPPP---EETTEE-S--------HHHHHHHHHHHHHHHHHHH--SEEEEES-TT-TTSTTHHHHHSHHHHHSEEEEEEES--S-TT----HHHHHHHHHHEEEEEEES-HHHH-HHHHHHHHHHH-TTEEE---B-TTHHHHT-------EEEEEEE-S--HHHHHHHHHHHHHHHHHGGGG--EEEEE--SSSHHHHHHHHHHHTSTTEEEE-SSTHHHHHHHTEEEEEEE--HHHHHHHHHHT--EEEEE-SSS-HHHHHHHHHHHHHT---EEEEETTS--HHHHHHHHHHHHT-TT--------BHHHHHHHHHHHHHH--/----EEEEEE---SSSHHHHHHHHHHHHHHHH-TT-EEEEEE--TTHHHHHTTSS-EEEEPPPP---EETTEE-S--------HHHHHHHHHHHHHHHHHHH--SEEEEES-TT-TTSTTHHHHHSHHHHHSEEEEEEES--S-TT----HHHHHHHHHHEEEEEEES-HHHH-HHHHHHHHHHH-TTEEE---B-TTHHHHT-------EEEEEEE-S--HHHHHHHHHHHHHHHHHGGGG--EEEEE--SSSHHHHHHHHHHHHSTTEEEE-SSTHHHHHHHTEEEEEEE--HHHHHHHHHHT--EEEEEPSSS-HHHHHHHHHHHHHT-TTEEEEETTS--HHHHHHHHHHHHT-TT--------BHHHHHHHHHHHHHH--

Organism: Desulfotalea psychrophila (strain LSv54 / DSM 12343) (NCBI:txid177439)

Nearest PDB structures (foldseek):
  7d1i-assembly1_C-2  TM=5.974E-01  e=6.394E-11  Acinetobacter baumannii
  7bv3-assembly1_A  TM=5.575E-01  e=3.477E-08  Siraitia grosvenorii
  2jjm-assembly1_C  TM=5.802E-01  e=3.117E-07  Bacillus anthracis str. Ames
  4x7r-assembly2_B  TM=5.595E-01  e=7.689E-06  Staphylococcus aureus subsp. aureus 21178
  4wac-assembly1_A  TM=5.156E-01  e=2.360E-06  Staphylococcus aureus